Protein 5FTB (pdb70)

Nearest PDB structures (foldseek):
  5fhf-assembly1_A  TM=9.785E-01  e=9.319E-86  Bacteroides fragilis
  5fhg-assembly1_A  TM=9.633E-01  e=1.908E-84  Bacteroides fragilis
  5ftf-assembly1_A  TM=9.738E-01  e=1.567E-82  Bacteroides sp. 3_1_23
  5fte-assembly1_A  TM=7.287E-01  e=2.677E-81  Bacteroides sp. 3_1_23
  5fhe-assembly1_A  TM=7.291E-01  e=9.514E-81  Bacteroides fragilis

Radius of gyration: 22.3 Å; Cα contacts (8 Å, |Δi|>4): 840; chains: 1; bounding box: 63×43×58 Å

Structure (mmCIF, N/CA/C/O backbone):
data_5FTB
#
_entry.id   5FTB
#
_cell.length_a   67.238
_cell.length_b   74.930
_cell.length_c   107.729
_cell.angle_alpha   90.00
_cell.angle_beta   90.00
_cell.angle_gamma   90.00
#
_symmetry.space_group_name_H-M   'P 21 21 21'
#
loop_
_entity.id
_entity.type
_entity.pdbx_description
1 polymer 'TPR DOMAIN PROTEIN'
2 non-polymer 'POTASSIUM ION'
3 non-polymer 'PHOSPHOAMINOPHOSPHONIC ACID-ADENYLATE ESTER'
4 non-polymer 'MAGNESIUM ION'
5 water water
#
loop_
_atom_site.group_PDB
_atom_site.id
_atom_site.type_symbol
_atom_site.label_atom_id
_atom_site.label_alt_id
_atom_site.label_comp_id
_atom_site.label_asym_id
_atom_site.label_entity_id
_atom_site.label_seq_id
_atom_site.pdbx_PDB_ins_code
_atom_site.Cartn_x
_atom_site.Cartn_y
_atom_site.Cartn_z
_atom_site.occupancy
_atom_site.B_iso_or_equiv
_atom_site.auth_seq_id
_atom_site.auth_comp_id
_atom_site.auth_asym_id
_atom_site.auth_atom_id
_atom_site.pdbx_PDB_model_num
ATOM 1 N N . ASP A 1 3 ? -27.274 -14.864 -27.387 1.00 46.29 3 ASP A N 1
ATOM 2 C CA . ASP A 1 3 ? -26.069 -14.199 -26.908 1.00 35.74 3 ASP A CA 1
ATOM 3 C C . ASP A 1 3 ? -26.202 -13.807 -25.440 1.00 28.35 3 ASP A C 1
ATOM 4 O O . ASP A 1 3 ? -25.256 -13.938 -24.667 1.00 32.93 3 ASP A O 1
ATOM 12 N N . MET A 1 4 ? -27.378 -13.316 -25.069 1.00 30.87 4 MET A N 1
ATOM 13 C CA . MET A 1 4 ? -27.599 -12.801 -23.728 1.00 27.32 4 MET A CA 1
ATOM 14 C C . MET A 1 4 ? -27.583 -13.903 -22.665 1.00 26.84 4 MET A C 1
ATOM 15 O O . MET A 1 4 ? -28.177 -14.960 -22.825 1.00 26.84 4 MET A O 1
ATOM 29 N N . ILE A 1 5 ? -26.874 -13.630 -21.580 1.00 19.00 5 ILE A N 1
ATOM 30 C CA . ILE A 1 5 ? -26.893 -14.455 -20.384 1.00 19.35 5 ILE A CA 1
ATOM 31 C C . ILE A 1 5 ? -27.808 -13.786 -19.369 1.00 17.73 5 ILE A C 1
ATOM 32 O O . ILE A 1 5 ? -27.749 -12.570 -19.185 1.00 23.10 5 ILE A O 1
ATOM 48 N N . LEU A 1 6 ? -28.658 -14.574 -18.719 1.00 16.93 6 LEU A N 1
ATOM 49 C CA . LEU A 1 6 ? -29.435 -14.084 -17.591 1.00 14.29 6 LEU A CA 1
ATOM 50 C C . LEU A 1 6 ? -28.768 -14.562 -16.317 1.00 13.42 6 LEU A C 1
ATOM 51 O O . LEU A 1 6 ? -28.871 -15.720 -15.940 1.00 13.89 6 LEU A O 1
ATOM 67 N N . THR A 1 7 ? -28.067 -13.655 -15.659 1.00 14.02 7 THR A N 1
ATOM 68 C CA . THR A 1 7 ? -27.360 -13.984 -14.436 1.00 12.72 7 THR A CA 1
ATOM 69 C C . THR A 1 7 ? -28.335 -14.164 -13.272 1.00 12.55 7 THR A C 1
ATOM 70 O O . THR A 1 7 ? -29.512 -13.820 -13.369 1.00 12.40 7 THR A O 1
ATOM 81 N N . GLU A 1 8 ? -27.839 -14.690 -12.161 1.00 14.01 8 GLU A N 1
ATOM 82 C CA . GLU A 1 8 ? -28.661 -14.831 -10.966 1.00 13.31 8 GLU A CA 1
ATOM 83 C C . GLU A 1 8 ? -29.231 -13.496 -10.500 1.00 11.97 8 GLU A C 1
ATOM 84 O O . GLU A 1 8 ? -30.366 -13.434 -10.032 1.00 12.27 8 GLU A O 1
ATOM 96 N N . GLU A 1 9 ? -28.453 -12.425 -10.621 1.00 11.56 9 GLU A N 1
ATOM 97 C CA . GLU A 1 9 ? -28.933 -11.101 -10.242 1.00 11.45 9 GLU A CA 1
ATOM 98 C C . GLU A 1 9 ? -30.059 -10.624 -11.152 1.00 10.86 9 GLU A C 1
ATOM 99 O O . GLU A 1 9 ? -31.023 -10.024 -10.690 1.00 11.20 9 GLU A O 1
ATOM 111 N N . MET A 1 10 ? -29.939 -10.900 -12.448 1.00 11.43 10 MET A N 1
ATOM 112 C CA . MET A 1 10 ? -31.000 -10.541 -13.390 1.00 11.45 10 MET A CA 1
ATOM 113 C C . MET A 1 10 ? -32.269 -11.340 -13.108 1.00 11.63 10 MET A C 1
ATOM 114 O O . MET A 1 10 ? -33.376 -10.802 -13.154 1.00 12.03 10 MET A O 1
ATOM 128 N N . GLN A 1 11 ? -32.099 -12.620 -12.799 1.00 12.42 11 GLN A N 1
ATOM 129 C CA . GLN A 1 11 ? -33.214 -13.468 -12.391 1.00 12.42 11 GLN A CA 1
ATOM 130 C C . GLN A 1 11 ? -33.886 -12.928 -11.138 1.00 12.28 11 GLN A C 1
ATOM 131 O O . GLN A 1 11 ? -35.108 -12.932 -11.043 1.00 12.42 11 GLN A O 1
ATOM 145 N N . LYS A 1 12 ? -33.096 -12.448 -10.184 1.00 12.95 12 LYS A N 1
ATOM 146 C CA . LYS A 1 12 ? -33.646 -11.882 -8.961 1.00 12.17 12 LYS A CA 1
ATOM 147 C C . LYS A 1 12 ? -34.548 -10.690 -9.271 1.00 11.35 12 LYS A C 1
ATOM 148 O O . LYS A 1 12 ? -35.621 -10.550 -8.690 1.00 12.22 12 LYS A O 1
ATOM 167 N N . ILE A 1 13 ? -34.110 -9.827 -10.183 1.00 11.80 13 ILE A N 1
ATOM 168 C CA . ILE A 1 13 ? -34.923 -8.678 -10.578 1.00 11.94 13 ILE A CA 1
ATOM 169 C C . ILE A 1 13 ? -36.261 -9.144 -11.155 1.00 11.36 13 ILE A C 1
ATOM 170 O O . ILE A 1 13 ? -37.325 -8.676 -10.745 1.00 11.94 13 ILE A O 1
ATOM 186 N N . MET A 1 14 ? -36.216 -10.078 -12.094 1.00 11.63 14 MET A N 1
ATOM 187 C CA . MET A 1 14 ? -37.441 -10.578 -12.702 1.00 12.25 14 MET A CA 1
ATOM 188 C C . MET A 1 14 ? -38.329 -11.268 -11.672 1.00 12.74 14 MET A C 1
ATOM 189 O O . MET A 1 14 ? -39.546 -11.138 -11.716 1.00 13.48 14 MET A O 1
ATOM 203 N N . ASN A 1 15 ? -37.721 -11.984 -10.731 1.00 12.72 15 ASN A N 1
ATOM 204 C CA . ASN A 1 15 ? -38.495 -12.615 -9.675 1.00 13.23 15 ASN A CA 1
ATOM 205 C C . ASN A 1 15 ? -39.213 -11.578 -8.808 1.00 13.07 15 ASN A C 1
ATOM 206 O O . ASN A 1 15 ? -40.399 -11.726 -8.502 1.00 13.97 15 ASN A O 1
ATOM 217 N N . LEU A 1 16 ? -38.497 -10.521 -8.431 1.00 12.41 16 LEU A N 1
ATOM 218 C CA . LEU A 1 16 ? -39.080 -9.460 -7.617 1.00 12.67 16 LEU A CA 1
ATOM 219 C C . LEU A 1 16 ? -40.284 -8.819 -8.288 1.00 13.09 16 LEU A C 1
ATOM 220 O O . LEU A 1 16 ? -41.293 -8.549 -7.637 1.00 15.50 16 LEU A O 1
ATOM 236 N N . ILE A 1 17 ? -40.192 -8.567 -9.586 1.00 13.53 17 ILE A N 1
ATOM 237 C CA . ILE A 1 17 ? -41.243 -7.800 -10.228 1.00 15.18 17 ILE A CA 1
ATOM 238 C C . ILE A 1 17 ? -42.469 -8.636 -10.585 1.00 14.11 17 ILE A C 1
ATOM 239 O O . ILE A 1 17 ? -43.467 -8.080 -11.042 1.00 17.64 17 ILE A O 1
ATOM 255 N N . GLN A 1 18 ? -42.427 -9.946 -10.335 1.00 13.85 18 GLN A N 1
ATOM 256 C CA . GLN A 1 18 ? -43.637 -10.774 -10.438 1.00 14.90 18 GLN A CA 1
ATOM 257 C C . GLN A 1 18 ? -44.723 -10.295 -9.471 1.00 15.22 18 GLN A C 1
ATOM 258 O O . GLN A 1 18 ? -45.910 -10.472 -9.728 1.00 18.89 18 GLN A O 1
ATOM 272 N N . ASP A 1 19 ? -44.304 -9.693 -8.359 1.00 15.52 19 ASP A N 1
ATOM 273 C CA . ASP A 1 19 ? -45.214 -9.056 -7.415 1.00 16.35 19 ASP A CA 1
ATOM 274 C C . ASP A 1 19 ? -45.274 -7.588 -7.808 1.00 14.91 19 ASP A C 1
ATOM 275 O O . ASP A 1 19 ? -44.286 -6.868 -7.684 1.00 15.01 19 ASP A O 1
ATOM 284 N N . ASP A 1 20 ? -46.435 -7.150 -8.279 1.00 16.55 20 ASP A N 1
ATOM 285 C CA . ASP A 1 20 ? -46.585 -5.80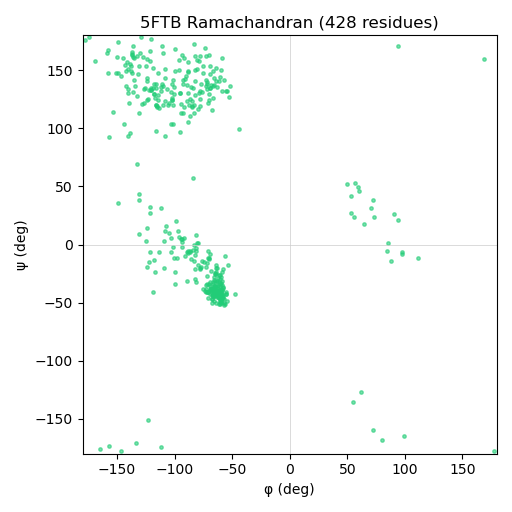7 -8.826 1.00 20.35 20 ASP A CA 1
ATOM 286 C C . ASP A 1 20 ? -46.527 -4.722 -7.753 1.00 18.18 20 ASP A C 1
ATOM 287 O O . ASP A 1 20 ? -46.534 -3.541 -8.076 1.00 18.67 20 ASP A O 1
ATOM 296 N N . GLU A 1 21 ? -46.459 -5.116 -6.484 1.00 16.39 21 GLU A N 1
ATOM 297 C CA . GLU A 1 21 ? -46.275 -4.153 -5.399 1.00 16.93 21 GLU A CA 1
ATOM 298 C C . GLU A 1 21 ? -44.805 -3.770 -5.194 1.00 16.35 21 GLU A C 1
ATOM 299 O O . GLU A 1 21 ? -44.504 -2.779 -4.524 1.00 19.65 21 GLU A O 1
ATOM 311 N N . ASN A 1 22 ? -43.885 -4.526 -5.783 1.00 13.67 22 ASN A N 1
ATOM 312 C CA . ASN A 1 22 ? -42.463 -4.270 -5.578 1.00 12.84 22 ASN A CA 1
ATOM 313 C C . ASN A 1 22 ? -41.886 -3.224 -6.510 1.00 12.35 22 ASN A C 1
ATOM 314 O O . ASN A 1 22 ? -41.881 -3.404 -7.729 1.00 13.86 22 ASN A O 1
ATOM 325 N N . ASN A 1 23 ? -41.376 -2.138 -5.941 1.00 11.68 23 ASN A N 1
ATOM 326 C CA . ASN A 1 23 ? -40.584 -1.184 -6.695 1.00 11.10 23 ASN A CA 1
ATOM 327 C C . ASN A 1 23 ? -39.137 -1.644 -6.644 1.00 11.01 23 ASN A C 1
ATOM 328 O O . ASN A 1 23 ? -38.724 -2.273 -5.663 1.00 10.73 23 ASN A O 1
ATOM 339 N N . VAL A 1 24 ? -38.371 -1.363 -7.696 1.00 11.29 24 VAL A N 1
ATOM 340 C CA . VAL A 1 24 ? -37.003 -1.868 -7.793 1.00 10.36 24 VAL A CA 1
ATOM 341 C C . VAL A 1 24 ? -36.094 -0.822 -8.413 1.00 11.22 24 VAL A C 1
ATOM 342 O O . VAL A 1 24 ? -36.456 -0.176 -9.392 1.00 11.41 24 VAL A O 1
ATOM 355 N N . PHE A 1 25 ? -34.913 -0.678 -7.815 1.00 9.73 25 PHE A N 1
ATOM 356 C CA . PHE A 1 25 ? -33.788 0.068 -8.382 1.00 9.21 25 PHE A CA 1
ATOM 357 C C . PHE A 1 25 ? -32.754 -0.933 -8.871 1.00 9.38 25 PHE A C 1
ATOM 358 O O . PHE A 1 25 ? -32.248 -1.743 -8.089 1.00 10.73 25 PHE A O 1
ATOM 375 N N . VAL A 1 26 ? -32.473 -0.883 -10.168 1.00 9.50 26 VAL A N 1
ATOM 376 C CA . VAL A 1 26 ? -31.458 -1.714 -10.796 1.00 10.70 26 VAL A CA 1
ATOM 377 C C . VAL A 1 26 ? -30.247 -0.860 -11.082 1.00 9.87 26 VAL A C 1
ATOM 378 O O . VAL A 1 26 ? -30.326 0.143 -11.789 1.00 10.58 26 VAL A O 1
ATOM 391 N N . THR A 1 27 ? -29.119 -1.268 -10.517 1.00 9.82 27 THR A N 1
ATOM 392 C CA . THR A 1 27 ? -27.861 -0.589 -10.769 1.00 10.90 27 THR A CA 1
ATOM 393 C C . THR A 1 27 ? -26.805 -1.644 -11.055 1.00 10.08 27 THR A C 1
ATOM 394 O O . THR A 1 27 ? -27.136 -2.809 -11.269 1.00 11.19 27 THR A O 1
ATOM 405 N N . GLY A 1 28 ? -25.545 -1.245 -11.123 1.00 10.01 28 GLY A N 1
ATOM 406 C CA . GLY A 1 28 ? -24.504 -2.205 -11.426 1.00 12.01 28 GLY A CA 1
ATOM 407 C C . GLY A 1 28 ? -23.188 -1.551 -11.736 1.00 10.76 28 GLY A C 1
ATOM 408 O O . GLY A 1 28 ? -23.141 -0.363 -12.065 1.00 11.41 28 GLY A O 1
ATOM 412 N N . LYS A 1 29 ? -22.118 -2.329 -11.615 1.00 10.57 29 LYS A N 1
ATOM 413 C CA . LYS A 1 29 ? -20.779 -1.868 -11.946 1.00 10.49 29 LYS A CA 1
ATOM 414 C C . LYS A 1 29 ? -20.743 -1.429 -13.397 1.00 11.79 29 LYS A C 1
ATOM 415 O O . LYS A 1 29 ? -21.602 -1.806 -14.193 1.00 11.05 29 LYS A O 1
ATOM 434 N N . ALA A 1 30 ? -19.751 -0.626 -13.753 1.00 10.98 30 ALA A N 1
ATOM 435 C CA . ALA A 1 30 ? -19.602 -0.237 -15.150 1.00 11.26 30 ALA A CA 1
ATOM 436 C C . ALA A 1 30 ? -19.529 -1.480 -16.042 1.00 11.95 30 ALA A C 1
ATOM 437 O O . ALA A 1 30 ? -18.802 -2.429 -15.745 1.00 12.09 30 ALA A O 1
ATOM 444 N N . GLY A 1 31 ? -20.302 -1.486 -17.126 1.00 11.55 31 GLY A N 1
ATOM 445 C CA . GLY A 1 31 ? -20.233 -2.566 -18.105 1.00 12.09 31 GLY A CA 1
ATOM 446 C C . GLY A 1 31 ? -20.792 -3.899 -17.638 1.00 11.82 31 GLY A C 1
ATOM 447 O O . GLY A 1 31 ? -20.312 -4.948 -18.088 1.00 12.62 31 GLY A O 1
ATOM 451 N N . SER A 1 32 ? -21.798 -3.850 -16.768 1.00 11.22 32 SER A N 1
ATOM 452 C CA . SER A 1 32 ? -22.416 -5.043 -16.179 1.00 11.08 32 SER A CA 1
ATOM 453 C C . SER A 1 32 ? -23.770 -5.386 -16.801 1.00 11.98 32 SER A C 1
ATOM 454 O O . SER A 1 32 ? -24.455 -6.304 -16.347 1.00 12.85 32 SER A O 1
ATOM 462 N N . GLY A 1 33 ? -24.164 -4.664 -17.844 1.00 11.08 33 GLY A N 1
ATOM 463 C CA . GLY A 1 33 ? -25.385 -4.995 -18.557 1.00 11.78 33 GLY A CA 1
ATOM 464 C C . GLY A 1 33 ? -26.637 -4.258 -18.120 1.00 11.31 33 GLY A C 1
ATOM 465 O O . GLY A 1 33 ? -27.735 -4.729 -18.398 1.00 12.20 33 GLY A O 1
ATOM 469 N N . LYS A 1 34 ? -26.503 -3.110 -17.467 1.00 10.43 34 LYS A N 1
ATOM 470 C CA . LYS A 1 34 ? -27.679 -2.325 -17.079 1.00 10.89 34 LYS A CA 1
ATOM 471 C C . LYS A 1 34 ? -28.562 -1.954 -18.267 1.00 12.74 34 LYS A C 1
ATOM 472 O O . LYS A 1 34 ? -29.770 -2.162 -18.234 1.00 11.90 34 LYS A O 1
ATOM 491 N N . THR A 1 35 ? -27.965 -1.393 -19.314 1.00 11.37 35 THR A N 1
ATOM 492 C CA . THR A 1 35 ? -28.726 -0.949 -20.483 1.00 12.32 35 THR A CA 1
ATOM 493 C C . THR A 1 35 ? -29.328 -2.131 -21.234 1.00 13.15 35 THR A C 1
ATOM 494 O O . THR A 1 35 ? -30.480 -2.080 -21.668 1.00 12.93 35 THR A O 1
ATOM 505 N N . THR A 1 36 ? -28.552 -3.195 -21.381 1.00 12.80 36 THR A N 1
ATOM 506 C CA . THR A 1 36 ? -29.020 -4.379 -22.076 1.00 13.05 36 THR A CA 1
ATOM 507 C C . THR A 1 36 ? -30.179 -5.011 -21.314 1.00 12.41 36 THR A C 1
ATOM 508 O O . THR A 1 36 ? -31.173 -5.425 -21.910 1.00 14.71 36 THR A O 1
ATOM 519 N N . PHE A 1 37 ? -30.069 -5.068 -19.992 1.00 13.63 37 PHE A N 1
ATOM 520 C CA . PHE A 1 37 ? -31.123 -5.687 -19.210 1.00 13.29 37 PHE A CA 1
ATOM 521 C C . PHE A 1 37 ? -32.373 -4.800 -19.187 1.00 13.74 37 PHE A C 1
ATOM 522 O O . PHE A 1 37 ? -33.499 -5.318 -19.192 1.00 14.25 37 PHE A O 1
ATOM 539 N N . LEU A 1 38 ? -32.196 -3.482 -19.202 1.00 12.67 38 LEU A N 1
ATOM 540 C CA . LEU A 1 38 ? -33.331 -2.573 -19.352 1.00 14.17 38 LEU A CA 1
ATOM 541 C C . LEU A 1 38 ? -34.134 -2.910 -20.610 1.00 13.97 38 LEU A C 1
ATOM 542 O O . LEU A 1 38 ? -35.353 -3.021 -20.567 1.00 14.93 38 LEU A O 1
ATOM 558 N N . LYS A 1 39 ? -33.444 -3.067 -21.731 1.00 14.48 39 LYS A N 1
ATOM 559 C CA . LYS A 1 39 ? -34.107 -3.362 -22.993 1.00 16.01 39 LYS A CA 1
ATOM 560 C C . LYS A 1 39 ? -34.841 -4.705 -22.897 1.00 16.06 39 LYS A C 1
ATOM 561 O O . LYS A 1 39 ? -35.970 -4.833 -23.366 1.00 18.63 39 LYS A O 1
ATOM 580 N N . TYR A 1 40 ? -34.223 -5.690 -22.252 1.00 14.59 40 TYR A N 1
ATOM 581 C CA . TYR A 1 40 ? -34.864 -6.983 -22.003 1.00 16.38 40 TYR A CA 1
ATOM 582 C C . TYR A 1 40 ? -36.148 -6.830 -21.176 1.00 15.53 40 TYR A C 1
ATOM 583 O O . TYR A 1 40 ? -37.203 -7.358 -21.546 1.00 16.82 40 TYR A O 1
ATOM 601 N N . LEU A 1 41 ? -36.056 -6.108 -20.064 1.00 15.86 41 LEU A N 1
ATOM 602 C CA . LEU A 1 41 ? -37.190 -5.935 -19.160 1.00 17.48 41 LEU A CA 1
ATOM 603 C C . LEU A 1 41 ? -38.348 -5.222 -19.851 1.00 21.96 41 LEU A C 1
ATOM 604 O O . LEU A 1 41 ? -39.509 -5.611 -19.697 1.00 20.84 41 LEU A O 1
ATOM 620 N N . ILE A 1 42 ? -38.043 -4.188 -20.627 1.00 17.70 42 ILE A N 1
ATOM 621 C CA . ILE A 1 42 ? -39.079 -3.462 -21.356 1.00 19.53 42 ILE A CA 1
ATOM 622 C C . ILE A 1 42 ? -39.846 -4.403 -22.279 1.00 25.06 42 ILE A C 1
ATOM 623 O O . ILE A 1 42 ? -41.075 -4.361 -22.348 1.00 25.96 42 ILE A O 1
ATOM 639 N N . GLU A 1 43 ? -39.122 -5.255 -22.992 1.00 21.19 43 GLU A N 1
ATOM 640 C CA . GLU A 1 43 ? -39.755 -6.197 -23.908 1.00 21.54 43 GLU A CA 1
ATOM 641 C C . GLU A 1 43 ? -40.681 -7.169 -23.167 1.00 20.24 43 GLU A C 1
ATOM 642 O O . GLU A 1 43 ? -41.668 -7.646 -23.733 1.00 23.63 43 GLU A O 1
ATOM 654 N N . LYS A 1 44 ? -40.371 -7.449 -21.907 1.00 21.01 44 LYS A N 1
ATOM 655 C CA . LYS A 1 44 ? -41.171 -8.363 -21.094 1.00 24.15 44 LYS A CA 1
ATOM 656 C C . LYS A 1 44 ? -42.231 -7.668 -20.234 1.00 27.26 44 LYS A C 1
ATOM 657 O O . LYS A 1 44 ? -42.920 -8.332 -19.458 1.00 34.38 44 LYS A O 1
ATOM 676 N N . SER A 1 45 ? -42.383 -6.354 -20.381 1.00 22.01 45 SER A N 1
ATOM 677 C CA . SER A 1 45 ? -43.104 -5.552 -19.385 1.00 25.24 45 SER A CA 1
ATOM 678 C C . SER A 1 45 ? -44.609 -5.336 -19.599 1.00 35.96 45 SER A C 1
ATOM 679 O O . SER A 1 45 ? -45.234 -4.592 -18.841 1.00 38.66 45 SER A O 1
ATOM 687 N N . GLY A 1 46 ? -45.192 -5.973 -20.607 1.00 27.77 46 GLY A N 1
ATOM 688 C CA . GLY A 1 46 ? -46.640 -5.960 -20.756 1.00 28.75 46 GLY A CA 1
ATOM 689 C C . GLY A 1 46 ? -47.206 -4.702 -21.395 1.00 32.53 46 GLY A C 1
ATOM 690 O O . GLY A 1 46 ? -46.463 -3.871 -21.917 1.00 39.12 46 GLY A O 1
ATOM 694 N N . LYS A 1 47 ? -48.528 -4.552 -21.329 1.00 31.70 47 LYS A N 1
ATOM 695 C CA . LYS A 1 47 ? -49.234 -3.598 -22.182 1.00 36.21 47 LYS A CA 1
ATOM 696 C C . LYS A 1 47 ? -49.792 -2.356 -21.476 1.00 32.90 47 LYS A C 1
ATOM 697 O O . LYS A 1 47 ? -50.570 -1.605 -22.064 1.00 35.21 47 LYS A O 1
ATOM 716 N N . ASN A 1 48 ? -49.392 -2.143 -20.229 1.00 26.42 48 ASN A N 1
ATOM 717 C CA . ASN A 1 48 ? -49.742 -0.922 -19.504 1.00 20.82 48 ASN A CA 1
ATOM 718 C C . ASN A 1 48 ? -48.502 -0.313 -18.852 1.00 18.28 48 ASN A C 1
ATOM 719 O O . ASN A 1 48 ? -48.523 0.126 -17.698 1.00 19.41 48 ASN A O 1
ATOM 730 N N . CYS A 1 49 ? -47.418 -0.294 -19.622 1.00 18.73 49 CYS A N 1
ATOM 731 C CA . CYS A 1 49 ? -46.119 0.175 -19.153 1.00 18.38 49 CYS A CA 1
ATOM 732 C C . CYS A 1 49 ? -45.698 1.414 -19.927 1.00 16.04 49 CYS A C 1
ATOM 733 O O . CYS A 1 49 ? -45.894 1.491 -21.141 1.00 18.89 49 CYS A O 1
ATOM 741 N N . ILE A 1 50 ? -45.138 2.385 -19.214 1.00 14.66 50 ILE A N 1
ATOM 742 C CA . ILE A 1 50 ? -44.548 3.572 -19.826 1.00 14.55 50 ILE A CA 1
ATOM 743 C C . ILE A 1 50 ? -43.082 3.642 -19.437 1.00 14.22 50 ILE A C 1
ATOM 744 O O . ILE A 1 50 ? -42.728 3.463 -18.270 1.00 13.43 50 ILE A O 1
ATOM 760 N N . VAL A 1 51 ? -42.236 3.884 -20.433 1.00 13.63 51 VAL A N 1
ATOM 761 C CA . VAL A 1 51 ? -40.807 4.080 -20.232 1.00 12.94 51 VAL A CA 1
ATOM 762 C C . VAL A 1 51 ? -40.479 5.565 -20.337 1.00 12.98 51 VAL A C 1
ATOM 763 O O . VAL A 1 51 ? -40.889 6.241 -21.285 1.00 13.52 51 VAL A O 1
ATOM 776 N N . ALA A 1 52 ? -39.735 6.068 -19.360 1.00 12.20 52 ALA A N 1
ATOM 777 C CA . ALA A 1 52 ? -39.358 7.469 -19.344 1.00 12.19 52 ALA A CA 1
ATOM 778 C C . ALA A 1 52 ? -37.904 7.652 -18.954 1.00 11.61 52 ALA A C 1
ATOM 779 O O . ALA A 1 52 ? -37.271 6.738 -18.430 1.00 12.44 52 ALA A O 1
ATOM 786 N N . ALA A 1 53 ? -37.367 8.835 -19.228 1.00 13.38 53 ALA A N 1
ATOM 787 C CA . ALA A 1 53 ? -35.998 9.171 -18.850 1.00 12.15 53 ALA A CA 1
ATOM 788 C C . ALA A 1 53 ? -35.921 10.674 -18.607 1.00 13.11 53 ALA A C 1
ATOM 789 O O . ALA A 1 53 ? -36.785 11.411 -19.047 1.00 13.78 53 ALA A O 1
ATOM 796 N N . PRO A 1 54 ? -34.884 11.136 -17.900 1.00 13.39 54 PRO A N 1
ATOM 797 C CA . PRO A 1 54 ? -34.862 12.556 -17.535 1.00 13.75 54 PRO A CA 1
ATOM 798 C C . PRO A 1 54 ? -34.401 13.500 -18.639 1.00 15.81 54 PRO A C 1
ATOM 799 O O . PRO A 1 54 ? -34.669 14.695 -18.529 1.00 22.23 54 PRO A O 1
ATOM 810 N N . THR A 1 55 ? -33.734 12.991 -19.671 1.00 14.29 55 THR A N 1
ATOM 811 C CA . THR A 1 55 ? -33.333 13.831 -20.795 1.00 15.62 55 THR A CA 1
ATOM 812 C C . THR A 1 55 ? -33.862 13.282 -22.102 1.00 15.06 55 THR A C 1
ATOM 813 O O . THR A 1 55 ? -34.194 12.102 -22.217 1.00 15.29 55 THR A O 1
ATOM 824 N N . GLY A 1 56 ? -33.915 14.160 -23.093 1.00 16.68 56 GLY A N 1
ATOM 825 C CA . GLY A 1 56 ? -34.432 13.806 -24.398 1.00 14.55 56 GLY A CA 1
ATOM 826 C C . GLY A 1 56 ? -33.677 12.691 -25.100 1.00 16.65 56 GLY A C 1
ATOM 827 O O . GLY A 1 56 ? -34.282 11.748 -25.593 1.00 15.60 56 GLY A O 1
ATOM 831 N N . ILE A 1 57 ? -32.355 12.789 -25.156 1.00 18.40 57 ILE A N 1
ATOM 832 C CA . ILE A 1 57 ? -31.578 11.751 -25.826 1.00 17.10 57 ILE A CA 1
ATOM 833 C C . ILE A 1 57 ? -31.738 10.417 -25.099 1.00 16.58 57 ILE A C 1
ATOM 834 O O . ILE A 1 57 ? -31.899 9.378 -25.731 1.00 20.23 57 ILE A O 1
ATOM 850 N N . ALA A 1 58 ? -31.732 10.447 -23.771 1.00 16.21 58 ALA A N 1
ATOM 851 C CA . ALA A 1 58 ? -31.924 9.227 -23.005 1.00 19.32 58 ALA A CA 1
ATOM 852 C C . ALA A 1 58 ? -33.288 8.597 -23.305 1.00 18.08 58 ALA A C 1
ATOM 853 O O . ALA A 1 58 ? -33.405 7.379 -23.412 1.00 18.94 58 ALA A O 1
ATOM 860 N N . ALA A 1 59 ? -34.316 9.427 -23.449 1.00 15.00 59 ALA A N 1
ATOM 861 C CA . ALA A 1 59 ? -35.647 8.924 -23.758 1.00 16.19 59 ALA A CA 1
ATOM 862 C C . ALA A 1 59 ? -35.685 8.314 -25.155 1.00 17.34 59 ALA A C 1
ATOM 863 O O . ALA A 1 59 ? -36.240 7.233 -25.342 1.00 17.10 59 ALA A O 1
ATOM 870 N N . ILE A 1 60 ? -35.088 8.997 -26.127 1.00 17.61 60 ILE A N 1
ATOM 871 C CA . ILE A 1 60 ? -35.038 8.467 -27.486 1.00 20.25 60 ILE A CA 1
ATOM 872 C C . ILE A 1 60 ? -34.304 7.126 -27.471 1.00 19.85 60 ILE A C 1
ATOM 873 O O . ILE A 1 60 ? -34.769 6.157 -28.068 1.00 27.02 60 ILE A O 1
ATOM 889 N N . ASN A 1 61 ? -33.174 7.065 -26.771 1.00 20.20 61 ASN A N 1
ATOM 890 C CA . ASN A 1 61 ? -32.392 5.832 -26.701 1.00 33.05 61 ASN A CA 1
ATOM 891 C C . ASN A 1 61 ? -33.177 4.680 -26.085 1.00 31.42 61 ASN A C 1
ATOM 892 O O . ASN A 1 61 ? -33.006 3.523 -26.473 1.00 32.28 61 ASN A O 1
ATOM 903 N N . ALA A 1 62 ? -34.049 5.007 -25.135 1.00 21.40 62 ALA A N 1
ATOM 904 C CA . ALA A 1 62 ? -34.822 3.997 -24.421 1.00 28.29 62 ALA A CA 1
ATOM 905 C C . ALA A 1 62 ? -36.145 3.686 -25.117 1.00 23.61 62 ALA A C 1
ATOM 906 O O . ALA A 1 62 ? -36.868 2.779 -24.705 1.00 31.41 62 ALA A O 1
ATOM 913 N N . GLY A 1 63 ? -36.470 4.438 -26.166 1.00 21.02 63 GLY A N 1
ATOM 914 C CA . GLY A 1 63 ? -37.729 4.257 -26.863 1.00 22.83 63 GLY A CA 1
ATOM 915 C C . GLY A 1 63 ? -38.914 4.783 -26.074 1.00 24.61 63 GLY A C 1
ATOM 916 O O . GLY A 1 63 ? -40.051 4.354 -26.279 1.00 24.74 63 GLY A O 1
ATOM 920 N N . GLY A 1 64 ? -38.649 5.719 -25.170 1.00 18.57 64 GLY A N 1
ATOM 921 C CA . GLY A 1 64 ? -39.684 6.272 -24.314 1.00 19.00 64 GLY A CA 1
ATOM 922 C C . GLY A 1 64 ? -39.804 7.777 -24.422 1.00 15.33 64 GLY A C 1
ATOM 923 O O . GLY A 1 64 ? -39.517 8.371 -25.464 1.00 17.50 64 GLY A O 1
ATOM 927 N N . VAL A 1 65 ? -40.240 8.393 -23.329 1.00 12.24 65 VAL A N 1
ATOM 928 C CA . VAL A 1 65 ? -40.544 9.820 -23.311 1.00 13.78 65 VAL A CA 1
ATOM 929 C C . VAL A 1 65 ? -39.818 10.501 -22.163 1.00 12.03 65 VAL A C 1
ATOM 930 O O . VAL A 1 65 ? -39.363 9.839 -21.233 1.00 13.38 65 VAL A O 1
ATOM 943 N N . THR A 1 66 ? -39.679 11.817 -22.220 1.00 12.70 66 THR A N 1
ATOM 944 C CA . THR A 1 66 ? -39.065 12.521 -21.104 1.00 12.62 66 THR A CA 1
ATOM 945 C C . THR A 1 66 ? -40.033 12.616 -19.932 1.00 13.26 66 THR A C 1
ATOM 946 O O . THR A 1 66 ? -41.257 12.694 -20.114 1.00 12.40 66 THR A O 1
ATOM 957 N N . LEU A 1 67 ? -39.476 12.596 -18.725 1.00 12.20 67 LEU A N 1
ATOM 958 C CA . LEU A 1 67 ? -40.271 12.783 -17.522 1.00 12.71 67 LEU A CA 1
ATOM 959 C C . LEU A 1 67 ? -40.968 14.137 -17.561 1.00 14.90 67 LEU A C 1
ATOM 960 O O . LEU A 1 67 ? -42.122 14.270 -17.142 1.00 15.33 67 LEU A O 1
ATOM 976 N N . HIS A 1 68 ? -40.272 15.142 -18.077 1.00 14.58 68 HIS A N 1
ATOM 977 C CA . HIS A 1 68 ? -40.824 16.489 -18.120 1.00 16.69 68 HIS A CA 1
ATOM 978 C C . HIS A 1 68 ? -42.075 16.560 -18.988 1.00 16.47 68 HIS A C 1
ATOM 979 O O . HIS A 1 68 ? -43.053 17.204 -18.603 1.00 18.39 68 HIS A O 1
ATOM 988 N N . SER A 1 69 ? -42.055 15.913 -20.153 1.00 15.88 69 SER A N 1
ATOM 989 C CA . SER A 1 69 ? -43.212 15.943 -21.043 1.00 16.68 69 SER A CA 1
ATOM 990 C C . SER A 1 69 ? -44.348 15.081 -20.500 1.00 17.59 69 SER A C 1
ATOM 991 O O . SER A 1 69 ? -45.515 15.475 -20.544 1.00 19.55 69 SER A O 1
ATOM 999 N N . LEU A 1 70 ? -44.008 13.914 -19.964 1.00 15.92 70 LEU A N 1
ATOM 1000 C CA . LEU A 1 70 ? -45.022 12.984 -19.479 1.00 16.75 70 LEU A CA 1
ATOM 1001 C C . LEU A 1 70 ? -45.814 13.569 -18.314 1.00 15.26 70 LEU A C 1
ATOM 1002 O O . LEU A 1 70 ? -47.045 13.458 -18.271 1.00 17.77 70 LEU A O 1
ATOM 1018 N N . PHE A 1 71 ? -45.104 14.197 -17.381 1.00 16.52 71 PHE A N 1
ATOM 1019 C CA . PHE A 1 71 ? -45.713 14.678 -16.137 1.00 15.81 71 PHE A CA 1
ATOM 1020 C C . PHE A 1 71 ? -45.837 16.203 -16.049 1.00 19.21 71 PHE A C 1
ATOM 1021 O O . PHE A 1 71 ? -46.294 16.724 -15.036 1.00 23.01 71 PHE A O 1
ATOM 1038 N N . GLY A 1 72 ? -45.444 16.912 -17.104 1.00 17.55 72 GLY A N 1
ATOM 1039 C CA . GLY A 1 72 ? -45.530 18.366 -17.122 1.00 21.26 72 GLY A CA 1
ATOM 1040 C C . GLY A 1 72 ? -44.728 18.993 -16.000 1.00 21.74 72 GLY A C 1
ATOM 1041 O O . GLY A 1 72 ? -45.227 19.843 -15.258 1.00 26.50 72 GLY A O 1
ATOM 1045 N N . ILE A 1 73 ? -43.477 18.572 -15.875 1.00 19.54 73 ILE A N 1
ATOM 1046 C CA . ILE A 1 73 ? -42.633 19.016 -14.778 1.00 20.37 73 ILE A CA 1
ATOM 1047 C C . ILE A 1 73 ? -41.945 20.329 -15.135 1.00 32.35 73 ILE A C 1
ATOM 1048 O O . ILE A 1 73 ? -41.270 20.417 -16.163 1.00 32.30 73 ILE A O 1
ATOM 1064 N N . PRO A 1 74 ? -42.107 21.357 -14.284 1.00 33.26 74 PRO A N 1
ATOM 1065 C CA . PRO A 1 74 ? -41.479 22.642 -14.599 1.00 39.41 74 PRO A CA 1
ATOM 1066 C C . PRO A 1 74 ? -39.970 22.561 -14.462 1.00 35.19 74 PRO A C 1
ATOM 1067 O O . PRO A 1 74 ? -39.449 21.640 -13.833 1.00 37.49 74 PRO A O 1
ATOM 1078 N N . PHE A 1 75 ? -39.273 23.524 -15.046 1.00 34.13 75 PHE A N 1
ATOM 1079 C CA . PHE A 1 75 ? -37.824 23.555 -14.954 1.00 33.11 75 PHE A CA 1
ATOM 1080 C C . PHE A 1 75 ? -37.426 24.196 -13.637 1.00 36.88 75 PHE A C 1
ATOM 1081 O O . PHE A 1 75 ? -38.073 25.132 -13.176 1.00 42.80 75 PHE A O 1
ATOM 1098 N N . GLY A 1 76 ? -36.386 23.655 -13.013 1.00 35.03 76 GLY A N 1
ATOM 1099 C CA . GLY A 1 76 ? -35.906 24.183 -11.753 1.00 36.78 76 GLY A CA 1
ATOM 1100 C C . GLY A 1 76 ? -36.510 23.459 -10.569 1.00 26.80 76 GLY A C 1
ATOM 1101 O O . GLY A 1 76 ? -37.442 22.670 -10.721 1.00 29.67 76 GLY A O 1
ATOM 1105 N N . PRO A 1 77 ? -35.992 23.744 -9.370 1.00 26.12 77 PRO A N 1
ATOM 1106 C CA . PRO A 1 77 ? -36.390 23.037 -8.155 1.00 25.59 77 PRO A CA 1
ATOM 1107 C C . PRO A 1 77 ? -37.821 23.361 -7.759 1.00 22.03 77 PRO A C 1
ATOM 1108 O O . PRO A 1 77 ? -38.246 24.514 -7.827 1.00 24.66 77 PRO A O 1
ATOM 1119 N N . ILE A 1 78 ? -38.551 22.329 -7.367 1.00 18.16 78 ILE A N 1
ATOM 1120 C CA . ILE A 1 78 ? -39.894 22.465 -6.833 1.00 21.45 78 ILE A CA 1
ATOM 1121 C C . ILE A 1 78 ? -39.847 21.934 -5.412 1.00 19.61 78 ILE A C 1
ATOM 1122 O O . ILE A 1 78 ? -39.327 20.848 -5.173 1.00 19.66 78 ILE A O 1
ATOM 1138 N N . THR A 1 79 ? -40.356 22.705 -4.462 1.00 20.39 79 THR A N 1
ATOM 1139 C CA . THR A 1 79 ? -40.415 22.231 -3.093 1.00 19.01 79 THR A CA 1
ATOM 1140 C C . THR A 1 79 ? -41.779 21.607 -2.879 1.00 22.55 79 THR A C 1
ATOM 1141 O O . THR A 1 79 ? -42.699 21.838 -3.670 1.00 21.71 79 THR A O 1
ATOM 1152 N N . PRO A 1 80 ? -41.918 20.804 -1.815 1.00 19.82 80 PRO A N 1
ATOM 1153 C CA . PRO A 1 80 ? -43.189 20.147 -1.503 1.00 28.56 80 PRO A CA 1
ATOM 1154 C C . PRO A 1 80 ? -44.322 21.138 -1.314 1.00 24.71 80 PRO A C 1
ATOM 1155 O O . PRO A 1 80 ? -45.478 20.737 -1.441 1.00 28.56 80 PRO A O 1
ATOM 1166 N N . TYR A 1 81 ? -43.997 22.400 -1.023 1.00 21.47 81 TYR A N 1
ATOM 1167 C CA . TYR A 1 81 ? -45.002 23.416 -0.712 1.00 29.29 81 TYR A CA 1
ATOM 1168 C C . TYR A 1 81 ? -45.293 24.328 -1.889 1.00 25.54 81 TYR A C 1
ATOM 1169 O O . TYR A 1 81 ? -46.244 25.110 -1.851 1.00 31.43 81 TYR A O 1
ATOM 1187 N N . ASP A 1 82 ? -44.469 24.253 -2.925 1.00 27.72 82 ASP A N 1
ATOM 1188 C CA . ASP A 1 82 ? -44.722 25.040 -4.113 1.00 23.41 82 ASP A CA 1
ATOM 1189 C C . ASP A 1 82 ? -46.023 24.562 -4.720 1.00 32.37 82 ASP A C 1
ATOM 1190 O O . ASP A 1 82 ? -46.324 23.372 -4.735 1.00 44.14 82 ASP A O 1
ATOM 1199 N N . ARG A 1 83 ? -46.804 25.511 -5.202 1.00 27.00 83 ARG A N 1
ATOM 1200 C CA . ARG A 1 83 ? -48.085 25.195 -5.772 1.00 25.69 83 ARG A CA 1
ATOM 1201 C C . ARG A 1 83 ? -47.932 24.459 -7.094 1.00 30.54 83 ARG A C 1
ATOM 1202 O O . ARG A 1 83 ? -47.248 24.918 -8.008 1.00 32.77 83 ARG A O 1
ATOM 1223 N N . LEU A 1 84 ? -48.558 23.292 -7.160 1.00 30.97 84 LEU A N 1
ATOM 1224 C CA . LEU A 1 84 ? -48.628 22.501 -8.374 1.00 41.08 84 LEU A CA 1
ATOM 1225 C C . LEU A 1 84 ? -50.015 22.666 -8.962 1.00 48.83 84 LEU A C 1
ATOM 1226 O O . LEU A 1 84 ? -50.988 22.089 -8.472 1.00 56.82 84 LEU A O 1
ATOM 1242 N N . GLU A 1 85 ? -50.098 23.470 -10.010 1.00 45.12 85 GLU A N 1
ATOM 1243 C CA . GLU A 1 85 ? -51.375 23.808 -10.613 1.00 61.69 85 GLU A CA 1
ATOM 1244 C C . GLU A 1 85 ? -51.408 23.323 -12.054 1.00 58.58 85 GLU A C 1
ATOM 1245 O O . GLU A 1 85 ? -52.469 23.285 -12.675 1.00 63.13 85 GLU A O 1
ATOM 1257 N N . ASN A 1 86 ? -50.236 22.959 -12.571 1.00 58.61 86 ASN A N 1
ATOM 1258 C CA . ASN A 1 86 ? -50.109 22.377 -13.903 1.00 60.99 86 ASN A CA 1
ATOM 1259 C C . ASN A 1 86 ? -51.171 21.320 -14.167 1.00 60.06 86 ASN A C 1
ATOM 1260 O O . ASN A 1 86 ? -51.047 20.169 -13.740 1.00 62.66 86 ASN A O 1
ATOM 1271 N N . LYS A 1 87 ? -52.218 21.723 -14.874 1.00 54.65 87 LYS A N 1
ATOM 1272 C CA . LYS A 1 87 ? -53.315 20.825 -15.187 1.00 54.64 87 LYS A CA 1
ATOM 1273 C C . LYS A 1 87 ? -52.991 19.991 -16.431 1.00 50.51 87 LYS A C 1
ATOM 1274 O O . LYS A 1 87 ? -52.482 20.511 -17.424 1.00 50.66 87 LYS A O 1
ATOM 1293 N N . PHE A 1 88 ? -53.269 18.691 -16.356 1.00 47.72 88 PHE A N 1
ATOM 1294 C CA . PHE A 1 88 ? -53.119 17.791 -17.498 1.00 32.35 88 PHE A CA 1
ATOM 1295 C C . PHE A 1 88 ? -54.350 17.886 -18.398 1.00 34.83 88 PHE A C 1
ATOM 1296 O O . PHE A 1 88 ? -55.400 18.345 -17.959 1.00 38.78 88 PHE A O 1
ATOM 1313 N N . SER A 1 89 ? -54.235 17.426 -19.643 1.00 25.24 89 SER A N 1
ATOM 1314 C CA . SER A 1 89 ? -55.406 17.316 -20.516 1.00 26.78 89 SER A CA 1
ATOM 1315 C C . SER A 1 89 ? -56.197 16.070 -20.133 1.00 26.30 89 SER A C 1
ATOM 1316 O O . SER A 1 89 ? -55.675 15.184 -19.465 1.00 24.66 89 SER A O 1
ATOM 1324 N N . GLU A 1 90 ? -57.455 16.002 -20.551 1.00 27.15 90 GLU A N 1
ATOM 1325 C CA . GLU A 1 90 ? -58.293 14.849 -20.249 1.00 27.06 90 GLU A CA 1
ATOM 1326 C C . GLU A 1 90 ? -57.684 13.556 -20.788 1.00 27.98 90 GLU A C 1
ATOM 1327 O O . GLU A 1 90 ? -57.736 12.517 -20.133 1.00 24.32 90 GLU A O 1
ATOM 1339 N N . TYR A 1 91 ? -57.091 13.623 -21.975 1.00 23.59 91 TYR A N 1
ATOM 1340 C CA . TYR A 1 91 ? -56.471 12.446 -22.572 1.00 23.57 91 TYR A CA 1
ATOM 1341 C C . TYR A 1 91 ? -55.234 11.995 -21.795 1.00 20.82 91 TYR A C 1
ATOM 1342 O O . TYR A 1 91 ? -54.998 10.792 -21.641 1.00 21.59 91 TYR A O 1
ATOM 1360 N N . LYS A 1 92 ? -54.450 12.950 -21.298 1.00 21.30 92 LYS A N 1
ATOM 1361 C CA . LYS A 1 92 ? -53.283 12.620 -20.489 1.00 20.54 92 LYS A CA 1
ATOM 1362 C C . LYS A 1 92 ? -53.717 11.966 -19.180 1.00 19.04 92 LYS A C 1
ATOM 1363 O O . LYS A 1 92 ? -53.111 10.995 -18.742 1.00 18.03 92 LYS A O 1
ATOM 1382 N N . VAL A 1 93 ? -54.779 12.485 -18.567 1.00 20.98 93 VAL A N 1
ATOM 1383 C CA . VAL A 1 93 ? -55.297 11.882 -17.343 1.00 22.38 93 VAL A CA 1
ATOM 1384 C C . VAL A 1 93 ? -55.739 10.449 -17.626 1.00 20.14 93 VAL A C 1
ATOM 1385 O O . VAL A 1 93 ? -55.417 9.536 -16.870 1.00 20.56 93 VAL A O 1
ATOM 1398 N N . GLU A 1 94 ? -56.449 10.249 -18.730 1.00 21.30 94 GLU A N 1
ATOM 1399 C CA . GLU A 1 94 ? -56.920 8.916 -19.083 1.00 20.80 94 GLU A CA 1
ATOM 1400 C C . GLU A 1 94 ? -55.754 7.949 -19.289 1.00 20.02 94 GLU A C 1
ATOM 1401 O O . GLU A 1 94 ? -55.819 6.787 -18.879 1.00 21.02 94 GLU A O 1
ATOM 1413 N N . LEU A 1 95 ? -54.684 8.439 -19.906 1.00 19.32 95 LEU A N 1
ATOM 1414 C CA . LEU A 1 95 ? -53.485 7.636 -20.121 1.00 18.70 95 LEU A CA 1
ATOM 1415 C C . LEU A 1 95 ? -52.830 7.232 -18.802 1.00 20.33 95 LEU A C 1
ATOM 1416 O O . LEU A 1 95 ? -52.513 6.061 -18.588 1.00 17.41 95 LEU A O 1
ATOM 1432 N N . LEU A 1 96 ? -52.613 8.205 -17.923 1.00 17.87 96 LEU A N 1
ATOM 1433 C CA . LEU A 1 96 ? -51.920 7.929 -16.672 1.00 17.41 96 LEU A CA 1
ATOM 1434 C C . LEU A 1 96 ? -52.722 6.983 -15.779 1.00 18.21 96 LEU A C 1
ATOM 1435 O O . LEU A 1 96 ? -52.135 6.198 -15.037 1.00 18.11 96 LEU A O 1
ATOM 1451 N N . LEU A 1 97 ? -54.050 7.040 -15.865 1.00 17.62 97 LEU A N 1
ATOM 1452 C CA . LEU A 1 97 ? -54.909 6.146 -15.099 1.00 18.43 97 LEU A CA 1
ATOM 1453 C C . LEU A 1 97 ? -54.848 4.698 -15.584 1.00 21.10 97 LEU A C 1
ATOM 1454 O O . LEU A 1 97 ? -55.344 3.796 -14.907 1.00 21.82 97 LEU A O 1
ATOM 1470 N N . LYS A 1 98 ? -54.245 4.479 -16.749 1.00 17.79 98 LYS A N 1
ATOM 1471 C CA . LYS A 1 98 ? -54.071 3.134 -17.287 1.00 20.68 98 LYS A CA 1
ATOM 1472 C C . LYS A 1 98 ? -52.639 2.641 -17.114 1.00 20.22 98 LYS A C 1
ATOM 1473 O O . LYS A 1 98 ? -52.341 1.488 -17.411 1.00 21.55 98 LYS A O 1
ATOM 1492 N N . MET A 1 99 ? -51.752 3.511 -16.641 1.00 16.62 99 MET A N 1
ATOM 1493 C CA . MET A 1 99 ? -50.355 3.151 -16.468 1.00 18.07 99 MET A CA 1
ATOM 1494 C C . MET A 1 99 ? -50.194 2.358 -15.183 1.00 16.40 99 MET A C 1
ATOM 1495 O O . MET A 1 99 ? -50.436 2.877 -14.096 1.00 20.86 99 MET A O 1
ATOM 1509 N N . GLU A 1 100 ? -49.780 1.103 -15.312 1.00 15.96 100 GLU A N 1
ATOM 1510 C CA . GLU A 1 100 ? -49.614 0.232 -14.159 1.00 17.33 100 GLU A CA 1
ATOM 1511 C C . GLU A 1 100 ? -48.151 0.140 -13.736 1.00 15.97 100 GLU A C 1
ATOM 1512 O O . GLU A 1 100 ? -47.848 -0.168 -12.579 1.00 17.08 100 GLU A O 1
ATOM 1524 N N . LEU A 1 101 ? -47.254 0.417 -14.682 1.00 15.35 101 LEU A N 1
ATOM 1525 C CA . LEU A 1 101 ? -45.821 0.306 -14.455 1.00 14.05 101 LEU A CA 1
ATOM 1526 C C . LEU A 1 101 ? -45.116 1.466 -15.143 1.00 13.55 101 LEU A C 1
ATOM 1527 O O . LEU A 1 101 ? -45.363 1.747 -16.322 1.00 13.88 101 LEU A O 1
ATOM 1543 N N . LEU A 1 102 ? -44.251 2.127 -14.382 1.00 13.83 102 LEU A N 1
ATOM 1544 C CA . LEU A 1 102 ? -43.408 3.202 -14.874 1.00 12.98 102 LEU A CA 1
ATOM 1545 C C . LEU A 1 102 ? -41.962 2.748 -14.753 1.00 12.13 102 LEU A C 1
ATOM 1546 O O . LEU A 1 102 ? -41.498 2.420 -13.656 1.00 11.99 102 LEU A O 1
ATOM 1562 N N . ILE A 1 103 ? -41.264 2.700 -15.881 1.00 11.95 103 ILE A N 1
ATOM 1563 C CA . ILE A 1 103 ? -39.848 2.356 -15.909 1.00 12.08 103 ILE A CA 1
ATOM 1564 C C . ILE A 1 103 ? -39.077 3.622 -16.218 1.00 12.34 103 ILE A C 1
ATOM 1565 O O . ILE A 1 103 ? -39.326 4.262 -17.232 1.00 12.77 103 ILE A O 1
ATOM 1581 N N . ILE A 1 104 ? -38.147 3.987 -15.339 1.00 11.26 104 ILE A N 1
ATOM 1582 C CA . ILE A 1 104 ? -37.352 5.194 -15.527 1.00 10.98 104 ILE A CA 1
ATOM 1583 C C . ILE A 1 104 ? -35.886 4.841 -15.715 1.00 11.33 104 ILE A C 1
ATOM 1584 O O . ILE A 1 104 ? -35.273 4.253 -14.820 1.00 12.54 104 ILE A O 1
ATOM 1600 N N . ASP A 1 105 ? -35.326 5.199 -16.867 1.00 11.15 105 ASP A N 1
ATOM 1601 C CA . ASP A 1 105 ? -33.889 5.022 -17.090 1.00 11.89 105 ASP A CA 1
ATOM 1602 C C . ASP A 1 105 ? -33.138 6.255 -16.600 1.00 12.56 105 ASP A C 1
ATOM 1603 O O . ASP A 1 105 ? -33.707 7.340 -16.485 1.00 13.41 105 ASP A O 1
ATOM 1612 N N . GLU A 1 106 ? -31.856 6.065 -16.303 1.00 11.60 106 GLU A N 1
ATOM 1613 C CA . GLU A 1 106 ? -30.967 7.130 -15.831 1.00 13.11 106 GLU A CA 1
ATOM 1614 C C . GLU A 1 106 ? -31.533 7.862 -14.613 1.00 11.39 106 GLU A C 1
ATOM 1615 O O . GLU A 1 106 ? -31.422 9.079 -14.493 1.00 12.58 106 GLU A O 1
ATOM 1627 N N . ILE A 1 107 ? -32.097 7.093 -13.686 1.00 10.90 107 ILE A N 1
ATOM 1628 C CA . ILE A 1 107 ? -32.662 7.652 -12.461 1.00 10.86 107 ILE A CA 1
ATOM 1629 C C . ILE A 1 107 ? -31.599 8.372 -11.646 1.00 11.55 107 ILE A C 1
ATOM 1630 O O . ILE A 1 107 ? -31.898 9.271 -10.872 1.00 11.99 107 ILE A O 1
ATOM 1646 N N . SER A 1 108 ? -30.349 7.965 -11.816 1.00 10.46 108 SER A N 1
ATOM 1647 C CA . SER A 1 108 ? -29.273 8.532 -11.035 1.00 10.69 108 SER A CA 1
ATOM 1648 C C . SER A 1 108 ? -29.068 10.014 -11.284 1.00 12.08 108 SER A C 1
ATOM 1649 O O . SER A 1 108 ? -28.479 10.687 -10.456 1.00 13.14 108 SER A O 1
ATOM 1657 N N . MET A 1 109 ? -29.542 10.537 -12.410 1.00 12.45 109 MET A N 1
ATOM 1658 C CA . MET A 1 109 ? -29.376 11.967 -12.667 1.00 16.43 109 MET A CA 1
ATOM 1659 C C . MET A 1 109 ? -30.579 12.807 -12.219 1.00 19.65 109 MET A C 1
ATOM 1660 O O . MET A 1 109 ? -30.568 14.029 -12.383 1.00 22.44 109 MET A O 1
ATOM 1674 N N . VAL A 1 110 ? -31.584 12.157 -11.632 1.00 16.24 110 VAL A N 1
ATOM 1675 C CA . VAL A 1 110 ? -32.824 12.819 -11.215 1.00 19.73 110 VAL A CA 1
ATOM 1676 C C . VAL A 1 110 ? -32.719 13.366 -9.788 1.00 20.78 110 VAL A C 1
ATOM 1677 O O . VAL A 1 110 ? -32.427 12.614 -8.854 1.00 20.24 110 VAL A O 1
ATOM 1690 N N . ARG A 1 111 ? -32.962 14.671 -9.626 1.00 18.77 111 ARG A N 1
ATOM 1691 C CA . ARG A 1 111 ? -33.057 15.292 -8.301 1.00 17.87 111 ARG A CA 1
ATOM 1692 C C . ARG A 1 111 ? -34.243 14.721 -7.524 1.00 13.80 111 ARG A C 1
ATOM 1693 O O . ARG A 1 111 ? -35.239 14.316 -8.113 1.00 16.38 111 ARG A O 1
ATOM 1714 N N . PRO A 1 112 ? -34.153 14.711 -6.182 1.00 14.87 112 PRO A N 1
ATOM 1715 C CA . PRO A 1 112 ? -35.233 14.109 -5.393 1.00 14.66 112 PRO A CA 1
ATOM 1716 C C . PRO A 1 112 ? -36.574 14.817 -5.550 1.00 12.53 112 PRO A C 1
ATOM 1717 O O . PRO A 1 112 ? -37.618 14.174 -5.479 1.00 13.88 112 PRO A O 1
ATOM 1728 N N . ASP A 1 113 ? -36.566 16.123 -5.779 1.00 13.18 113 ASP A N 1
ATOM 1729 C CA . ASP A 1 113 ? -37.831 16.824 -5.918 1.00 13.55 113 ASP A CA 1
ATOM 1730 C C . ASP A 1 113 ? -38.597 16.389 -7.163 1.00 15.04 113 ASP A C 1
ATOM 1731 O O . ASP A 1 113 ? -39.827 16.438 -7.177 1.00 15.26 113 ASP A O 1
ATOM 1740 N N . ILE A 1 114 ? -37.887 15.944 -8.198 1.00 13.75 114 ILE A N 1
ATOM 1741 C CA . ILE A 1 114 ? -38.544 15.442 -9.407 1.00 13.86 114 ILE A CA 1
ATOM 1742 C C . ILE A 1 114 ? -39.421 14.233 -9.088 1.00 14.99 114 ILE A C 1
ATOM 1743 O O . ILE A 1 114 ? -40.570 14.154 -9.531 1.00 13.83 114 ILE A O 1
ATOM 1759 N N . LEU A 1 115 ? -38.893 13.291 -8.314 1.00 12.21 115 LEU A N 1
ATOM 1760 C CA . LEU A 1 115 ? -39.691 12.131 -7.945 1.00 12.50 115 LEU A CA 1
ATOM 1761 C C . LEU A 1 115 ? -40.869 12.524 -7.071 1.00 13.82 115 LEU A C 1
ATOM 1762 O O . LEU A 1 115 ? -41.952 11.942 -7.178 1.00 14.45 115 LEU A O 1
ATOM 1778 N N . ASP A 1 116 ? -40.675 13.510 -6.202 1.00 12.22 116 ASP A N 1
ATOM 1779 C CA . ASP A 1 116 ? -41.773 13.954 -5.356 1.00 12.66 116 ASP A CA 1
ATOM 178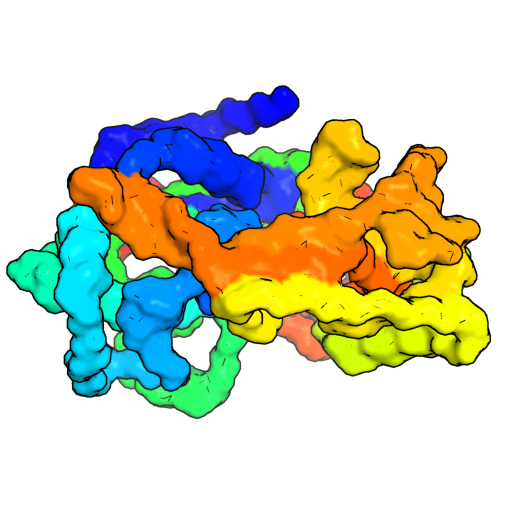0 C C . ASP A 1 116 ? -42.857 14.643 -6.172 1.00 14.01 116 ASP A C 1
ATOM 1781 O O . ASP A 1 116 ? -44.038 14.461 -5.902 1.00 14.56 116 ASP A O 1
ATOM 1790 N N . THR A 1 117 ? -42.462 15.407 -7.181 1.00 13.20 117 THR A N 1
ATOM 1791 C CA . THR A 1 117 ? -43.435 16.046 -8.060 1.00 13.67 117 THR A CA 1
ATOM 1792 C C . THR A 1 117 ? -44.235 14.987 -8.829 1.00 13.43 117 THR A C 1
ATOM 1793 O O . THR A 1 117 ? -45.450 15.127 -8.994 1.00 14.54 117 THR A O 1
ATOM 1804 N N . ILE A 1 118 ? -43.566 13.933 -9.289 1.00 13.00 118 ILE A N 1
ATOM 1805 C CA . ILE A 1 118 ? -44.243 12.830 -9.960 1.00 14.25 118 ILE A CA 1
ATOM 1806 C C . ILE A 1 118 ? -45.222 12.145 -9.017 1.00 13.83 118 ILE A C 1
ATOM 1807 O O . ILE A 1 118 ? -46.358 11.861 -9.392 1.00 14.75 118 ILE A O 1
ATOM 1823 N N . ASP A 1 119 ? -44.781 11.901 -7.787 1.00 14.13 119 ASP A N 1
ATOM 1824 C CA . ASP A 1 119 ? -45.646 11.331 -6.759 1.00 13.88 119 ASP A CA 1
ATOM 1825 C C . ASP A 1 119 ? -46.888 12.192 -6.563 1.00 14.19 119 ASP A C 1
ATOM 1826 O O . ASP A 1 119 ? -48.018 11.693 -6.582 1.00 15.33 119 ASP A O 1
ATOM 1835 N N . ARG A 1 120 ? -46.680 13.490 -6.371 1.00 15.38 120 ARG A N 1
ATOM 1836 C CA . ARG A 1 120 ? -47.788 14.411 -6.153 1.00 14.80 120 ARG A CA 1
ATOM 1837 C C . ARG A 1 120 ? -48.774 14.397 -7.318 1.00 16.06 120 ARG A C 1
ATOM 1838 O O . ARG A 1 120 ? -49.990 14.365 -7.111 1.00 18.21 120 ARG A O 1
ATOM 1859 N N . LYS A 1 121 ? -48.256 14.428 -8.540 1.00 15.50 121 LYS A N 1
ATOM 1860 C CA . LYS A 1 121 ? -49.114 14.506 -9.712 1.00 16.31 121 LYS A CA 1
ATOM 1861 C C . LYS A 1 121 ? -49.898 13.211 -9.908 1.00 16.28 121 LYS A C 1
ATOM 1862 O O . LYS A 1 121 ? -51.075 13.249 -10.266 1.00 18.27 121 LYS A O 1
ATOM 1881 N N . LEU A 1 122 ? -49.266 12.072 -9.657 1.00 15.94 122 LEU A N 1
ATOM 1882 C CA . LEU A 1 122 ? -49.960 10.794 -9.790 1.00 15.45 122 LEU A CA 1
ATOM 1883 C C . LEU A 1 122 ? -51.020 10.619 -8.702 1.00 16.88 122 LEU A C 1
ATOM 1884 O O . LEU A 1 122 ? -52.091 10.072 -8.965 1.00 16.96 122 LEU A O 1
ATOM 1900 N N . ARG A 1 123 ? -50.749 11.102 -7.495 1.00 16.40 123 ARG A N 1
ATOM 1901 C CA . ARG A 1 123 ? -51.751 11.056 -6.436 1.00 15.66 123 ARG A CA 1
ATOM 1902 C C . ARG A 1 123 ? -52.924 11.966 -6.770 1.00 18.12 123 ARG A C 1
ATOM 1903 O O . ARG A 1 123 ? -54.067 11.652 -6.443 1.00 19.31 123 ARG A O 1
ATOM 1924 N N . TRP A 1 124 ? -52.648 13.081 -7.435 1.00 18.09 124 TRP A N 1
ATOM 1925 C CA . TRP A 1 124 ? -53.701 13.983 -7.876 1.00 20.09 124 TRP A CA 1
ATOM 1926 C C . TRP A 1 124 ? -54.575 13.295 -8.933 1.00 16.99 124 TRP A C 1
ATOM 1927 O O . TRP A 1 124 ? -55.807 13.308 -8.839 1.00 21.08 124 TRP A O 1
ATOM 1948 N N . VAL A 1 125 ? -53.934 12.683 -9.927 1.00 18.56 125 VAL A N 1
ATOM 1949 C CA . VAL A 1 125 ? -54.640 11.980 -11.001 1.00 22.31 125 VAL A CA 1
ATOM 1950 C C . VAL A 1 125 ? -55.481 10.813 -10.471 1.00 19.07 125 VAL A C 1
ATOM 1951 O O . VAL A 1 125 ? -56.636 10.639 -10.877 1.00 21.09 125 VAL A O 1
ATOM 1964 N N . TYR A 1 126 ? -54.897 10.010 -9.589 1.00 20.11 126 TYR A N 1
ATOM 1965 C CA . TYR A 1 126 ? -55.554 8.810 -9.077 1.00 19.36 126 TYR A CA 1
ATOM 1966 C C . TYR A 1 126 ? -56.487 9.114 -7.902 1.00 22.02 126 TYR A C 1
ATOM 1967 O O . TYR A 1 126 ? -57.195 8.226 -7.431 1.00 22.65 126 TYR A O 1
ATOM 1985 N N . GLU A 1 127 ? -56.494 10.367 -7.454 1.00 19.36 127 GLU A N 1
ATOM 1986 C CA . GLU A 1 127 ? -57.279 10.780 -6.292 1.00 18.81 127 GLU A CA 1
ATOM 1987 C C . GLU A 1 127 ? -57.033 9.834 -5.130 1.00 18.20 127 GLU A C 1
ATOM 1988 O O . GLU A 1 127 ? -57.974 9.302 -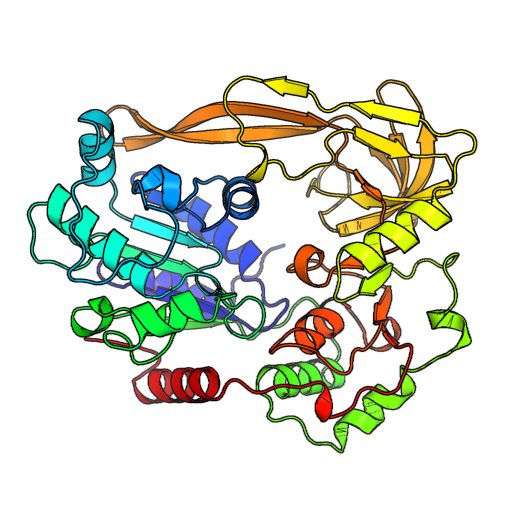4.528 1.00 23.76 127 GLU A O 1
ATOM 2000 N N . SER A 1 128 ? -55.754 9.638 -4.818 1.00 19.49 128 SER A N 1
ATOM 2001 C CA . SER A 1 128 ? -55.331 8.610 -3.882 1.00 20.27 128 SER A CA 1
ATOM 2002 C C . SER A 1 128 ? -54.205 9.115 -2.993 1.00 19.50 128 SER A C 1
ATOM 2003 O O . SER A 1 128 ? -53.427 9.981 -3.399 1.00 23.54 128 SER A O 1
ATOM 2011 N N . ASP A 1 129 ? -54.126 8.577 -1.780 1.00 19.40 129 ASP A N 1
ATOM 2012 C CA . ASP A 1 129 ? -53.008 8.851 -0.886 1.00 20.03 129 ASP A CA 1
ATOM 2013 C C . ASP A 1 129 ? -51.850 7.882 -1.085 1.00 18.90 129 ASP A C 1
ATOM 2014 O O . ASP A 1 129 ? -50.800 8.046 -0.471 1.00 21.20 129 ASP A O 1
ATOM 2023 N N . GLU A 1 130 ? -52.034 6.875 -1.934 1.00 17.69 130 GLU A N 1
ATOM 2024 C CA . GLU A 1 130 ? -50.992 5.889 -2.146 1.00 19.99 130 GLU A CA 1
ATOM 2025 C C . GLU A 1 130 ? -49.843 6.512 -2.934 1.00 19.35 130 GLU A C 1
ATOM 2026 O O . GLU A 1 130 ? -50.075 7.201 -3.920 1.00 17.72 130 GLU A O 1
ATOM 2038 N N . PRO A 1 131 ? -48.595 6.280 -2.497 1.00 16.46 131 PRO A N 1
ATOM 2039 C CA . PRO A 1 131 ? -47.449 6.819 -3.238 1.00 15.52 131 PRO A CA 1
ATOM 2040 C C . PRO A 1 131 ? -47.493 6.476 -4.726 1.00 13.97 131 PRO A C 1
ATOM 2041 O O . PRO A 1 131 ? -47.817 5.342 -5.101 1.00 15.41 131 PRO A O 1
ATOM 2052 N N . PHE A 1 132 ? -47.178 7.466 -5.559 1.00 13.70 132 PHE A N 1
ATOM 2053 C CA . PHE A 1 132 ? -47.201 7.321 -7.012 1.00 14.17 132 PHE A CA 1
ATOM 2054 C C . PHE A 1 132 ? -48.562 6.842 -7.531 1.00 13.72 132 PHE A C 1
ATOM 2055 O O . PHE A 1 132 ? -48.650 6.263 -8.618 1.00 14.52 132 PHE A O 1
ATOM 2072 N N . GLY A 1 133 ? -49.617 7.093 -6.760 1.00 14.92 133 GLY A N 1
ATOM 2073 C CA . GLY A 1 133 ? -50.948 6.665 -7.144 1.00 14.94 133 GLY A CA 1
ATOM 2074 C C . GLY A 1 133 ? -51.073 5.156 -7.208 1.00 16.48 133 GLY A C 1
ATOM 2075 O O . GLY A 1 133 ? -52.009 4.639 -7.809 1.00 17.50 133 GLY A O 1
ATOM 2079 N N . GLY A 1 134 ? -50.137 4.448 -6.585 1.00 15.69 134 GLY A N 1
ATOM 2080 C CA . GLY A 1 134 ? -50.123 2.999 -6.618 1.00 16.42 134 GLY A CA 1
ATOM 2081 C C . GLY A 1 134 ? -49.422 2.408 -7.828 1.00 16.04 134 GLY A C 1
ATOM 2082 O O . GLY A 1 134 ? -49.386 1.199 -7.986 1.00 17.23 134 GLY A O 1
ATOM 2086 N N . VAL A 1 135 ? -48.877 3.248 -8.695 1.00 13.74 135 VAL A N 1
ATOM 2087 C CA . VAL A 1 135 ? -48.149 2.753 -9.855 1.00 14.56 135 VAL A CA 1
ATOM 2088 C C . VAL A 1 135 ? -46.833 2.086 -9.435 1.00 12.88 135 VAL A C 1
ATOM 2089 O O . VAL A 1 135 ? -46.116 2.598 -8.585 1.00 15.91 135 VAL A O 1
ATOM 2102 N N . GLN A 1 136 ? -46.546 0.924 -10.010 1.00 13.04 136 GLN A N 1
ATOM 2103 C CA . GLN A 1 136 ? -45.282 0.232 -9.752 1.00 12.66 136 GLN A CA 1
ATOM 2104 C C . GLN A 1 136 ? -44.153 0.982 -10.456 1.00 14.51 136 GLN A C 1
ATOM 2105 O O . GLN A 1 136 ? -44.305 1.395 -11.606 1.00 13.53 136 GLN A O 1
ATOM 2119 N N . VAL A 1 137 ? -43.032 1.169 -9.770 1.00 11.61 137 VAL A N 1
ATOM 2120 C CA . VAL A 1 137 ? -41.917 1.929 -10.326 1.00 12.80 137 VAL A CA 1
ATOM 2121 C C . VAL A 1 137 ? -40.637 1.099 -10.345 1.00 10.92 137 VAL A C 1
ATOM 2122 O O . VAL A 1 137 ? -40.214 0.574 -9.323 1.00 11.69 137 VAL A O 1
ATOM 2135 N N . ILE A 1 138 ? -40.038 0.993 -11.526 1.00 10.90 138 ILE A N 1
ATOM 2136 C CA . ILE A 1 138 ? -38.741 0.357 -11.715 1.00 10.71 138 ILE A CA 1
ATOM 2137 C C . ILE A 1 138 ? -37.779 1.407 -12.253 1.00 11.13 138 ILE A C 1
ATOM 2138 O O . ILE A 1 138 ? -38.092 2.096 -13.216 1.00 11.76 138 ILE A O 1
ATOM 2154 N N . MET A 1 139 ? -36.616 1.528 -11.622 1.00 10.50 139 MET A N 1
ATOM 2155 C CA . MET A 1 139 ? -35.659 2.594 -11.906 1.00 10.82 139 MET A CA 1
ATOM 2156 C C . MET A 1 139 ? -34.309 1.973 -12.213 1.00 10.26 139 MET A C 1
ATOM 2157 O O . MET A 1 139 ? -33.874 1.090 -11.490 1.00 11.40 139 MET A O 1
ATOM 2171 N N . PHE A 1 140 ? -33.667 2.438 -13.278 1.00 9.98 140 PHE A N 1
ATOM 2172 C CA . PHE A 1 140 ? -32.325 1.989 -13.652 1.00 10.49 140 PHE A CA 1
ATOM 2173 C C . PHE A 1 140 ? -31.377 3.160 -13.594 1.00 10.74 140 PHE A C 1
ATOM 2174 O O . PHE A 1 140 ? -31.700 4.245 -14.058 1.00 12.17 140 PHE A O 1
ATOM 2191 N N . GLY A 1 141 ? -30.181 2.941 -13.074 1.00 11.83 141 GLY A N 1
ATOM 2192 C CA . GLY A 1 141 ? -29.181 3.981 -13.122 1.00 12.47 141 GLY A CA 1
ATOM 2193 C C . GLY A 1 141 ? -27.912 3.575 -12.429 1.00 10.46 141 GLY A C 1
ATOM 2194 O O . GLY A 1 141 ? -27.772 2.453 -11.950 1.00 12.94 141 GLY A O 1
ATOM 2198 N N . ASP A 1 142 ? -26.975 4.514 -12.394 1.00 10.28 142 ASP A N 1
ATOM 2199 C CA . ASP A 1 142 ? -25.708 4.330 -11.700 1.00 10.88 142 ASP A CA 1
ATOM 2200 C C . ASP A 1 142 ? -25.274 5.652 -11.076 1.00 10.59 142 ASP A C 1
ATOM 2201 O O . ASP A 1 142 ? -24.795 6.551 -11.763 1.00 10.97 142 ASP A O 1
ATOM 2210 N N . LEU A 1 143 ? -25.449 5.753 -9.766 1.00 10.50 143 LEU A N 1
ATOM 2211 C CA . LEU A 1 143 ? -25.119 6.948 -9.012 1.00 10.84 143 LEU A CA 1
ATOM 2212 C C . LEU A 1 143 ? -23.629 7.257 -9.023 1.00 11.30 143 LEU A C 1
ATOM 2213 O O . LEU A 1 143 ? -23.226 8.409 -8.854 1.00 12.14 143 LEU A O 1
ATOM 2229 N N . PHE A 1 144 ? -22.815 6.223 -9.224 1.00 11.25 144 PHE A N 1
ATOM 2230 C CA . PHE A 1 144 ? -21.363 6.355 -9.198 1.00 11.74 144 PHE A CA 1
ATOM 2231 C C . PHE A 1 144 ? -20.762 6.753 -10.546 1.00 12.09 144 PHE A C 1
ATOM 2232 O O . PHE A 1 144 ? -19.567 6.994 -10.642 1.00 14.34 144 PHE A O 1
ATOM 2249 N N . GLN A 1 145 ? -21.589 6.795 -11.586 1.00 11.91 145 GLN A N 1
ATOM 2250 C CA . GLN A 1 145 ? -21.149 7.240 -12.915 1.00 12.36 145 GLN A CA 1
ATOM 2251 C C . GLN A 1 145 ? -21.891 8.474 -13.410 1.00 12.64 145 GLN A C 1
ATOM 2252 O O . GLN A 1 145 ? -21.282 9.358 -14.013 1.00 13.32 145 GLN A O 1
ATOM 2266 N N . LEU A 1 146 ? -23.199 8.509 -13.172 1.00 12.20 146 LEU A N 1
ATOM 2267 C CA . LEU A 1 146 ? -24.089 9.475 -13.810 1.00 12.44 146 LEU A CA 1
ATOM 2268 C C . LEU A 1 146 ? -25.002 10.119 -12.772 1.00 13.46 146 LEU A C 1
ATOM 2269 O O . LEU A 1 146 ? -26.210 9.879 -12.748 1.00 14.59 146 LEU A O 1
ATOM 2285 N N . PRO A 1 147 ? -24.417 10.948 -11.906 1.00 14.81 147 PRO A N 1
ATOM 2286 C CA . PRO A 1 147 ? -25.184 11.659 -10.884 1.00 13.22 147 PRO A CA 1
ATOM 2287 C C . PRO A 1 147 ? -25.818 12.941 -11.417 1.00 15.90 147 PRO A C 1
ATOM 2288 O O . PRO A 1 147 ? -25.529 13.372 -12.537 1.00 17.52 147 PRO A O 1
ATOM 2299 N N . PRO A 1 148 ? -26.669 13.576 -10.607 1.00 15.26 148 PRO A N 1
ATOM 2300 C CA . PRO A 1 148 ? -27.198 14.875 -11.023 1.00 22.83 148 PRO A CA 1
ATOM 2301 C C . PRO A 1 148 ? -26.117 15.945 -11.006 1.00 21.02 148 PRO A C 1
ATOM 2302 O O . PRO A 1 148 ? -25.135 15.824 -10.273 1.00 25.10 148 PRO A O 1
ATOM 2313 N N . VAL A 1 149 ? -26.295 16.964 -11.836 1.00 31.15 149 VAL A N 1
ATOM 2314 C CA . VAL A 1 149 ? -25.515 18.188 -11.740 1.00 38.48 149 VAL A CA 1
ATOM 2315 C C . VAL A 1 149 ? -26.476 19.255 -11.243 1.00 37.04 149 VAL A C 1
ATOM 2316 O O . VAL A 1 149 ? -27.494 19.519 -11.884 1.00 40.75 149 VAL A O 1
ATOM 2329 N N . THR A 1 150 ? -26.171 19.837 -10.087 1.00 29.90 150 THR A N 1
ATOM 2330 C CA . THR A 1 150 ? -27.028 20.862 -9.490 1.00 39.86 150 THR A CA 1
ATOM 2331 C C . THR A 1 150 ? -26.276 22.173 -9.348 1.00 36.55 150 THR A C 1
ATOM 2332 O O . THR A 1 150 ? -25.054 22.190 -9.208 1.00 46.31 150 THR A O 1
ATOM 2343 N N . LYS A 1 151 ? -27.023 23.270 -9.389 1.00 40.12 151 LYS A N 1
ATOM 2344 C CA . LYS A 1 151 ? -26.470 24.593 -9.154 1.00 40.79 151 LYS A CA 1
ATOM 2345 C C . LYS A 1 151 ? -26.599 24.935 -7.674 1.00 40.87 151 LYS A C 1
ATOM 2346 O O . LYS A 1 151 ? -27.401 24.333 -6.957 1.00 25.81 151 LYS A O 1
ATOM 2365 N N . LYS A 1 152 ? -25.813 25.905 -7.220 1.00 35.16 152 LYS A N 1
ATOM 2366 C CA . LYS A 1 152 ? -25.862 26.332 -5.829 1.00 35.07 152 LYS A CA 1
ATOM 2367 C C . LYS A 1 152 ? -27.256 26.815 -5.447 1.00 33.10 152 LYS A C 1
ATOM 2368 O O . LYS A 1 152 ? -27.769 26.456 -4.387 1.00 30.52 152 LYS A O 1
ATOM 2387 N N . GLN A 1 153 ? -27.867 27.636 -6.301 1.00 33.62 153 GLN A N 1
ATOM 2388 C CA . GLN A 1 153 ? -29.166 28.221 -5.972 1.00 39.95 153 GLN A CA 1
ATOM 2389 C C . GLN A 1 153 ? -30.197 27.117 -5.824 1.00 28.51 153 GLN A C 1
ATOM 2390 O O . GLN A 1 153 ? -31.123 27.227 -5.026 1.00 36.13 153 GLN A O 1
ATOM 2404 N N . GLU A 1 154 ? -30.029 26.047 -6.590 1.00 29.55 154 GLU A N 1
ATOM 2405 C CA . GLU A 1 154 ? -30.959 24.927 -6.535 1.00 26.17 154 GLU A CA 1
ATOM 2406 C C . GLU A 1 154 ? -30.806 24.147 -5.236 1.00 22.63 154 GLU A C 1
ATOM 2407 O O . GLU A 1 154 ? -31.795 23.741 -4.626 1.00 24.61 154 GLU A O 1
ATOM 2419 N N . ARG A 1 155 ? -29.569 23.946 -4.800 1.00 25.92 155 ARG A N 1
ATOM 2420 C CA . ARG A 1 155 ? -29.331 23.275 -3.531 1.00 23.89 155 ARG A CA 1
ATOM 2421 C C . ARG A 1 155 ? -29.871 24.105 -2.379 1.00 29.30 155 ARG A C 1
ATOM 2422 O O . ARG A 1 155 ? -30.405 23.560 -1.414 1.00 29.36 155 ARG A O 1
ATOM 2443 N N . GLU A 1 156 ? -29.759 25.422 -2.491 1.00 26.97 156 GLU A N 1
ATOM 2444 C CA . GLU A 1 156 ? -30.201 26.304 -1.423 1.00 24.53 156 GLU A CA 1
ATOM 2445 C C . GLU A 1 156 ? -31.720 26.270 -1.258 1.00 27.29 156 GLU A C 1
ATOM 2446 O O . GLU A 1 156 ? -32.222 26.308 -0.136 1.00 37.44 156 GLU A O 1
ATOM 2458 N N . ILE A 1 157 ? -32.448 26.191 -2.368 1.00 24.90 157 ILE A N 1
ATOM 2459 C CA . ILE A 1 157 ? -33.903 26.065 -2.306 1.00 29.98 157 ILE A CA 1
ATOM 2460 C C . ILE A 1 157 ? -34.304 24.729 -1.674 1.00 25.67 157 ILE A C 1
ATOM 2461 O O . ILE A 1 157 ? -35.184 24.679 -0.816 1.00 32.68 157 ILE A O 1
ATOM 2477 N N . LEU A 1 158 ? -33.649 23.655 -2.088 1.00 22.74 158 LEU A N 1
ATOM 2478 C CA . LEU A 1 158 ? -34.042 22.318 -1.663 1.00 24.76 158 LEU A CA 1
ATOM 2479 C C . LEU A 1 158 ? -33.579 21.960 -0.252 1.00 28.53 158 LEU A C 1
ATOM 2480 O O . LEU A 1 158 ? -34.142 21.056 0.369 1.00 20.77 158 LEU A O 1
ATOM 2496 N N . SER A 1 159 ? -32.575 22.677 0.251 1.00 24.65 159 SER A N 1
ATOM 2497 C CA . SER A 1 159 ? -31.921 22.338 1.516 1.00 26.33 159 SER A CA 1
ATOM 2498 C C . SER A 1 159 ? -32.848 22.301 2.729 1.00 19.80 159 SER A C 1
ATOM 2499 O O . SER A 1 159 ? -32.613 21.525 3.653 1.00 24.00 159 SER A O 1
ATOM 2507 N N . ASP A 1 160 ? -33.891 23.127 2.732 1.00 22.03 160 ASP A N 1
ATOM 2508 C CA . ASP A 1 160 ? -34.809 23.162 3.867 1.00 26.68 160 ASP A CA 1
ATOM 2509 C C . ASP A 1 160 ? -35.724 21.943 3.905 1.00 22.03 160 ASP A C 1
ATOM 2510 O O . ASP A 1 160 ? -36.338 21.661 4.936 1.00 25.76 160 ASP A O 1
ATOM 2519 N N . PHE A 1 161 ? -35.798 21.215 2.791 1.00 18.48 161 PHE A N 1
ATOM 2520 C CA . PHE A 1 161 ? -36.738 20.109 2.651 1.00 17.55 161 PHE A CA 1
ATOM 2521 C C . PHE A 1 161 ? -36.070 18.751 2.463 1.00 16.63 161 PHE A C 1
ATOM 2522 O O . PHE A 1 161 ? -36.685 17.728 2.755 1.00 20.53 161 PHE A O 1
ATOM 2539 N N . TYR A 1 162 ? -34.834 18.745 1.972 1.00 16.56 162 TYR A N 1
ATOM 2540 C CA . TYR A 1 162 ? -34.151 17.511 1.594 1.00 15.73 162 TYR A CA 1
ATOM 2541 C C . TYR A 1 162 ? -32.815 17.346 2.309 1.00 18.91 162 TYR A C 1
ATOM 2542 O O . TYR A 1 162 ? -32.067 18.308 2.480 1.00 21.10 162 TYR A O 1
ATOM 2560 N N . ASP A 1 163 ? -32.520 16.109 2.704 1.00 18.25 163 ASP A N 1
ATOM 2561 C CA . ASP A 1 163 ? -31.274 15.780 3.395 1.00 21.08 163 ASP A CA 1
ATOM 2562 C C . ASP A 1 163 ? -30.106 15.590 2.430 1.00 16.61 163 ASP A C 1
ATOM 2563 O O . ASP A 1 163 ? -28.957 15.462 2.852 1.00 23.39 163 ASP A O 1
ATOM 2572 N N . GLY A 1 164 ? -30.402 15.554 1.138 1.00 16.10 164 GLY A N 1
ATOM 2573 C CA . GLY A 1 164 ? -29.389 15.378 0.119 1.00 15.53 164 GLY A CA 1
ATOM 2574 C C . GLY A 1 164 ? -30.046 15.523 -1.235 1.00 14.34 164 GLY A C 1
ATOM 2575 O O . GLY A 1 164 ? -31.261 15.707 -1.310 1.00 14.81 164 GLY A O 1
ATOM 2579 N N . PHE A 1 165 ? -29.256 15.429 -2.299 1.00 15.40 165 PHE A N 1
ATOM 2580 C CA . PHE A 1 165 ? -29.737 15.795 -3.627 1.00 15.59 165 PHE A CA 1
ATOM 2581 C C . PHE A 1 165 ? -29.658 14.669 -4.650 1.00 16.35 165 PHE A C 1
ATOM 2582 O O . PHE A 1 165 ? -29.479 14.909 -5.837 1.00 17.80 165 PHE A O 1
ATOM 2599 N N . PHE A 1 166 ? -29.837 13.443 -4.172 1.00 12.74 166 PHE A N 1
ATOM 2600 C CA . PHE A 1 166 ? -29.954 12.273 -5.030 1.00 11.98 166 PHE A CA 1
ATOM 2601 C C . PHE A 1 166 ? -31.389 11.745 -5.003 1.00 12.72 166 PHE A C 1
ATOM 2602 O O . PHE A 1 166 ? -32.183 12.117 -4.137 1.00 11.75 166 PHE A O 1
ATOM 2619 N N . PHE A 1 167 ? -31.738 10.887 -5.951 1.00 10.46 167 PHE A N 1
ATOM 2620 C CA . PHE A 1 167 ? -33.145 10.514 -6.101 1.00 11.75 167 PHE A CA 1
ATOM 2621 C C . PHE A 1 167 ? -33.708 9.837 -4.857 1.00 12.79 167 PHE A C 1
ATOM 2622 O O . PHE A 1 167 ? -34.890 10.002 -4.536 1.00 12.00 167 PHE A O 1
ATOM 2639 N N . PHE A 1 168 ? -32.862 9.095 -4.144 1.00 10.24 168 PHE A N 1
ATOM 2640 C CA . PHE A 1 168 ? -33.302 8.344 -2.972 1.00 11.27 168 PHE A CA 1
ATOM 2641 C C . PHE A 1 168 ? -33.627 9.249 -1.792 1.00 10.90 168 PHE A C 1
ATOM 2642 O O . PHE A 1 168 ? -34.221 8.794 -0.814 1.00 12.12 168 PHE A O 1
ATOM 2659 N N . ASN A 1 169 ? -33.256 10.524 -1.886 1.00 11.56 169 ASN A N 1
ATOM 2660 C CA . ASN A 1 169 ? -33.621 11.500 -0.858 1.00 11.96 169 ASN A CA 1
ATOM 2661 C C . ASN A 1 169 ? -35.046 12.031 -1.002 1.00 12.22 169 ASN A C 1
ATOM 2662 O O . ASN A 1 169 ? -35.469 12.879 -0.214 1.00 13.69 169 ASN A O 1
ATOM 2673 N N . ALA A 1 170 ? -35.786 11.548 -1.996 1.00 12.35 170 ALA A N 1
ATOM 2674 C CA . ALA A 1 170 ? -37.164 11.994 -2.188 1.00 13.21 170 ALA A CA 1
ATOM 2675 C C . ALA A 1 170 ? -38.014 11.658 -0.968 1.00 12.24 170 ALA A C 1
ATOM 2676 O O . ALA A 1 170 ? -37.888 10.588 -0.376 1.00 13.66 170 ALA A O 1
ATOM 2683 N N . LEU A 1 171 ? -38.898 12.590 -0.612 1.00 12.85 171 LEU A N 1
ATOM 2684 C CA . LEU A 1 171 ? -39.753 12.445 0.563 1.00 13.33 171 LEU A CA 1
ATOM 2685 C C . LEU A 1 171 ? -40.718 11.277 0.417 1.00 12.99 171 LEU A C 1
ATOM 2686 O O . LEU A 1 171 ? -41.146 10.699 1.404 1.00 14.37 171 LEU A O 1
ATOM 2702 N N . VAL A 1 172 ? -41.038 10.925 -0.821 1.00 12.83 172 VAL A N 1
ATOM 2703 C CA . VAL A 1 172 ? -41.933 9.803 -1.088 1.00 13.60 172 VAL A CA 1
ATOM 2704 C C . VAL A 1 172 ? -41.400 8.496 -0.505 1.00 13.06 172 VAL A C 1
ATOM 2705 O O . VAL A 1 172 ? -42.169 7.582 -0.203 1.00 14.15 172 VAL A O 1
ATOM 2718 N N . PHE A 1 173 ? -40.090 8.409 -0.297 1.00 13.16 173 PHE A N 1
ATOM 2719 C CA . PHE A 1 173 ? -39.515 7.192 0.264 1.00 13.43 173 PHE A CA 1
ATOM 2720 C C . PHE A 1 173 ? -39.622 7.105 1.788 1.00 13.41 173 PHE A C 1
ATOM 2721 O O . PHE A 1 173 ? -39.097 6.179 2.400 1.00 15.00 173 PHE A O 1
ATOM 2738 N N . LYS A 1 174 ? -40.351 8.042 2.385 1.00 14.24 174 LYS A N 1
ATOM 2739 C CA . LYS A 1 174 ? -40.810 7.882 3.755 1.00 15.14 174 LYS A CA 1
ATOM 2740 C C . LYS A 1 174 ? -42.121 7.094 3.761 1.00 14.97 174 LYS A C 1
ATOM 2741 O O . LYS A 1 174 ? -42.565 6.636 4.811 1.00 17.10 174 LYS A O 1
ATOM 2760 N N . ARG A 1 175 ? -42.731 6.931 2.585 1.00 14.19 175 ARG A N 1
ATOM 2761 C CA . ARG A 1 175 ? -44.067 6.344 2.487 1.00 15.23 175 ARG A CA 1
ATOM 2762 C C . ARG A 1 175 ? -44.117 5.099 1.613 1.00 15.01 175 ARG A C 1
ATOM 2763 O O . ARG A 1 175 ? -45.084 4.336 1.640 1.00 17.34 175 ARG A O 1
ATOM 2784 N N . THR A 1 176 ? -43.073 4.895 0.827 1.00 14.16 176 THR A N 1
ATOM 2785 C CA . THR A 1 176 ? -42.897 3.656 0.091 1.00 13.96 176 THR A CA 1
ATOM 2786 C C . THR A 1 176 ? -41.397 3.407 0.032 1.00 13.21 176 THR A C 1
ATOM 2787 O O . THR A 1 176 ? -40.610 4.163 0.602 1.00 13.12 176 THR A O 1
ATOM 2798 N N . GLY A 1 177 ? -41.001 2.339 -0.634 1.00 13.39 177 GLY A N 1
ATOM 2799 C CA . GLY A 1 177 ? -39.594 2.017 -0.756 1.00 13.27 177 GLY A CA 1
ATOM 2800 C C . GLY A 1 177 ? -39.349 1.142 -1.959 1.00 12.85 177 GLY A C 1
ATOM 2801 O O . GLY A 1 177 ? -40.252 0.895 -2.762 1.00 12.26 177 GLY A O 1
ATOM 2805 N N . PHE A 1 178 ? -38.117 0.674 -2.101 1.00 11.14 178 PHE A N 1
ATOM 2806 C CA . PHE A 1 178 ? -37.736 -0.125 -3.254 1.00 10.43 178 PHE A CA 1
ATOM 2807 C C . PHE A 1 178 ? -36.649 -1.119 -2.905 1.00 11.18 178 PHE A C 1
ATOM 2808 O O . PHE A 1 178 ? -35.807 -0.861 -2.044 1.00 10.50 178 PHE A O 1
ATOM 2825 N N . HIS A 1 179 ? -36.687 -2.266 -3.569 1.00 10.65 179 HIS A N 1
ATOM 2826 C CA . HIS A 1 179 ? -35.602 -3.226 -3.545 1.00 10.76 179 HIS A CA 1
ATOM 2827 C C . HIS A 1 179 ? -34.473 -2.717 -4.418 1.00 12.13 179 HIS A C 1
ATOM 2828 O O . HIS A 1 179 ? -34.708 -1.961 -5.365 1.00 12.22 179 HIS A O 1
ATOM 2843 N N . ILE A 1 180 ? -33.248 -3.134 -4.106 1.00 10.73 180 ILE A N 1
ATOM 2844 C CA . ILE A 1 180 ? -32.096 -2.828 -4.954 1.00 11.19 180 ILE A CA 1
ATOM 2845 C C . ILE A 1 180 ? -31.470 -4.128 -5.411 1.00 11.48 180 ILE A C 1
ATOM 2846 O O . ILE A 1 180 ? -31.254 -5.019 -4.601 1.00 12.71 180 ILE A O 1
ATOM 2862 N N . VAL A 1 181 ? -31.177 -4.235 -6.703 1.00 10.53 181 VAL A N 1
ATOM 2863 C CA . VAL A 1 181 ? -30.302 -5.282 -7.215 1.00 10.62 181 VAL A CA 1
ATOM 2864 C C . VAL A 1 181 ? -29.163 -4.616 -7.968 1.00 11.77 181 VAL A C 1
ATOM 2865 O O . VAL A 1 181 ? -29.382 -3.808 -8.871 1.00 10.83 181 VAL A O 1
ATOM 2878 N N . GLU A 1 182 ? -27.941 -4.942 -7.560 1.00 11.13 182 GLU A N 1
ATOM 2879 C CA . GLU A 1 182 ? -26.746 -4.471 -8.232 1.00 11.19 182 GLU A CA 1
ATOM 2880 C C . GLU A 1 182 ? -26.182 -5.586 -9.100 1.00 11.97 182 GLU A C 1
ATOM 2881 O O . GLU A 1 182 ? -25.896 -6.684 -8.620 1.00 13.16 182 GLU A O 1
ATOM 2893 N N . LEU A 1 183 ? -26.015 -5.293 -10.384 1.00 10.78 183 LEU A N 1
ATOM 2894 C CA . LEU A 1 183 ? -25.381 -6.224 -11.305 1.00 11.11 183 LEU A CA 1
ATOM 2895 C C . LEU A 1 183 ? -23.869 -6.172 -11.098 1.00 12.06 183 LEU A C 1
ATOM 2896 O O . LEU A 1 183 ? -23.266 -5.099 -11.169 1.00 11.75 183 LEU A O 1
ATOM 2912 N N . THR A 1 184 ? -23.265 -7.327 -10.844 1.00 11.92 184 THR A N 1
ATOM 2913 C CA . THR A 1 184 ? -21.845 -7.390 -10.486 1.00 12.32 184 THR A CA 1
ATOM 2914 C C . THR A 1 184 ? -21.000 -8.235 -11.426 1.00 14.24 184 THR A C 1
ATOM 2915 O O . THR A 1 184 ? -19.785 -8.279 -11.275 1.00 15.55 184 THR A O 1
ATOM 2926 N N . LYS A 1 185 ? -21.622 -8.920 -12.380 1.00 14.34 185 LYS A N 1
ATOM 2927 C CA . LYS A 1 185 ? -20.847 -9.617 -13.403 1.00 13.65 185 LYS A CA 1
ATOM 2928 C C . LYS A 1 185 ? -20.484 -8.612 -14.485 1.00 13.90 185 LYS A C 1
ATOM 2929 O O . LYS A 1 185 ? -21.344 -8.101 -15.197 1.00 16.04 185 LYS A O 1
ATOM 2948 N N . ILE A 1 186 ? -19.199 -8.315 -14.595 1.00 14.83 186 ILE A N 1
ATOM 2949 C CA . ILE A 1 186 ? -18.733 -7.336 -15.555 1.00 14.49 186 ILE A CA 1
ATOM 2950 C C . ILE A 1 186 ? -18.446 -8.032 -16.879 1.00 13.77 186 ILE A C 1
ATOM 2951 O O . ILE A 1 186 ? -17.774 -9.062 -16.916 1.00 16.04 186 ILE A O 1
ATOM 2967 N N . PHE A 1 187 ? -18.992 -7.470 -17.951 1.00 13.56 187 PHE A N 1
ATOM 2968 C CA . PHE A 1 187 ? -18.806 -7.990 -19.300 1.00 14.18 187 PHE A CA 1
ATOM 2969 C C . PHE A 1 187 ? -17.745 -7.210 -20.067 1.00 14.68 187 PHE A C 1
ATOM 2970 O O . PHE A 1 187 ? -17.026 -7.781 -20.880 1.00 17.57 187 PHE A O 1
ATOM 2987 N N . ARG A 1 188 ? -17.645 -5.905 -19.830 1.00 13.65 188 ARG A N 1
ATOM 2988 C CA . ARG A 1 188 ? -16.779 -5.070 -20.663 1.00 13.87 188 ARG A CA 1
ATOM 2989 C C . ARG A 1 188 ? -15.310 -5.406 -20.456 1.00 14.33 188 ARG A C 1
ATOM 2990 O O . ARG A 1 188 ? -14.573 -5.600 -21.426 1.00 15.77 188 ARG A O 1
ATOM 3011 N N . GLN A 1 189 ? -14.887 -5.454 -19.196 1.00 14.30 189 GLN A N 1
ATOM 3012 C CA . GLN A 1 189 ? -13.529 -5.862 -18.845 1.00 14.83 189 GLN A CA 1
ATOM 3013 C C . GLN A 1 189 ? -13.519 -7.339 -18.481 1.00 15.44 189 GLN A C 1
ATOM 3014 O O . GLN A 1 189 ? -14.512 -7.864 -17.975 1.00 19.23 189 GLN A O 1
ATOM 3028 N N . THR A 1 190 ? -12.390 -7.999 -18.730 1.00 17.18 190 THR A N 1
ATOM 3029 C CA . THR A 1 190 ? -12.241 -9.420 -18.431 1.00 25.36 190 THR A CA 1
ATOM 3030 C C . THR A 1 190 ? -11.050 -9.684 -17.510 1.00 24.02 190 THR A C 1
ATOM 3031 O O . THR A 1 190 ? -10.979 -10.741 -16.880 1.00 26.99 190 THR A O 1
ATOM 3042 N N . GLU A 1 191 ? -10.117 -8.738 -17.427 1.00 21.95 191 GLU A N 1
ATOM 3043 C CA . GLU A 1 191 ? -8.926 -8.904 -16.593 1.00 20.18 191 GLU A CA 1
ATOM 3044 C C . GLU A 1 191 ? -9.245 -8.668 -15.117 1.00 18.35 191 GLU A C 1
ATOM 3045 O O . GLU A 1 191 ? -9.644 -7.569 -14.749 1.00 19.52 191 GLU A O 1
ATOM 3057 N N . PRO A 1 192 ? -9.050 -9.684 -14.253 1.00 19.31 192 PRO A N 1
ATOM 3058 C CA . PRO A 1 192 ? -9.419 -9.473 -12.846 1.00 22.06 192 PRO A CA 1
ATOM 3059 C C . PRO A 1 192 ? -8.703 -8.308 -12.157 1.00 18.45 192 PRO A C 1
ATOM 3060 O O . PRO A 1 192 ? -9.316 -7.642 -11.327 1.00 21.70 192 PRO A O 1
ATOM 3071 N N . GLU A 1 193 ? -7.448 -8.053 -12.501 1.00 20.40 193 GLU A N 1
ATOM 3072 C CA . GLU A 1 193 ? -6.719 -6.975 -11.870 1.00 21.53 193 GLU A CA 1
ATOM 3073 C C . GLU A 1 193 ? -7.335 -5.620 -12.233 1.00 20.83 193 GLU A C 1
ATOM 3074 O O . GLU A 1 193 ? -7.389 -4.705 -11.408 1.00 24.41 193 GLU A O 1
ATOM 3086 N N . PHE A 1 194 ? -7.773 -5.490 -13.482 1.00 18.83 194 PHE A N 1
ATOM 3087 C CA . PHE A 1 194 ? -8.369 -4.246 -13.959 1.00 18.56 194 PHE A CA 1
ATOM 3088 C C . PHE A 1 194 ? -9.742 -4.072 -13.311 1.00 17.04 194 PHE A C 1
ATOM 3089 O O . PHE A 1 194 ? -10.075 -3.006 -12.807 1.00 16.19 194 PHE A O 1
ATOM 3106 N N . ILE A 1 195 ? -10.531 -5.141 -13.311 1.00 16.21 195 ILE A N 1
ATOM 3107 C CA . ILE A 1 195 ? -11.829 -5.135 -12.652 1.00 15.18 195 ILE A CA 1
ATOM 3108 C C . ILE A 1 195 ? -11.696 -4.731 -11.193 1.00 15.33 195 ILE A C 1
ATOM 3109 O O . ILE A 1 195 ? -12.485 -3.929 -10.689 1.00 15.19 195 ILE A O 1
ATOM 3125 N N . ASN A 1 196 ? -10.682 -5.263 -10.521 1.00 16.56 196 ASN A N 1
ATOM 3126 C CA . ASN A 1 196 ? -10.508 -4.972 -9.109 1.00 19.24 196 ASN A CA 1
ATOM 3127 C C . ASN A 1 196 ? -10.200 -3.499 -8.855 1.00 16.46 196 ASN A C 1
ATOM 3128 O O . ASN A 1 196 ? -10.774 -2.898 -7.953 1.00 18.35 196 ASN A O 1
ATOM 3139 N N . VAL A 1 197 ? -9.326 -2.904 -9.660 1.00 18.15 197 VAL A N 1
ATOM 3140 C CA . VAL A 1 197 ? -9.030 -1.489 -9.480 1.00 18.98 197 VAL A CA 1
ATOM 3141 C C . VAL A 1 197 ? -10.241 -0.622 -9.851 1.00 15.65 197 VAL A C 1
ATOM 3142 O O . VAL A 1 197 ? -10.548 0.344 -9.155 1.00 16.37 197 VAL A O 1
ATOM 3155 N N . LEU A 1 198 ? -10.964 -0.978 -10.910 1.00 14.99 198 LEU A N 1
ATOM 3156 C CA . LEU A 1 198 ? -12.166 -0.225 -11.262 1.00 14.10 198 LEU A CA 1
ATOM 3157 C C . LEU A 1 198 ? -13.205 -0.252 -10.138 1.00 14.16 198 LEU A C 1
ATOM 3158 O O . LEU A 1 198 ? -13.780 0.777 -9.779 1.00 13.38 198 LEU A O 1
ATOM 3174 N N . ASN A 1 199 ? -13.442 -1.434 -9.581 1.00 15.38 199 ASN A N 1
ATOM 3175 C CA . ASN A 1 199 ? -14.427 -1.557 -8.515 1.00 14.98 199 ASN A CA 1
ATOM 3176 C C . ASN A 1 199 ? -14.004 -0.802 -7.247 1.00 14.33 199 ASN A C 1
ATOM 3177 O O . ASN A 1 199 ? -14.861 -0.311 -6.516 1.00 16.55 199 ASN A O 1
ATOM 3188 N N . ASN A 1 200 ? -12.704 -0.689 -7.000 1.00 14.90 200 ASN A N 1
ATOM 3189 C CA . ASN A 1 200 ? -12.228 0.123 -5.880 1.00 17.54 200 ASN A CA 1
ATOM 3190 C C . ASN A 1 200 ? -12.351 1.619 -6.156 1.00 17.18 200 ASN A C 1
ATOM 3191 O O . ASN A 1 200 ? -12.737 2.384 -5.277 1.00 17.73 200 ASN A O 1
ATOM 3202 N N . ILE A 1 201 ? -12.044 2.035 -7.382 1.00 15.05 201 ILE A N 1
ATOM 3203 C CA . ILE A 1 201 ? -12.160 3.439 -7.750 1.00 14.91 201 ILE A CA 1
ATOM 3204 C C . ILE A 1 201 ? -13.615 3.883 -7.707 1.00 14.31 201 ILE A C 1
ATOM 3205 O O . ILE A 1 201 ? -13.926 4.973 -7.238 1.00 14.15 201 ILE A O 1
ATOM 3221 N N . ARG A 1 202 ? -14.501 3.004 -8.167 1.00 13.35 202 ARG A N 1
ATOM 3222 C CA . ARG A 1 202 ? -15.938 3.257 -8.168 1.00 13.41 202 ARG A CA 1
ATOM 3223 C C . ARG A 1 202 ? -16.420 3.788 -6.818 1.00 13.23 202 ARG A C 1
ATOM 3224 O O . ARG A 1 202 ? -17.210 4.737 -6.756 1.00 13.56 202 ARG A O 1
ATOM 3245 N N . ASN A 1 203 ? -15.893 3.165 -5.762 1.00 16.41 203 ASN A N 1
ATOM 3246 C CA . ASN A 1 203 ? -16.340 3.328 -4.380 1.00 25.12 203 ASN A CA 1
ATOM 3247 C C . ASN A 1 203 ? -15.396 4.175 -3.556 1.00 23.08 203 ASN A C 1
ATOM 3248 O O . ASN A 1 203 ? -15.513 4.242 -2.328 1.00 27.51 203 ASN A O 1
ATOM 3259 N N . TYR A 1 204 ? -14.435 4.798 -4.217 1.00 19.02 204 TYR A N 1
ATOM 3260 C CA . TYR A 1 204 ? -13.460 5.617 -3.514 1.00 24.93 204 TYR A CA 1
ATOM 3261 C C . TYR A 1 204 ? -12.788 4.817 -2.372 1.00 32.12 204 TYR A C 1
ATOM 3262 O O . TYR A 1 204 ? -12.345 5.401 -1.377 1.00 38.19 204 TYR A O 1
ATOM 3280 N N . GLN A 1 205 ? -12.727 3.490 -2.507 1.00 22.84 205 GLN A N 1
ATOM 3281 C CA . GLN A 1 205 ? -11.983 2.646 -1.564 1.00 22.55 205 GLN A CA 1
ATOM 3282 C C . GLN A 1 205 ? -10.597 2.333 -2.106 1.00 30.23 205 GLN A C 1
ATOM 3283 O O . GLN A 1 205 ? -9.892 1.488 -1.556 1.00 39.71 205 GLN A O 1
ATOM 3297 N N . VAL A 1 206 ? -10.196 3.021 -3.169 1.00 29.17 206 VAL A N 1
ATOM 3298 C CA . VAL A 1 206 ? -8.924 2.722 -3.818 1.00 29.87 206 VAL A CA 1
ATOM 3299 C C . VAL A 1 206 ? -7.728 3.100 -2.951 1.00 41.63 206 VAL A C 1
ATOM 3300 O O . VAL A 1 206 ? -7.767 4.070 -2.191 1.00 51.47 206 VAL A O 1
ATOM 3313 N N . THR A 1 207 ? -6.666 2.309 -3.074 1.00 42.99 207 THR A N 1
ATOM 3314 C CA . THR A 1 207 ? -5.425 2.544 -2.356 1.00 49.59 207 THR A CA 1
ATOM 3315 C C . THR A 1 207 ? -4.515 3.376 -3.237 1.00 53.69 207 THR A C 1
ATOM 3316 O O . THR A 1 207 ? -4.404 3.101 -4.432 1.00 52.99 207 THR A O 1
ATOM 3327 N N . SER A 1 208 ? -3.834 4.365 -2.660 1.00 54.26 208 SER A N 1
ATOM 3328 C CA . SER A 1 208 ? -2.807 5.101 -3.399 1.00 54.20 208 SER A CA 1
ATOM 3329 C C . SER A 1 208 ? -1.725 4.147 -3.949 1.00 59.67 208 SER A C 1
ATOM 3330 O O . SER A 1 208 ? -0.881 4.554 -4.748 1.00 63.48 208 SER A O 1
ATOM 3338 N N . ASP A 1 209 ? -1.770 2.884 -3.521 1.00 50.70 209 ASP A N 1
ATOM 3339 C CA . ASP A 1 209 ? -0.861 1.836 -3.985 1.00 44.20 209 ASP A CA 1
ATOM 3340 C C . ASP A 1 209 ? -1.246 1.172 -5.336 1.00 56.72 209 ASP A C 1
ATOM 3341 O O . ASP A 1 209 ? -0.391 0.588 -5.995 1.00 58.67 209 ASP A O 1
ATOM 3350 N N . GLU A 1 210 ? -2.516 1.269 -5.737 1.00 49.58 210 GLU A N 1
ATOM 3351 C CA . GLU A 1 210 ? -2.989 0.724 -7.034 1.00 50.70 210 GLU A CA 1
ATOM 3352 C C . GLU A 1 210 ? -2.680 1.712 -8.138 1.00 42.67 210 GLU A C 1
ATOM 3353 O O . GLU A 1 210 ? -2.519 1.356 -9.315 1.00 35.50 210 GLU A O 1
ATOM 3365 N N . LEU A 1 211 ? -2.672 2.977 -7.750 1.00 47.48 211 LEU A N 1
ATOM 3366 C CA . LEU A 1 211 ? -2.297 4.082 -8.609 1.00 51.17 211 LEU A CA 1
ATOM 3367 C C . LEU A 1 211 ? -0.914 3.889 -9.249 1.00 49.13 211 LEU A C 1
ATOM 3368 O O . LEU A 1 211 ? -0.576 4.547 -10.232 1.00 47.00 211 LEU A O 1
ATOM 3384 N N . ASP A 1 212 ? -0.117 2.982 -8.696 1.00 41.61 212 ASP A N 1
ATOM 3385 C CA . ASP A 1 212 ? 1.143 2.597 -9.318 1.00 43.51 212 ASP A CA 1
ATOM 3386 C C . ASP A 1 212 ? 0.923 1.750 -10.568 1.00 42.96 212 ASP A C 1
ATOM 3387 O O . ASP A 1 212 ? 1.627 1.918 -11.566 1.00 34.47 212 ASP A O 1
ATOM 3396 N N . LEU A 1 213 ? -0.037 0.831 -10.512 1.00 38.04 213 LEU A N 1
ATOM 3397 C CA . LEU A 1 213 ? -0.378 0.039 -11.689 1.00 40.79 213 LEU A CA 1
ATOM 3398 C C . LEU A 1 213 ? -0.832 0.972 -12.785 1.00 42.31 213 LEU A C 1
ATOM 3399 O O . LEU A 1 213 ? -0.573 0.730 -13.951 1.00 37.02 213 LEU A O 1
ATOM 3415 N N . LEU A 1 214 ? -1.527 2.037 -12.410 1.00 23.66 214 LEU A N 1
ATOM 3416 C CA . LEU A 1 214 ? -2.062 2.957 -13.395 1.00 23.37 214 LEU A CA 1
ATOM 3417 C C . LEU A 1 214 ? -0.980 3.889 -13.919 1.00 22.26 214 LEU A C 1
ATOM 3418 O O . LEU A 1 214 ? -1.123 4.447 -15.001 1.00 22.95 214 LEU A O 1
ATOM 3434 N N . SER A 1 215 ? 0.100 4.050 -13.158 1.00 24.74 215 SER A N 1
ATOM 3435 C CA . SER A 1 215 ? 1.185 4.936 -13.561 1.00 24.66 215 SER A CA 1
ATOM 3436 C C . SER A 1 215 ? 1.798 4.489 -14.880 1.00 24.91 215 SER A C 1
ATOM 3437 O O . SER A 1 215 ? 2.303 5.309 -15.646 1.00 26.40 215 SER A O 1
ATOM 3445 N N . GLU A 1 216 ? 1.756 3.189 -15.152 1.00 24.65 216 GLU A N 1
ATOM 3446 C CA . GLU A 1 216 ? 2.360 2.675 -16.378 1.00 28.53 216 GLU A CA 1
ATOM 3447 C C . GLU A 1 216 ? 1.556 3.103 -17.600 1.00 24.07 216 GLU A C 1
ATOM 3448 O O . GLU A 1 216 ? 2.028 2.968 -18.728 1.00 26.01 216 GLU A O 1
ATOM 3460 N N . LEU A 1 217 ? 0.350 3.620 -17.372 1.00 22.96 217 LEU A N 1
ATOM 3461 C CA . LEU A 1 217 ? -0.516 4.070 -18.457 1.00 22.13 217 LEU A CA 1
ATOM 3462 C C . LEU A 1 217 ? -0.092 5.421 -19.022 1.00 23.80 217 LEU A C 1
ATOM 3463 O O . LEU A 1 217 ? -0.477 5.774 -20.132 1.00 23.15 217 LEU A O 1
ATOM 3479 N N . LYS A 1 218 ? 0.687 6.188 -18.266 1.00 19.77 218 LYS A N 1
ATOM 3480 C CA . LYS A 1 218 ? 1.116 7.499 -18.742 1.00 20.16 218 LYS A CA 1
ATOM 3481 C C . LYS A 1 218 ? 2.119 7.352 -19.875 1.00 21.08 218 LYS A C 1
ATOM 3482 O O . LYS A 1 218 ? 3.102 6.617 -19.762 1.00 22.19 218 LYS A O 1
ATOM 3501 N N . ASP A 1 219 ? 1.866 8.060 -20.970 1.00 20.76 219 ASP A N 1
ATOM 3502 C CA . ASP A 1 219 ? 2.777 8.045 -22.106 1.00 21.76 219 ASP A CA 1
ATOM 3503 C C . ASP A 1 219 ? 2.644 9.333 -22.886 1.00 21.71 219 ASP A C 1
ATOM 3504 O O . ASP A 1 219 ? 1.608 9.598 -23.489 1.00 20.98 219 ASP A O 1
ATOM 3513 N N . ARG A 1 220 ? 3.701 10.129 -22.881 1.00 23.08 220 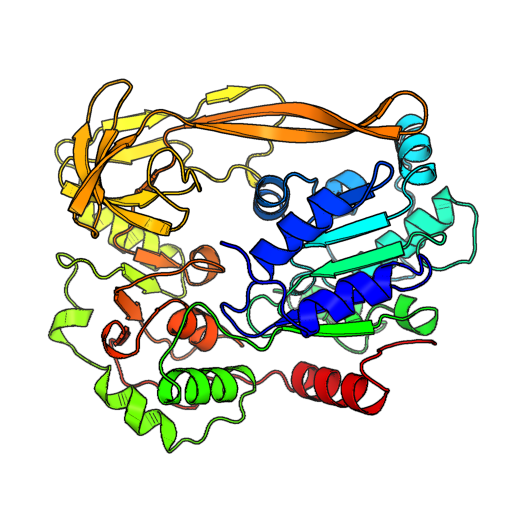ARG A N 1
ATOM 3514 C CA . ARG A 1 220 ? 3.658 11.440 -23.495 1.00 23.34 220 ARG A CA 1
ATOM 3515 C C . ARG A 1 220 ? 3.450 11.361 -24.998 1.00 24.87 220 ARG A C 1
ATOM 3516 O O . ARG A 1 220 ? 2.650 12.111 -25.562 1.00 25.92 220 ARG A O 1
ATOM 3537 N N . LYS A 1 221 ? 4.165 10.452 -25.650 1.00 25.79 221 LYS A N 1
ATOM 3538 C CA . LYS A 1 221 ? 4.154 10.411 -27.102 1.00 31.15 221 LYS A CA 1
ATOM 3539 C C . LYS A 1 221 ? 2.794 9.989 -27.642 1.00 25.07 221 LYS A C 1
ATOM 3540 O O . LYS A 1 221 ? 2.265 10.616 -28.557 1.00 25.65 221 LYS A O 1
ATOM 3559 N N . ILE A 1 222 ? 2.222 8.929 -27.086 1.00 21.60 222 ILE A N 1
ATOM 3560 C CA . ILE A 1 222 ? 0.925 8.471 -27.568 1.00 22.07 222 ILE A CA 1
ATOM 3561 C C . ILE A 1 222 ? -0.160 9.474 -27.206 1.00 21.32 222 ILE A C 1
ATOM 3562 O O . ILE A 1 222 ? -1.033 9.772 -28.022 1.00 20.14 222 ILE A O 1
ATOM 3578 N N . SER A 1 223 ? -0.122 9.997 -25.983 1.00 18.91 223 SER A N 1
ATOM 3579 C CA . SER A 1 223 ? -1.170 10.906 -25.539 1.00 17.94 223 SER A CA 1
ATOM 3580 C C . SER A 1 223 ? -1.188 12.211 -26.333 1.00 18.21 223 SER A C 1
ATOM 3581 O O . SER A 1 223 ? -2.233 12.852 -26.428 1.00 21.03 223 SER A O 1
ATOM 3589 N N . SER A 1 224 ? -0.051 12.593 -26.916 1.00 19.80 224 SER A N 1
ATOM 3590 C CA . SER A 1 224 ? 0.021 13.829 -27.698 1.00 22.55 224 SER A CA 1
ATOM 3591 C C . SER A 1 224 ? -0.167 13.577 -29.192 1.00 20.70 224 SER A C 1
ATOM 3592 O O . SER A 1 224 ? -0.025 14.497 -29.998 1.00 25.55 224 SER A O 1
ATOM 3600 N N . SER A 1 225 ? -0.497 12.342 -29.556 1.00 23.37 225 SER A N 1
ATOM 3601 C CA . SER A 1 225 ? -0.739 11.991 -30.953 1.00 25.20 225 SER A CA 1
ATOM 3602 C C . SER A 1 225 ? -2.227 11.903 -31.275 1.00 20.85 225 SER A C 1
ATOM 3603 O O . SER A 1 225 ? -3.024 11.404 -30.482 1.00 19.89 225 SER A O 1
ATOM 3611 N N . TYR A 1 226 ? -2.576 12.366 -32.472 1.00 22.67 226 TYR A N 1
ATOM 3612 C CA . TYR A 1 226 ? -3.962 12.409 -32.920 1.00 24.30 226 TYR A CA 1
ATOM 3613 C C . TYR A 1 226 ? -4.152 11.658 -34.234 1.00 27.85 226 TYR A C 1
ATOM 3614 O O . TYR A 1 226 ? -5.186 11.791 -34.881 1.00 34.33 226 TYR A O 1
ATOM 3632 N N . ASP A 1 227 ? -3.160 10.853 -34.611 1.00 26.73 227 ASP A N 1
ATOM 3633 C CA . ASP A 1 227 ? -3.197 10.103 -35.860 1.00 31.12 227 ASP A CA 1
ATOM 3634 C C . ASP A 1 227 ? -3.078 8.610 -35.595 1.00 24.82 227 ASP A C 1
ATOM 3635 O O . ASP A 1 227 ? -2.611 7.841 -36.432 1.00 38.02 227 ASP A O 1
ATOM 3644 N N . ASN A 1 228 ? -3.514 8.211 -34.408 1.00 35.03 228 ASN A N 1
ATOM 3645 C CA . ASN A 1 228 ? -3.601 6.809 -34.050 1.00 31.54 228 ASN A CA 1
ATOM 3646 C C . ASN A 1 228 ? -5.085 6.459 -33.935 1.00 24.27 228 ASN A C 1
ATOM 3647 O O . ASN A 1 228 ? -5.946 7.284 -34.250 1.00 39.90 228 ASN A O 1
ATOM 3658 N N . GLU A 1 229 ? -5.384 5.245 -33.498 1.00 26.88 229 GLU A N 1
ATOM 3659 C CA . GLU A 1 229 ? -6.767 4.791 -33.394 1.00 22.99 229 GLU A CA 1
ATOM 3660 C C . GLU A 1 229 ? -7.277 4.916 -31.957 1.00 21.49 229 GLU A C 1
ATOM 3661 O O . GLU A 1 229 ? -8.265 4.291 -31.586 1.00 24.60 229 GLU A O 1
ATOM 3673 N N . TYR A 1 230 ? -6.612 5.748 -31.158 1.00 20.73 230 TYR A N 1
ATOM 3674 C CA . TYR A 1 230 ? -7.102 6.084 -29.821 1.00 19.21 230 TYR A CA 1
ATOM 3675 C C . TYR A 1 230 ? -8.151 7.184 -29.940 1.00 17.34 230 TYR A C 1
ATOM 3676 O O . TYR A 1 230 ? -8.104 7.997 -30.874 1.00 20.13 230 TYR A O 1
ATOM 3694 N N . ILE A 1 231 ? -9.107 7.198 -29.015 1.00 13.39 231 ILE A N 1
ATOM 3695 C CA . ILE A 1 231 ? -10.002 8.344 -28.866 1.00 12.17 231 ILE A CA 1
ATOM 3696 C C . ILE A 1 231 ? -9.614 9.116 -27.605 1.00 12.54 231 ILE A C 1
ATOM 3697 O O . ILE A 1 231 ? -9.351 8.528 -26.554 1.00 13.52 231 ILE A O 1
ATOM 3713 N N . HIS A 1 232 ? -9.532 10.433 -27.740 1.00 12.74 232 HIS A N 1
ATOM 3714 C CA . HIS A 1 232 ? -9.156 11.309 -26.644 1.00 12.80 232 HIS A CA 1
ATOM 3715 C C . HIS A 1 232 ? -10.383 11.648 -25.812 1.00 13.81 232 HIS A C 1
ATOM 3716 O O . HIS A 1 232 ? -11.335 12.247 -26.311 1.00 15.60 232 HIS A O 1
ATOM 3730 N N . ILE A 1 233 ? -10.358 11.263 -24.546 1.00 11.79 233 ILE A N 1
ATOM 3731 C CA . ILE A 1 233 ? -11.457 11.525 -23.632 1.00 11.57 233 ILE A CA 1
ATOM 3732 C C . ILE A 1 233 ? -11.109 12.715 -22.743 1.00 12.17 233 ILE A C 1
ATOM 3733 O O . ILE A 1 233 ? -10.109 12.693 -22.016 1.00 13.98 233 ILE A O 1
ATOM 3749 N N . CYS A 1 234 ? -11.937 13.753 -22.826 1.00 12.92 234 CYS A N 1
ATOM 3750 C CA . CYS A 1 234 ? -11.715 15.014 -22.121 1.00 12.90 234 CYS A CA 1
ATOM 3751 C C . CYS A 1 234 ? -12.917 15.386 -21.269 1.00 12.93 234 CYS A C 1
ATOM 3752 O O . CYS A 1 234 ? -14.047 15.009 -21.571 1.00 13.45 234 CYS A O 1
ATOM 3760 N N . THR A 1 235 ? -12.686 16.154 -20.213 1.00 14.54 235 THR A N 1
ATOM 3761 C CA . THR A 1 235 ? -13.782 16.604 -19.362 1.00 13.89 235 THR A CA 1
ATOM 3762 C C . THR A 1 235 ? -14.701 17.612 -20.057 1.00 14.62 235 THR A C 1
ATOM 3763 O O . THR A 1 235 ? -15.908 17.573 -19.853 1.00 18.09 235 THR A O 1
ATOM 3774 N N . HIS A 1 236 ? -14.140 18.517 -20.857 1.00 14.31 236 HIS A N 1
ATOM 3775 C CA . HIS A 1 236 ? -14.885 19.687 -21.335 1.00 15.72 236 HIS A CA 1
ATOM 3776 C C . HIS A 1 236 ? -15.183 19.698 -22.825 1.00 16.21 236 HIS A C 1
ATOM 3777 O O . HIS A 1 236 ? -14.317 19.435 -23.657 1.00 16.27 236 HIS A O 1
ATOM 3791 N N . LYS A 1 237 ? -16.425 20.046 -23.142 1.00 15.99 237 LYS A N 1
ATOM 3792 C CA . LYS A 1 237 ? -16.905 20.116 -24.509 1.00 15.38 237 LYS A CA 1
ATOM 3793 C C . LYS A 1 237 ? -16.035 21.030 -25.382 1.00 18.46 237 LYS A C 1
ATOM 3794 O O . LYS A 1 237 ? -15.727 20.691 -26.521 1.00 16.66 237 LYS A O 1
ATOM 3813 N N . ALA A 1 238 ? -15.609 22.171 -24.851 1.00 18.00 238 ALA A N 1
ATOM 3814 C CA . ALA A 1 238 ? -14.818 23.107 -25.643 1.00 18.84 238 ALA A CA 1
ATOM 3815 C C . ALA A 1 238 ? -13.490 22.498 -26.099 1.00 18.91 238 ALA A C 1
ATOM 3816 O O . ALA A 1 238 ? -13.020 22.772 -27.208 1.00 21.24 238 ALA A O 1
ATOM 3823 N N . ASP A 1 239 ? -12.891 21.668 -25.252 1.00 17.94 239 ASP A N 1
ATOM 3824 C CA . ASP A 1 239 ? -11.612 21.052 -25.581 1.00 16.99 239 ASP A CA 1
ATOM 3825 C C . ASP A 1 239 ? -11.805 19.978 -26.646 1.00 17.30 239 ASP A C 1
ATOM 3826 O O . ASP A 1 239 ? -10.976 19.819 -27.546 1.00 18.09 239 ASP A O 1
ATOM 3835 N N . VAL A 1 240 ? -12.909 19.247 -26.545 1.00 14.96 240 VAL A N 1
ATOM 3836 C CA . VAL A 1 240 ? -13.245 18.224 -27.528 1.00 14.05 240 VAL A CA 1
ATOM 3837 C C . VAL A 1 240 ? -13.554 18.861 -28.878 1.00 15.18 240 VAL A C 1
ATOM 3838 O O . VAL A 1 240 ? -13.090 18.384 -29.913 1.00 15.62 240 VAL A O 1
ATOM 3851 N N . GLU A 1 241 ? -14.325 19.942 -28.860 1.00 15.07 241 GLU A N 1
ATOM 3852 C CA . GLU A 1 241 ? -14.659 20.657 -30.083 1.00 15.73 241 GLU A CA 1
ATOM 3853 C C . GLU A 1 241 ? -13.407 21.159 -30.786 1.00 19.12 241 GLU A C 1
ATOM 3854 O O . GLU A 1 241 ? -13.302 21.073 -32.004 1.00 18.16 241 GLU A O 1
ATOM 3866 N N . LYS A 1 242 ? -12.450 21.672 -30.021 1.00 17.05 242 LYS A N 1
ATOM 3867 C CA . LYS A 1 242 ? -11.229 22.191 -30.617 1.00 17.82 242 LYS A CA 1
ATOM 3868 C C . LYS A 1 242 ? -10.398 21.082 -31.266 1.00 18.67 242 LYS A C 1
ATOM 3869 O O . LYS A 1 242 ? -9.881 21.261 -32.367 1.00 20.15 242 LYS A O 1
ATOM 3888 N N . ILE A 1 243 ? -10.271 19.941 -30.590 1.00 17.21 243 ILE A N 1
ATOM 3889 C CA . ILE A 1 243 ? -9.533 18.817 -31.161 1.00 17.07 243 ILE A CA 1
ATOM 3890 C C . ILE A 1 243 ? -10.175 18.347 -32.464 1.00 16.90 243 ILE A C 1
ATOM 3891 O O . ILE A 1 243 ? -9.498 18.214 -33.483 1.00 17.22 243 ILE A O 1
ATOM 3907 N N . ASN A 1 244 ? -11.479 18.106 -32.439 1.00 16.09 244 ASN A N 1
ATOM 3908 C CA . ASN A 1 244 ? -12.156 17.618 -33.627 1.00 15.67 244 ASN A CA 1
ATOM 3909 C C . ASN A 1 244 ? -12.111 18.629 -34.769 1.00 14.97 244 ASN A C 1
ATOM 3910 O O . ASN A 1 244 ? -11.903 18.246 -35.918 1.00 15.47 244 ASN A O 1
ATOM 3921 N N . ALA A 1 245 ? -12.262 19.916 -34.451 1.00 14.85 245 ALA A N 1
ATOM 3922 C CA . ALA A 1 245 ? -12.202 20.967 -35.467 1.00 17.08 245 ALA A CA 1
ATOM 3923 C C . ALA A 1 245 ? -10.799 21.105 -36.044 1.00 16.00 245 ALA A C 1
ATOM 3924 O O . ALA A 1 245 ? -10.636 21.250 -37.259 1.00 19.41 245 ALA A O 1
ATOM 3931 N N . ASP A 1 246 ? -9.786 21.080 -35.178 1.00 19.07 246 ASP A N 1
ATOM 3932 C CA . ASP A 1 246 ? -8.397 21.200 -35.623 1.00 18.95 246 ASP A CA 1
ATOM 3933 C C . ASP A 1 246 ? -8.034 20.072 -36.581 1.00 17.62 246 ASP A C 1
ATOM 3934 O O . ASP A 1 246 ? -7.424 20.302 -37.623 1.00 20.52 246 ASP A O 1
ATOM 3943 N N . LYS A 1 247 ? -8.407 18.848 -36.216 1.00 17.72 247 LYS A N 1
ATOM 3944 C CA . LYS A 1 247 ? -8.087 17.688 -37.038 1.00 18.10 247 LYS A CA 1
ATOM 3945 C C . LYS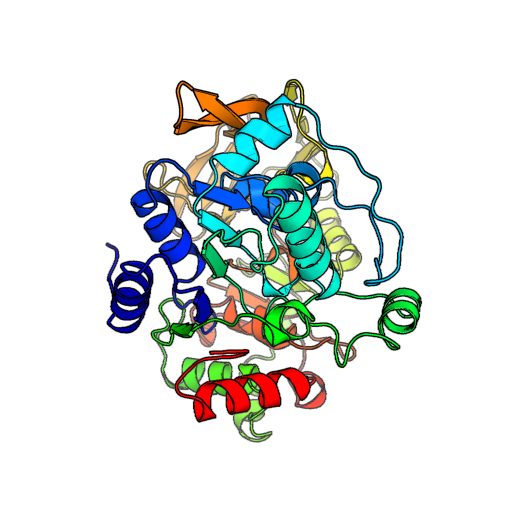 A 1 247 ? -8.927 17.639 -38.311 1.00 17.61 247 LYS A C 1
ATOM 3946 O O . LYS A 1 247 ? -8.443 17.209 -39.355 1.00 19.23 247 LYS A O 1
ATOM 3965 N N . LEU A 1 248 ? -10.179 18.079 -38.231 1.00 16.42 248 LEU A N 1
ATOM 3966 C CA . LEU A 1 248 ? -11.014 18.132 -39.420 1.00 15.73 248 LEU A CA 1
ATOM 3967 C C . LEU A 1 248 ? -10.395 19.073 -40.450 1.00 17.01 248 LEU A C 1
ATOM 3968 O O . LEU A 1 248 ? -10.305 18.748 -41.633 1.00 18.26 248 LEU A O 1
ATOM 3984 N N . GLY A 1 249 ? -9.963 20.244 -39.998 1.00 17.85 249 GLY A N 1
ATOM 3985 C CA . GLY A 1 249 ? -9.394 21.232 -40.901 1.00 18.51 249 GLY A CA 1
ATOM 3986 C C . GLY A 1 249 ? -10.460 21.878 -41.767 1.00 19.57 249 GLY A C 1
ATOM 3987 O O . GLY A 1 249 ? -11.641 21.843 -41.441 1.00 21.16 249 GLY A O 1
ATOM 3991 N N . GLU A 1 250 ? -10.039 22.467 -42.883 1.00 23.75 250 GLU A N 1
ATOM 3992 C CA . GLU A 1 250 ? -10.948 23.215 -43.748 1.00 27.53 250 GLU A CA 1
ATOM 3993 C C . GLU A 1 250 ? -10.812 22.806 -45.211 1.00 27.67 250 GLU A C 1
ATOM 3994 O O . GLU A 1 250 ? -11.378 23.453 -46.092 1.00 33.38 250 GLU A O 1
ATOM 4006 N N . GLN A 1 251 ? -10.065 21.737 -45.465 1.00 24.32 251 GLN A N 1
ATOM 4007 C CA . GLN A 1 251 ? -9.790 21.302 -46.827 1.00 34.01 251 GLN A CA 1
ATOM 4008 C C . GLN A 1 251 ? -10.657 20.102 -47.216 1.00 22.09 251 GLN A C 1
ATOM 4009 O O . GLN A 1 251 ? -10.664 19.069 -46.533 1.00 23.98 251 GLN A O 1
ATOM 4023 N N . GLU A 1 252 ? -11.400 20.260 -48.307 1.00 26.09 252 GLU A N 1
ATOM 4024 C CA . GLU A 1 252 ? -12.191 19.177 -48.886 1.00 22.74 252 GLU A CA 1
ATOM 4025 C C . GLU A 1 252 ? -13.240 18.634 -47.920 1.00 19.92 252 GLU A C 1
ATOM 4026 O O . GLU A 1 252 ? -13.412 17.422 -47.772 1.00 22.43 252 GLU A O 1
ATOM 4038 N N . ILE A 1 253 ? -13.950 19.558 -47.283 1.00 21.36 253 ILE A N 1
ATOM 4039 C CA . ILE A 1 253 ? -15.003 19.218 -46.338 1.00 16.80 253 ILE A CA 1
ATOM 4040 C C . ILE A 1 253 ? -16.346 19.072 -47.051 1.00 17.53 253 ILE A C 1
ATOM 4041 O O . ILE A 1 253 ? -16.675 19.865 -47.934 1.00 22.43 253 ILE A O 1
ATOM 4057 N N . ARG A 1 254 ? -17.104 18.045 -46.672 1.00 16.39 254 ARG A N 1
ATOM 4058 C CA . ARG A 1 254 ? -18.490 17.853 -47.120 1.00 16.48 254 ARG A CA 1
ATOM 4059 C C . ARG A 1 254 ? -19.416 18.067 -45.939 1.00 13.77 254 ARG A C 1
ATOM 4060 O O . ARG A 1 254 ? -19.150 17.576 -44.840 1.00 15.16 254 ARG A O 1
ATOM 4081 N N . ASN A 1 255 ? -20.526 18.752 -46.184 1.00 14.88 255 ASN A N 1
ATOM 4082 C CA . ASN A 1 255 ? -21.544 19.005 -45.182 1.00 14.30 255 ASN A CA 1
ATOM 4083 C C . ASN A 1 255 ? -22.805 18.207 -45.496 1.00 12.96 255 ASN A C 1
ATOM 4084 O O . ASN A 1 255 ? -23.234 18.138 -46.658 1.00 14.47 255 ASN A O 1
ATOM 4095 N N . TYR A 1 256 ? -23.389 17.601 -44.470 1.00 12.52 256 TYR A N 1
ATOM 4096 C CA . TYR A 1 256 ? -24.628 16.847 -44.605 1.00 11.91 256 TYR A CA 1
ATOM 4097 C C . TYR A 1 256 ? -25.619 17.332 -43.561 1.00 11.27 256 TYR A C 1
ATOM 4098 O O . TYR A 1 256 ? -25.362 17.243 -42.362 1.00 11.39 256 TYR A O 1
ATOM 4116 N N . ASP A 1 257 ? -26.767 17.816 -44.015 1.00 11.51 257 ASP A N 1
ATOM 4117 C CA . ASP A 1 257 ? -27.739 18.445 -43.128 1.00 11.42 257 ASP A CA 1
ATOM 4118 C C . ASP A 1 257 ? -28.772 17.458 -42.607 1.00 11.65 257 ASP A C 1
ATOM 4119 O O . ASP A 1 257 ? -29.243 16.588 -43.337 1.00 13.07 257 ASP A O 1
ATOM 4128 N N . ILE A 1 258 ? -29.150 17.618 -41.344 1.00 11.07 258 ILE A N 1
ATOM 4129 C CA . ILE A 1 258 ? -30.236 16.842 -40.767 1.00 12.02 258 ILE A CA 1
ATOM 4130 C C . ILE A 1 258 ? -31.556 17.218 -41.436 1.00 11.79 258 ILE A C 1
ATOM 4131 O O . ILE A 1 258 ? -31.738 18.356 -41.883 1.00 12.09 258 ILE A O 1
ATOM 4147 N N . VAL A 1 259 ? -32.472 16.257 -41.513 1.00 12.70 259 VAL A N 1
ATOM 4148 C CA . VAL A 1 259 ? -33.866 16.523 -41.847 1.00 12.77 259 VAL A CA 1
ATOM 4149 C C . VAL A 1 259 ? -34.680 16.175 -40.614 1.00 13.26 259 VAL A C 1
ATOM 4150 O O . VAL A 1 259 ? -34.509 15.104 -40.035 1.00 13.97 259 VAL A O 1
ATOM 4163 N N . ILE A 1 260 ? -35.530 17.101 -40.189 1.00 13.04 260 ILE A N 1
ATOM 4164 C CA . ILE A 1 260 ? -36.409 16.884 -39.056 1.00 13.42 260 ILE A CA 1
ATOM 4165 C C . ILE A 1 260 ? -37.842 16.986 -39.551 1.00 14.28 260 ILE A C 1
ATOM 4166 O O . ILE A 1 260 ? -38.195 17.893 -40.324 1.00 14.56 260 ILE A O 1
ATOM 4182 N N . LYS A 1 261 ? -38.660 16.033 -39.121 1.00 14.82 261 LYS A N 1
ATOM 4183 C CA . LYS A 1 261 ? -40.070 15.989 -39.474 1.00 15.82 261 LYS A CA 1
ATOM 4184 C C . LYS A 1 261 ? -40.925 16.135 -38.225 1.00 16.45 261 LYS A C 1
ATOM 4185 O O . LYS A 1 261 ? -40.753 15.401 -37.257 1.00 16.43 261 LYS A O 1
ATOM 4204 N N . ASP A 1 262 ? -41.837 17.099 -38.255 1.00 17.13 262 ASP A N 1
ATOM 4205 C CA . ASP A 1 262 ? -42.797 17.322 -37.180 1.00 18.01 262 ASP A CA 1
ATOM 4206 C C . ASP A 1 262 ? -42.138 17.522 -35.805 1.00 17.64 262 ASP A C 1
ATOM 4207 O O . ASP A 1 262 ? -41.179 18.282 -35.688 1.00 19.09 262 ASP A O 1
ATOM 4216 N N . LYS A 1 263 ? -42.667 16.881 -34.768 1.00 18.89 263 LYS A N 1
ATOM 4217 C CA . LYS A 1 263 ? -42.250 17.170 -33.399 1.00 19.46 263 LYS A CA 1
ATOM 4218 C C . LYS A 1 263 ? -41.023 16.367 -32.975 1.00 17.39 263 LYS A C 1
ATOM 4219 O O . LYS A 1 263 ? -41.087 15.158 -32.780 1.00 22.42 263 LYS A O 1
ATOM 4238 N N . PHE A 1 264 ? -39.909 17.063 -32.807 1.00 18.19 264 PHE A N 1
ATOM 4239 C CA . PHE A 1 264 ? -38.674 16.438 -32.364 1.00 16.78 264 PHE A CA 1
ATOM 4240 C C . PHE A 1 264 ? -37.827 17.540 -31.748 1.00 26.10 264 PHE A C 1
ATOM 4241 O O . PHE A 1 264 ? -37.109 18.242 -32.459 1.00 28.41 264 PHE A O 1
ATOM 4258 N N . PRO A 1 265 ? -37.941 17.728 -30.426 1.00 20.63 265 PRO A N 1
ATOM 4259 C CA . PRO A 1 265 ? -37.206 18.804 -29.760 1.00 20.56 265 PRO A CA 1
ATOM 4260 C C . PRO A 1 265 ? -35.715 18.674 -30.016 1.00 19.40 265 PRO A C 1
ATOM 4261 O O . PRO A 1 265 ? -35.173 17.565 -30.060 1.00 20.40 265 PRO A O 1
ATOM 4272 N N . GLU A 1 266 ? -35.051 19.803 -30.206 1.00 24.54 266 GLU A N 1
ATOM 4273 C CA . GLU A 1 266 ? -33.630 19.771 -30.500 1.00 24.50 266 GLU A CA 1
ATOM 4274 C C . GLU A 1 266 ? -32.847 19.058 -29.406 1.00 27.54 266 GLU A C 1
ATOM 4275 O O . GLU A 1 266 ? -31.892 18.337 -29.689 1.00 27.52 266 GLU A O 1
ATOM 4287 N N . SER A 1 267 ? -33.269 19.238 -28.161 1.00 27.00 267 SER A N 1
ATOM 4288 C CA . SER A 1 267 ? -32.574 18.629 -27.033 1.00 26.86 267 SER A CA 1
ATOM 4289 C C . SER A 1 267 ? -32.727 17.108 -26.993 1.00 29.88 267 SER A C 1
ATOM 4290 O O . SER A 1 267 ? -32.073 16.441 -26.194 1.00 31.82 267 SER A O 1
ATOM 4298 N N . SER A 1 268 ? -33.587 16.562 -27.849 1.00 18.25 268 SER A N 1
ATOM 4299 C CA . SER A 1 268 ? -33.736 15.112 -27.977 1.00 18.57 268 SER A CA 1
ATOM 4300 C C . SER A 1 268 ? -32.934 14.550 -29.150 1.00 16.26 268 SER A C 1
ATOM 4301 O O . SER A 1 268 ? -32.782 13.340 -29.279 1.00 18.74 268 SER A O 1
ATOM 4309 N N . ILE A 1 269 ? -32.432 15.427 -30.015 1.00 16.94 269 ILE A N 1
ATOM 4310 C CA . ILE A 1 269 ? -31.781 14.982 -31.244 1.00 16.38 269 ILE A CA 1
ATOM 4311 C C . ILE A 1 269 ? -30.426 14.340 -30.926 1.00 14.39 269 ILE A C 1
ATOM 4312 O O . ILE A 1 269 ? -29.574 14.975 -30.306 1.00 16.31 269 ILE A O 1
ATOM 4328 N N . PRO A 1 270 ? -30.228 13.068 -31.327 1.00 14.91 270 PRO A N 1
ATOM 4329 C CA . PRO A 1 270 ? -29.017 12.339 -30.920 1.00 14.86 270 PRO A CA 1
ATOM 4330 C C . PRO A 1 270 ? -27.864 12.420 -31.911 1.00 16.88 270 PRO A C 1
ATOM 4331 O O . PRO A 1 270 ? -26.798 11.868 -31.643 1.00 20.59 270 PRO A O 1
ATOM 4342 N N . CYS A 1 271 ? -28.078 13.087 -33.036 1.00 13.80 271 CYS A N 1
ATOM 4343 C CA . CYS A 1 271 ? -27.097 13.129 -34.114 1.00 14.52 271 CYS A CA 1
ATOM 4344 C C . CYS A 1 271 ? -26.672 14.559 -34.410 1.00 13.25 271 CYS A C 1
ATOM 4345 O O . CYS A 1 271 ? -27.183 15.503 -33.810 1.00 15.38 271 CYS A O 1
ATOM 4353 N N . ASP A 1 272 ? -25.728 14.723 -35.330 1.00 11.63 272 ASP A N 1
ATOM 4354 C CA . ASP A 1 272 ? -25.282 16.054 -35.737 1.00 11.86 272 ASP A CA 1
ATOM 4355 C C . ASP A 1 272 ? -26.345 16.763 -36.568 1.00 11.42 272 ASP A C 1
ATOM 4356 O O . ASP A 1 272 ? -26.955 16.172 -37.456 1.00 12.50 272 ASP A O 1
ATOM 4365 N N . LEU A 1 273 ? -26.541 18.045 -36.298 1.00 10.84 273 LEU A N 1
ATOM 4366 C CA . LEU A 1 273 ? -27.444 18.861 -37.101 1.00 11.14 273 LEU A CA 1
ATOM 4367 C C . LEU A 1 273 ? -26.858 19.143 -38.488 1.00 12.57 273 LEU A C 1
ATOM 4368 O O . LEU A 1 273 ? -27.568 19.127 -39.496 1.00 11.92 273 LEU A O 1
ATOM 4384 N N . HIS A 1 274 ? -25.556 19.412 -38.531 1.00 11.60 274 HIS A N 1
ATOM 4385 C CA . HIS A 1 274 ? -24.849 19.669 -39.780 1.00 11.01 274 HIS A CA 1
ATOM 4386 C C . HIS A 1 274 ? -23.519 18.959 -39.672 1.00 13.92 274 HIS A C 1
ATOM 4387 O O . HIS A 1 274 ? -22.563 19.460 -39.073 1.00 15.17 274 HIS A O 1
ATOM 4401 N N . LEU A 1 275 ? -23.497 17.755 -40.230 1.00 11.87 275 LEU A N 1
ATOM 4402 C CA . LEU A 1 275 ? -22.366 16.850 -40.116 1.00 10.77 275 LEU A CA 1
ATOM 4403 C C . LEU A 1 275 ? -21.323 17.211 -41.157 1.00 13.01 275 LEU A C 1
ATOM 4404 O O . LEU A 1 275 ? -21.601 17.192 -42.358 1.00 12.84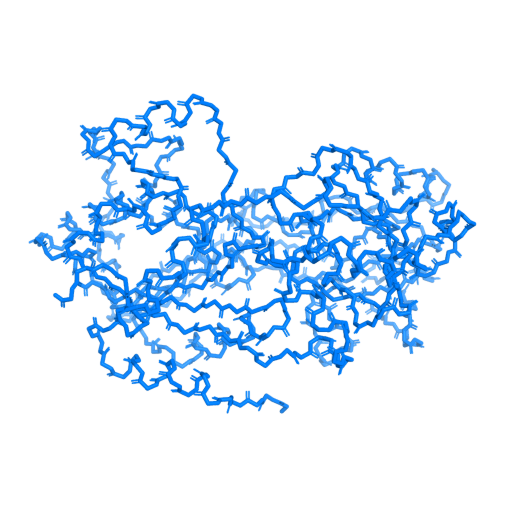 275 LEU A O 1
ATOM 4420 N N . LYS A 1 276 ? -20.121 17.542 -40.695 1.00 12.32 276 LYS A N 1
ATOM 4421 C CA . LYS A 1 276 ? -19.039 17.945 -41.577 1.00 12.09 276 LYS A CA 1
ATOM 4422 C C . LYS A 1 276 ? -17.922 16.918 -41.519 1.00 12.45 276 LYS A C 1
ATOM 4423 O O . LYS A 1 276 ? -17.403 16.607 -40.448 1.00 12.76 276 LYS A O 1
ATOM 4442 N N . LEU A 1 277 ? -17.569 16.389 -42.687 1.00 12.48 277 LEU A N 1
ATOM 4443 C CA . LEU A 1 277 ? -16.604 15.305 -42.784 1.00 13.63 277 LEU A CA 1
ATOM 4444 C C . LEU A 1 277 ? -15.645 15.534 -43.925 1.00 14.03 277 LEU A C 1
ATOM 4445 O O . LEU A 1 277 ? -15.866 16.382 -44.788 1.00 14.37 277 LEU A O 1
ATOM 4461 N N . ARG A 1 278 ? -14.569 14.757 -43.905 1.00 15.20 278 ARG A N 1
ATOM 4462 C CA . ARG A 1 278 ? -13.662 14.651 -45.031 1.00 14.71 278 ARG A CA 1
ATOM 4463 C C . ARG A 1 278 ? -13.162 13.222 -45.078 1.00 14.87 278 ARG A C 1
ATOM 4464 O O . ARG A 1 278 ? -13.242 12.493 -44.093 1.00 14.30 278 ARG A O 1
ATOM 4485 N N . VAL A 1 279 ? -12.647 12.819 -46.229 1.00 16.87 279 VAL A N 1
ATOM 4486 C CA . VAL A 1 279 ? -11.929 11.560 -46.317 1.00 16.25 279 VAL A CA 1
ATOM 4487 C C . VAL A 1 279 ? -10.759 11.643 -45.344 1.00 17.08 279 VAL A C 1
ATOM 4488 O O . VAL A 1 279 ? -10.041 12.640 -45.320 1.00 18.67 279 VAL A O 1
ATOM 4501 N N . GLY A 1 280 ? -10.594 10.605 -44.529 1.00 16.55 280 GLY A N 1
ATOM 4502 C CA . GLY A 1 280 ? -9.572 10.581 -43.499 1.00 16.79 280 GLY A CA 1
ATOM 4503 C C . GLY A 1 280 ? -10.058 10.967 -42.112 1.00 15.38 280 GLY A C 1
ATOM 4504 O O . GLY A 1 280 ? -9.306 10.867 -41.143 1.00 17.07 280 GLY A O 1
ATOM 4508 N N . ALA A 1 281 ? -11.302 11.412 -41.993 1.00 14.99 281 ALA A N 1
ATOM 4509 C CA . ALA A 1 281 ? -11.807 11.824 -40.694 1.00 13.71 281 ALA A CA 1
ATOM 4510 C C . ALA A 1 281 ? -12.055 10.617 -39.812 1.00 14.00 281 ALA A C 1
ATOM 4511 O O . ALA A 1 281 ? -12.512 9.576 -40.283 1.00 14.66 281 ALA A O 1
ATOM 4518 N N . ARG A 1 282 ? -11.745 10.763 -38.530 1.00 13.14 282 ARG A N 1
ATOM 4519 C CA . ARG A 1 282 ? -12.083 9.753 -37.529 1.00 12.76 282 ARG A CA 1
ATOM 4520 C C . ARG A 1 282 ? -13.524 9.956 -37.104 1.00 12.01 282 ARG A C 1
ATOM 4521 O O . ARG A 1 282 ? -13.922 11.075 -36.774 1.00 12.60 282 ARG A O 1
ATOM 4542 N N . VAL A 1 283 ? -14.301 8.879 -37.142 1.00 11.89 283 VAL A N 1
ATOM 4543 C CA . VAL A 1 283 ? -15.720 8.952 -36.828 1.00 12.15 283 VAL A CA 1
ATOM 4544 C C . VAL A 1 283 ? -16.162 7.823 -35.923 1.00 12.11 283 VAL A C 1
ATOM 4545 O O . VAL A 1 283 ? -15.497 6.793 -35.813 1.00 11.58 283 VAL A O 1
ATOM 4558 N N . MET A 1 284 ? -17.303 8.050 -35.280 1.00 11.33 284 MET A N 1
ATOM 4559 C CA . MET A 1 284 ? -17.933 7.097 -34.384 1.00 11.19 284 MET A CA 1
ATOM 4560 C C . MET A 1 284 ? -19.366 6.856 -34.823 1.00 10.77 284 MET A C 1
ATOM 4561 O O . MET A 1 284 ? -20.097 7.797 -35.112 1.00 11.33 284 MET A O 1
ATOM 4575 N N . SER A 1 285 ? -19.766 5.593 -34.848 1.00 11.44 285 SER A N 1
ATOM 4576 C CA . SER A 1 285 ? -21.153 5.215 -35.084 1.00 12.56 285 SER A CA 1
ATOM 4577 C C . SER A 1 285 ? -22.036 5.551 -33.887 1.00 12.11 285 SER A C 1
ATOM 4578 O O . SER A 1 285 ? -21.653 5.350 -32.727 1.00 12.63 285 SER A O 1
ATOM 4586 N N . LEU A 1 286 ? -23.231 6.047 -34.179 1.00 12.12 286 LEU A N 1
ATOM 4587 C CA . LEU A 1 286 ? -24.186 6.464 -33.158 1.00 12.77 286 LEU A CA 1
ATOM 4588 C C . LEU A 1 286 ? -25.306 5.460 -32.905 1.00 13.44 286 LEU A C 1
ATOM 4589 O O . LEU A 1 286 ? -26.153 5.695 -32.043 1.00 15.68 286 LEU A O 1
ATOM 4605 N N . VAL A 1 287 ? -25.329 4.355 -33.648 1.00 14.04 287 VAL A N 1
ATOM 4606 C CA . VAL A 1 287 ? -26.431 3.407 -33.548 1.00 15.94 287 VAL A CA 1
ATOM 4607 C C . VAL A 1 287 ? -25.950 1.970 -33.547 1.00 15.74 287 VAL A C 1
ATOM 4608 O O . VAL A 1 287 ? -24.881 1.650 -34.068 1.00 16.37 287 VAL A O 1
ATOM 4621 N N . ASN A 1 288 ? -26.758 1.116 -32.925 1.00 18.14 288 ASN A N 1
ATOM 4622 C CA . ASN A 1 288 ? -26.560 -0.322 -32.951 1.00 16.52 288 ASN A CA 1
ATOM 4623 C C . ASN A 1 288 ? -27.325 -0.942 -34.103 1.00 20.54 288 ASN A C 1
ATOM 4624 O O . ASN A 1 288 ? -28.553 -0.852 -34.158 1.00 27.85 288 ASN A O 1
ATOM 4635 N N . ASP A 1 289 ? -26.602 -1.573 -35.019 1.00 20.80 289 ASP A N 1
ATOM 4636 C CA . ASP A 1 289 ? -27.231 -2.369 -36.064 1.00 25.16 289 ASP A CA 1
ATOM 4637 C C . ASP A 1 289 ? -26.409 -3.623 -36.291 1.00 32.69 289 ASP A C 1
ATOM 4638 O O . ASP A 1 289 ? -25.461 -3.637 -37.075 1.00 30.58 289 ASP A O 1
ATOM 4647 N N . SER A 1 290 ? -26.796 -4.681 -35.591 1.00 39.07 290 SER A N 1
ATOM 4648 C CA . SER A 1 290 ? -26.052 -5.929 -35.600 1.00 42.99 290 SER A CA 1
ATOM 4649 C C . SER A 1 290 ? -26.040 -6.542 -36.997 1.00 37.92 290 SER A C 1
ATOM 4650 O O . SER A 1 290 ? -25.042 -7.129 -37.414 1.00 43.71 290 SER A O 1
ATOM 4658 N N . LEU A 1 291 ? -27.145 -6.390 -37.721 1.00 39.74 291 LEU A N 1
ATOM 4659 C CA . LEU A 1 291 ? -27.262 -6.946 -39.066 1.00 45.93 291 LEU A CA 1
ATOM 4660 C C . LEU A 1 291 ? -26.271 -6.289 -40.023 1.00 45.54 291 LEU A C 1
ATOM 4661 O O . LEU A 1 291 ? -25.728 -6.945 -40.912 1.00 40.18 291 LEU A O 1
ATOM 4677 N N . LYS A 1 292 ? -26.040 -4.992 -39.834 1.00 34.50 292 LYS A N 1
ATOM 4678 C CA . LYS A 1 292 ? -25.156 -4.230 -40.712 1.00 34.34 292 LYS A CA 1
ATOM 4679 C C . LYS A 1 292 ? -23.711 -4.227 -40.210 1.00 33.81 292 LYS A C 1
ATOM 4680 O O . LYS A 1 292 ? -22.801 -3.785 -40.912 1.00 43.69 292 LYS A O 1
ATOM 4699 N N . GLY A 1 293 ? -23.506 -4.715 -38.992 1.00 27.36 293 GLY A N 1
ATOM 4700 C CA . GLY A 1 293 ? -22.169 -4.942 -38.475 1.00 32.28 293 GLY A CA 1
ATOM 4701 C C . GLY A 1 293 ? -21.542 -3.785 -37.715 1.00 29.05 293 GLY A C 1
ATOM 4702 O O . GLY A 1 293 ? -20.317 -3.682 -37.662 1.00 28.92 293 GLY A O 1
ATOM 4706 N N . TYR A 1 294 ? -22.358 -2.914 -37.127 1.00 22.65 294 TYR A N 1
ATOM 4707 C CA . TYR A 1 294 ? -21.821 -1.867 -36.260 1.00 20.00 294 TYR A CA 1
ATOM 4708 C C . TYR A 1 294 ? -22.628 -1.679 -34.988 1.00 22.40 294 TYR A C 1
ATOM 4709 O O . TYR A 1 294 ? -23.772 -2.130 -34.886 1.00 22.62 294 TYR A O 1
ATOM 4727 N N . TYR A 1 295 ? -22.002 -1.012 -34.021 1.00 21.52 295 TYR A N 1
ATOM 4728 C CA . TYR A 1 295 ? -22.608 -0.732 -32.727 1.00 18.52 295 TYR A CA 1
ATOM 4729 C C . TYR A 1 295 ? -22.389 0.737 -32.366 1.00 14.14 295 TYR A C 1
ATOM 4730 O O . TYR A 1 295 ? -21.543 1.409 -32.954 1.00 15.86 295 TYR A O 1
ATOM 4748 N N . ASN A 1 296 ? -23.175 1.234 -31.416 1.00 15.86 296 ASN A N 1
ATOM 4749 C CA . ASN A 1 296 ? -23.053 2.605 -30.934 1.00 15.41 296 ASN A CA 1
ATOM 4750 C C . ASN A 1 296 ? -21.731 2.749 -30.190 1.00 14.59 296 ASN A C 1
ATOM 4751 O O . ASN A 1 296 ? -21.520 2.094 -29.172 1.00 16.37 296 ASN A O 1
ATOM 4762 N N . GLY A 1 297 ? -20.835 3.576 -30.721 1.00 12.98 297 GLY A N 1
ATOM 4763 C CA . GLY A 1 297 ? -19.502 3.739 -30.170 1.00 13.69 297 GLY A CA 1
ATOM 4764 C C . GLY A 1 297 ? -18.376 3.195 -31.040 1.00 13.60 297 GLY A C 1
ATOM 4765 O O . GLY A 1 297 ? -17.204 3.472 -30.778 1.00 14.44 297 GLY A O 1
ATOM 4769 N N . MET A 1 298 ? -18.709 2.426 -32.077 1.00 13.47 298 MET A N 1
ATOM 4770 C CA . MET A 1 298 ? -17.692 1.836 -32.947 1.00 14.23 298 MET A CA 1
ATOM 4771 C C . MET A 1 298 ? -16.953 2.926 -33.723 1.00 13.38 298 MET A C 1
ATOM 4772 O O . MET A 1 298 ? -17.580 3.852 -34.241 1.00 13.14 298 MET A O 1
ATOM 4786 N N . LEU A 1 299 ? -15.631 2.814 -33.801 1.00 14.47 299 LEU A N 1
ATOM 4787 C CA . LEU A 1 299 ? -14.797 3.839 -34.417 1.00 14.19 299 LEU A CA 1
ATOM 4788 C C . LEU A 1 299 ? -14.233 3.391 -35.759 1.00 14.17 299 LEU A C 1
ATOM 4789 O O . LEU A 1 299 ? -13.999 2.206 -35.991 1.00 15.49 299 LEU A O 1
ATOM 4805 N N . GLY A 1 300 ? -13.996 4.359 -36.637 1.00 13.02 300 GLY A N 1
ATOM 4806 C CA . GLY A 1 300 ? -13.409 4.081 -37.933 1.00 14.18 300 GLY A CA 1
ATOM 4807 C C . GLY A 1 300 ? -12.898 5.336 -38.607 1.00 13.43 300 GLY A C 1
ATOM 4808 O O . GLY A 1 300 ? -12.927 6.430 -38.033 1.00 14.30 300 GLY A O 1
ATOM 4812 N N . ILE A 1 301 ? -12.418 5.162 -39.833 1.00 14.97 301 ILE A N 1
ATOM 4813 C CA . ILE A 1 301 ? -11.902 6.266 -40.631 1.00 14.52 301 ILE A CA 1
ATOM 4814 C C . ILE A 1 301 ? -12.689 6.342 -41.939 1.00 14.40 301 ILE A C 1
ATOM 4815 O O . ILE A 1 301 ? -12.926 5.333 -42.591 1.00 15.19 301 ILE A O 1
ATOM 4831 N N . VAL A 1 302 ? -13.122 7.548 -42.294 1.00 14.04 302 VAL A N 1
ATOM 4832 C CA . VAL A 1 302 ? -13.865 7.770 -43.530 1.00 14.37 302 VAL A CA 1
ATOM 4833 C C . VAL A 1 302 ? -12.968 7.515 -44.740 1.00 15.96 302 VAL A C 1
ATOM 4834 O O . VAL A 1 302 ? -11.886 8.097 -44.851 1.00 16.66 302 VAL A O 1
ATOM 4847 N N . THR A 1 303 ? -13.424 6.653 -45.645 1.00 15.93 303 THR A N 1
ATOM 4848 C CA . THR A 1 303 ? -12.681 6.375 -46.873 1.00 17.18 303 THR A CA 1
ATOM 4849 C C . THR A 1 303 ? -13.338 6.947 -48.119 1.00 17.56 303 THR A C 1
ATOM 4850 O O . THR A 1 303 ? -12.680 7.093 -49.141 1.00 18.62 303 THR A O 1
ATOM 4861 N N . ALA A 1 304 ? -14.631 7.251 -48.058 1.00 16.84 304 ALA A N 1
ATOM 4862 C CA . ALA A 1 304 ? -15.310 7.868 -49.196 1.00 17.23 304 ALA A CA 1
ATOM 4863 C C . ALA A 1 304 ? -16.557 8.606 -48.756 1.00 16.20 304 ALA A C 1
ATOM 4864 O O . ALA A 1 304 ? -17.226 8.213 -47.789 1.00 15.85 304 ALA A O 1
ATOM 4871 N N . LEU A 1 305 ? -16.854 9.685 -49.475 1.00 17.11 305 LEU A N 1
ATOM 4872 C CA . LEU A 1 305 ? -18.021 10.512 -49.208 1.00 17.91 305 LEU A CA 1
ATOM 4873 C C . LEU A 1 305 ? -18.825 10.662 -50.490 1.00 17.09 305 LEU A C 1
ATOM 4874 O O . LEU A 1 305 ? -18.303 11.124 -51.502 1.00 21.53 305 LEU A O 1
ATOM 4890 N N . GLU A 1 306 ? -20.088 10.252 -50.442 1.00 16.06 306 GLU A N 1
ATOM 4891 C CA . GLU A 1 306 ? -21.001 10.405 -51.572 1.00 16.76 306 GLU A CA 1
ATOM 4892 C C . GLU A 1 306 ? -22.288 11.068 -51.092 1.00 16.01 306 GLU A C 1
ATOM 4893 O O . GLU A 1 306 ? -22.429 11.371 -49.912 1.00 16.64 306 GLU A O 1
ATOM 4905 N N . ASP A 1 307 ? -23.222 11.306 -52.008 1.00 17.90 307 ASP A N 1
ATOM 4906 C CA . ASP A 1 307 ? -24.454 12.008 -51.660 1.00 19.42 307 ASP A CA 1
ATOM 4907 C C . ASP A 1 307 ? -25.250 11.293 -50.570 1.00 17.41 307 ASP A C 1
ATOM 4908 O O . ASP A 1 307 ? -25.753 11.934 -49.646 1.00 18.56 307 ASP A O 1
ATOM 4917 N N . ASN A 1 308 ? -25.356 9.970 -50.682 1.00 18.20 308 ASN A N 1
ATOM 4918 C CA . ASN A 1 308 ? -26.249 9.187 -49.830 1.00 18.45 308 ASN A CA 1
ATOM 4919 C C . ASN A 1 308 ? -25.554 8.065 -49.078 1.00 22.11 308 ASN A C 1
ATOM 4920 O O . ASN A 1 308 ? -26.201 7.292 -48.369 1.00 19.44 308 ASN A O 1
ATOM 4931 N N . VAL A 1 309 ? -24.238 7.971 -49.242 1.00 19.23 309 VAL A N 1
ATOM 4932 C CA . VAL A 1 309 ? -23.456 6.930 -48.577 1.00 18.92 309 VAL A CA 1
ATOM 4933 C C . VAL A 1 309 ? -22.130 7.483 -48.086 1.00 15.28 309 VAL A C 1
ATOM 4934 O O . VAL A 1 309 ? -21.426 8.174 -48.821 1.00 17.14 309 VAL A O 1
ATOM 4947 N N . ILE A 1 310 ? -21.798 7.160 -46.840 1.00 16.03 310 ILE A N 1
ATOM 4948 C CA . ILE A 1 310 ? -20.495 7.464 -46.274 1.00 15.87 310 ILE A CA 1
ATOM 4949 C C . ILE A 1 310 ? -19.800 6.138 -45.986 1.00 14.47 310 ILE A C 1
ATOM 4950 O O . ILE A 1 310 ? -20.296 5.325 -45.207 1.00 16.24 310 ILE A O 1
ATOM 4966 N N . THR A 1 311 ? -18.668 5.914 -46.642 1.00 15.16 311 THR A N 1
ATOM 4967 C CA . THR A 1 311 ? -17.942 4.655 -46.496 1.00 15.82 311 THR A CA 1
ATOM 4968 C C . THR A 1 311 ? -16.862 4.825 -45.443 1.00 15.32 311 THR A C 1
ATOM 4969 O O . THR A 1 311 ? -16.110 5.803 -45.464 1.00 15.12 311 THR A O 1
ATOM 4980 N N . VAL A 1 312 ? -16.818 3.883 -44.503 1.00 15.24 312 VAL A N 1
ATOM 4981 C CA . VAL A 1 312 ? -15.947 3.983 -43.345 1.00 14.79 312 VAL A CA 1
ATOM 4982 C C . VAL A 1 312 ? -15.285 2.638 -43.110 1.00 17.23 312 VAL A C 1
ATOM 4983 O O . VAL A 1 312 ? -15.947 1.601 -43.113 1.00 17.12 312 VAL A O 1
ATOM 4996 N N . ARG A 1 313 ? -13.971 2.660 -42.930 1.00 15.87 313 ARG A N 1
ATOM 4997 C CA . ARG A 1 313 ? -13.231 1.466 -42.561 1.00 16.61 313 ARG A CA 1
ATOM 4998 C C . ARG A 1 313 ? -13.132 1.452 -41.036 1.00 15.92 313 ARG A C 1
ATOM 4999 O O . ARG A 1 313 ? -12.494 2.317 -40.440 1.00 15.78 313 ARG A O 1
ATOM 5020 N N . MET A 1 314 ? -13.790 0.489 -40.402 1.00 16.25 314 MET A N 1
ATOM 5021 C CA . MET A 1 314 ? -13.839 0.456 -38.940 1.00 16.58 314 MET A CA 1
ATOM 5022 C C . MET A 1 314 ? -12.545 -0.141 -38.394 1.00 16.06 314 MET A C 1
ATOM 5023 O O . MET A 1 314 ? -11.835 -0.856 -39.101 1.00 18.25 314 MET A O 1
ATOM 5037 N N . ASP A 1 315 ? -12.241 0.145 -37.133 1.00 16.75 315 ASP A N 1
ATOM 5038 C CA . ASP A 1 315 ? -10.978 -0.285 -36.545 1.00 17.07 315 ASP A CA 1
ATOM 5039 C C . ASP A 1 315 ? -10.848 -1.812 -36.474 1.00 21.41 315 ASP A C 1
ATOM 5040 O O . ASP A 1 315 ? -9.745 -2.324 -36.330 1.00 24.57 315 ASP A O 1
ATOM 5049 N N . ASN A 1 316 ? -11.961 -2.532 -36.597 1.00 19.19 316 ASN A N 1
ATOM 5050 C CA . ASN A 1 316 ? -11.920 -3.999 -36.624 1.00 21.90 316 ASN A CA 1
ATOM 5051 C C . ASN A 1 316 ? -11.607 -4.567 -38.011 1.00 27.13 316 ASN A C 1
ATOM 5052 O O . ASN A 1 316 ? -11.535 -5.785 -38.184 1.00 26.94 316 ASN A O 1
ATOM 5063 N N . GLY A 1 317 ? -11.424 -3.685 -38.990 1.00 21.64 317 GLY A N 1
ATOM 5064 C CA . GLY A 1 317 ? -11.057 -4.089 -40.335 1.00 23.58 317 GLY A CA 1
ATOM 5065 C C . GLY A 1 317 ? -12.214 -4.191 -41.313 1.00 26.37 317 GLY A C 1
ATOM 5066 O O . GLY A 1 317 ? -11.995 -4.395 -42.510 1.00 30.57 317 GLY A O 1
ATOM 5070 N N . ARG A 1 318 ? -13.439 -4.069 -40.818 1.00 25.20 318 ARG A N 1
ATOM 5071 C CA . ARG A 1 318 ? -14.621 -4.153 -41.670 1.00 24.17 318 ARG A CA 1
ATOM 5072 C C . ARG A 1 318 ? -14.948 -2.794 -42.281 1.00 18.47 318 ARG A C 1
ATOM 5073 O O . ARG A 1 318 ? -14.923 -1.772 -41.591 1.00 19.51 318 ARG A O 1
ATOM 5094 N N . THR A 1 319 ? -15.249 -2.784 -43.577 1.00 19.18 319 THR A N 1
ATOM 5095 C CA . THR A 1 319 ? -15.698 -1.567 -44.246 1.00 18.85 319 THR A CA 1
ATOM 5096 C C . THR A 1 319 ? -17.219 -1.561 -44.270 1.00 23.64 319 THR A C 1
ATOM 5097 O O . THR A 1 319 ? -17.850 -2.554 -44.642 1.00 21.67 319 THR A O 1
ATOM 5108 N N . ILE A 1 320 ? -17.794 -0.439 -43.851 1.00 19.29 320 ILE A N 1
ATOM 5109 C CA . ILE A 1 320 ? -19.237 -0.273 -43.789 1.00 19.07 320 ILE A CA 1
ATOM 5110 C C . ILE A 1 320 ? -19.667 0.903 -44.666 1.00 16.48 320 ILE A C 1
ATOM 5111 O O . ILE A 1 320 ? -19.039 1.962 -44.656 1.00 17.66 320 ILE A O 1
ATOM 5127 N N . LYS A 1 321 ? -20.724 0.690 -45.444 1.00 17.03 321 LYS A N 1
ATOM 5128 C CA . LYS A 1 321 ? -21.348 1.752 -46.221 1.00 17.48 321 LYS A CA 1
ATOM 5129 C C . LYS A 1 321 ? -22.511 2.313 -45.413 1.00 18.26 321 LYS A C 1
ATOM 5130 O O . LYS A 1 321 ? -23.604 1.747 -45.419 1.00 22.37 321 LYS A O 1
ATOM 5149 N N . PHE A 1 322 ? -22.278 3.413 -44.705 1.00 14.88 322 PHE A N 1
ATOM 5150 C CA . PHE A 1 322 ? -23.325 4.005 -43.884 1.00 15.78 322 PHE A CA 1
ATOM 5151 C C . PHE A 1 322 ? -24.305 4.796 -44.733 1.00 15.25 322 PHE A C 1
ATOM 5152 O O . PHE A 1 322 ? -23.908 5.603 -45.567 1.00 17.84 322 PHE A O 1
ATOM 5169 N N . GLU A 1 323 ? -25.586 4.556 -44.500 1.00 16.07 323 GLU A N 1
ATOM 5170 C CA . GLU A 1 323 ? -26.653 5.341 -45.099 1.00 15.41 323 GLU A CA 1
ATOM 5171 C C . GLU A 1 323 ? -27.326 6.148 -44.004 1.00 13.48 323 GLU A C 1
ATOM 5172 O O . GLU A 1 323 ? -27.065 5.943 -42.819 1.00 14.67 323 GLU A O 1
ATOM 5184 N N . ARG A 1 324 ? -28.199 7.065 -44.395 1.00 15.70 324 ARG A N 1
ATOM 5185 C CA . ARG A 1 324 ? -28.893 7.880 -43.416 1.00 13.88 324 ARG A CA 1
ATOM 5186 C C . ARG A 1 324 ? -29.813 7.022 -42.562 1.00 16.60 324 ARG A C 1
ATOM 5187 O O . ARG A 1 324 ? -30.429 6.069 -43.046 1.00 19.04 324 ARG A O 1
ATOM 5208 N N . TYR A 1 325 ? -29.891 7.378 -41.287 1.00 13.78 325 TYR A N 1
ATOM 5209 C CA . TYR A 1 325 ? -30.679 6.664 -40.296 1.00 13.73 325 TYR A CA 1
ATOM 5210 C C . TYR A 1 325 ? -31.787 7.578 -39.825 1.00 15.60 325 TYR A C 1
ATOM 5211 O O . TYR A 1 325 ? -31.598 8.791 -39.762 1.00 14.85 325 TYR A O 1
ATOM 5229 N N . THR A 1 326 ? -32.938 7.005 -39.484 1.00 15.44 326 THR A N 1
ATOM 5230 C CA . THR A 1 326 ? -34.062 7.782 -38.975 1.00 16.02 326 THR A CA 1
ATOM 5231 C C . THR A 1 326 ? -34.398 7.397 -37.544 1.00 14.72 326 THR A C 1
ATOM 5232 O O . THR A 1 326 ? -34.715 6.240 -37.254 1.00 18.26 326 THR A O 1
ATOM 5243 N N . TRP A 1 327 ? -34.305 8.378 -36.653 1.00 14.39 327 TRP A N 1
ATOM 5244 C CA . TRP A 1 327 ? -34.743 8.242 -35.271 1.00 14.48 327 TRP A CA 1
ATOM 5245 C C . TRP A 1 327 ? -36.199 8.657 -35.176 1.00 15.13 327 TRP A C 1
ATOM 5246 O O . TRP A 1 327 ? -36.636 9.593 -35.850 1.00 16.90 327 TRP A O 1
ATOM 5267 N N . SER A 1 328 ? -36.941 7.975 -34.308 1.00 16.70 328 SER A N 1
ATOM 5268 C CA . SER A 1 328 ? -38.365 8.235 -34.116 1.00 17.60 328 SER A CA 1
ATOM 5269 C C . SER A 1 328 ? -38.614 8.831 -32.738 1.00 16.84 328 SER A C 1
ATOM 5270 O O . SER A 1 328 ? -38.089 8.345 -31.739 1.00 18.51 328 SER A O 1
ATOM 5278 N N . ASN A 1 329 ? -39.389 9.912 -32.700 1.00 16.65 329 ASN A N 1
ATOM 5279 C CA . ASN A 1 329 ? -39.840 10.501 -31.447 1.00 15.58 329 ASN A CA 1
ATOM 5280 C C . ASN A 1 329 ? -41.281 10.087 -31.231 1.00 15.85 329 ASN A C 1
ATOM 5281 O O . ASN A 1 329 ? -42.120 10.283 -32.107 1.00 17.32 329 ASN A O 1
ATOM 5292 N N . THR A 1 330 ? -41.568 9.506 -30.075 1.00 17.44 330 THR A N 1
ATOM 5293 C CA . THR A 1 330 ? -42.905 8.996 -29.814 1.00 20.29 330 THR A CA 1
ATOM 5294 C C . THR A 1 330 ? -43.544 9.636 -28.591 1.00 19.44 330 THR A C 1
ATOM 5295 O O . THR A 1 330 ? -42.897 10.327 -27.797 1.00 18.72 330 THR A O 1
ATOM 5306 N N . GLN A 1 331 ? -44.841 9.420 -28.470 1.00 19.24 331 GLN A N 1
ATOM 5307 C CA . GLN A 1 331 ? -45.523 9.658 -27.220 1.00 19.01 331 GLN A CA 1
ATOM 5308 C C . GLN A 1 331 ? -46.445 8.482 -27.005 1.00 17.48 331 GLN A C 1
ATOM 5309 O O . GLN A 1 331 ? -46.773 7.749 -27.939 1.00 19.55 331 GLN A O 1
ATOM 5323 N N . TYR A 1 332 ? -46.867 8.304 -25.765 1.00 16.03 332 TYR A N 1
ATOM 5324 C CA . TYR A 1 332 ? -47.799 7.242 -25.439 1.00 17.07 332 TYR A CA 1
ATOM 5325 C C . TYR A 1 332 ? -49.239 7.696 -25.603 1.00 20.37 332 TYR A C 1
ATOM 5326 O O . TYR A 1 332 ? -49.557 8.874 -25.445 1.00 20.65 332 TYR A O 1
ATOM 5344 N N . THR A 1 333 ? -50.102 6.743 -25.947 1.00 20.31 333 THR A N 1
ATOM 5345 C CA . THR A 1 333 ? -51.533 6.988 -26.100 1.00 21.75 333 THR A CA 1
ATOM 5346 C C . THR A 1 333 ? -52.284 5.718 -25.734 1.00 20.00 333 THR A C 1
ATOM 5347 O O . THR A 1 333 ? -51.670 4.683 -25.474 1.00 24.63 333 THR A O 1
ATOM 5358 N N . LEU A 1 334 ? -53.608 5.809 -25.703 1.00 22.97 334 LEU A N 1
ATOM 5359 C CA . LEU A 1 334 ? -54.457 4.653 -25.472 1.00 24.43 334 LEU A CA 1
ATOM 5360 C C . LEU A 1 334 ? -55.081 4.151 -26.761 1.00 30.22 334 LEU A C 1
ATOM 5361 O O . LEU A 1 334 ? -55.514 4.927 -27.607 1.00 28.32 334 LEU A O 1
ATOM 5377 N N . LYS A 1 335 ? -55.096 2.833 -26.893 1.00 25.86 335 LYS A N 1
ATOM 5378 C CA . LYS A 1 335 ? -55.867 2.155 -27.916 1.00 37.85 335 LYS A CA 1
ATOM 5379 C C . LYS A 1 335 ? -56.610 1.077 -27.165 1.00 37.74 335 LYS A C 1
ATOM 5380 O O . LYS A 1 335 ? -55.993 0.157 -26.630 1.00 38.34 335 LYS A O 1
ATOM 5399 N N . ASP A 1 336 ? -57.931 1.211 -27.108 1.00 49.04 336 ASP A N 1
ATOM 5400 C CA . ASP A 1 336 ? -58.741 0.463 -26.158 1.00 45.57 336 ASP A CA 1
ATOM 5401 C C . ASP A 1 336 ? -58.293 0.861 -24.753 1.00 48.54 336 ASP A C 1
ATOM 5402 O O . ASP A 1 336 ? -58.247 2.049 -24.436 1.00 54.37 336 ASP A O 1
ATOM 5411 N N . ASN A 1 337 ? -57.959 -0.115 -23.917 1.00 44.74 337 ASN A N 1
ATOM 5412 C CA . ASN A 1 337 ? -57.470 0.166 -22.572 1.00 44.73 337 ASN A CA 1
ATOM 5413 C C . ASN A 1 337 ? -55.977 -0.116 -22.448 1.00 45.48 337 ASN A C 1
ATOM 5414 O O . ASN A 1 337 ? -55.442 -0.211 -21.339 1.00 40.68 337 ASN A O 1
ATOM 5425 N N . GLU A 1 338 ? -55.304 -0.237 -23.588 1.00 38.83 338 GLU A N 1
ATOM 5426 C CA . GLU A 1 338 ? -53.884 -0.557 -23.605 1.00 33.65 338 GLU A CA 1
ATOM 5427 C C . GLU A 1 338 ? -53.059 0.647 -24.023 1.00 26.59 338 GLU A C 1
ATOM 5428 O O . GLU A 1 338 ? -53.469 1.436 -24.880 1.00 31.46 338 GLU A O 1
ATOM 5440 N N . ILE A 1 339 ? -51.894 0.775 -23.399 1.00 27.35 339 ILE A N 1
ATOM 5441 C CA . ILE A 1 339 ? -50.969 1.847 -23.713 1.00 28.27 339 ILE A CA 1
ATOM 5442 C C . ILE A 1 339 ? -50.103 1.447 -24.894 1.00 37.76 339 ILE A C 1
ATOM 5443 O O . ILE A 1 339 ? -49.414 0.425 -24.858 1.00 39.82 339 ILE A O 1
ATOM 5459 N N . VAL A 1 340 ? -50.132 2.281 -25.928 1.00 26.23 340 VAL A N 1
ATOM 5460 C CA . VAL A 1 340 ? -49.362 2.053 -27.138 1.00 28.66 340 VAL A CA 1
ATOM 5461 C C . VAL A 1 340 ? -48.588 3.322 -27.475 1.00 27.10 340 VAL A C 1
ATOM 5462 O O . VAL A 1 340 ? -48.862 4.389 -26.929 1.00 23.40 340 VAL A O 1
ATOM 5475 N N . LYS A 1 341 ? -47.607 3.198 -28.359 1.00 25.04 341 LYS A N 1
ATOM 5476 C CA . LYS A 1 341 ? -46.809 4.336 -28.785 1.00 24.76 341 LYS A CA 1
ATOM 5477 C C . LYS A 1 341 ? -47.299 4.856 -30.121 1.00 21.19 341 LYS A C 1
ATOM 5478 O O . LYS A 1 341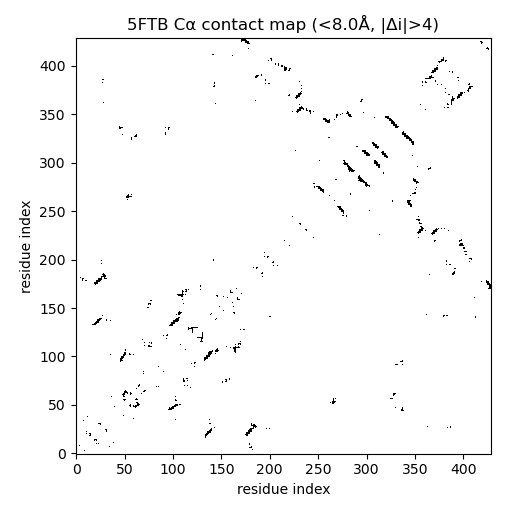 ? -47.825 4.103 -30.937 1.00 25.70 341 LYS A O 1
ATOM 5497 N N . GLU A 1 342 ? -47.153 6.158 -30.329 1.00 21.92 342 GLU A N 1
ATOM 5498 C CA . GLU A 1 342 ? -47.399 6.749 -31.637 1.00 19.83 342 GLU A CA 1
ATOM 5499 C C . GLU A 1 342 ? -46.279 7.726 -31.954 1.00 18.08 342 GLU A C 1
ATOM 5500 O O . GLU A 1 342 ? -45.797 8.440 -31.077 1.00 20.26 342 GLU A O 1
ATOM 5512 N N . GLU A 1 343 ? -45.860 7.744 -33.213 1.00 19.99 343 GLU A N 1
ATOM 5513 C CA . GLU A 1 343 ? -44.784 8.620 -33.638 1.00 20.24 343 GLU A CA 1
ATOM 5514 C C . GLU A 1 343 ? -45.319 10.030 -33.820 1.00 20.07 343 GLU A C 1
ATOM 5515 O O . GLU A 1 343 ? -46.336 10.225 -34.484 1.00 22.96 343 GLU A O 1
ATOM 5527 N N . ILE A 1 344 ? -44.629 11.007 -33.238 1.00 18.84 344 ILE A N 1
ATOM 5528 C CA . ILE A 1 344 ? -45.011 12.409 -33.378 1.00 18.59 344 ILE A CA 1
ATOM 5529 C C . ILE A 1 344 ? -43.979 13.213 -34.156 1.00 17.73 344 ILE A C 1
ATOM 5530 O O . ILE A 1 344 ? -44.204 14.380 -34.461 1.00 19.77 344 ILE A O 1
ATOM 5546 N N . GLY A 1 345 ? -42.851 12.588 -34.471 1.00 16.51 345 GLY A N 1
ATOM 5547 C CA . GLY A 1 345 ? -41.843 13.227 -35.286 1.00 17.46 345 GLY A CA 1
ATOM 5548 C C . GLY A 1 345 ? -40.693 12.284 -35.547 1.00 16.73 345 GLY A C 1
ATOM 5549 O O . GLY A 1 345 ? -40.653 11.166 -35.025 1.00 16.60 345 GLY A O 1
ATOM 5553 N N . SER A 1 346 ? -39.745 12.743 -36.354 1.00 15.18 346 SER A N 1
ATOM 5554 C CA . SER A 1 346 ? -38.564 11.950 -36.657 1.00 14.76 346 SER A CA 1
ATOM 5555 C C . SER A 1 346 ? -37.438 12.850 -37.128 1.00 13.79 346 SER A C 1
ATOM 5556 O O . SER A 1 346 ? -37.658 14.018 -37.446 1.00 15.02 346 SER A O 1
ATOM 5564 N N . CYS A 1 347 ? -36.223 12.316 -37.147 1.00 14.89 347 CYS A N 1
ATOM 5565 C CA . CYS A 1 347 ? -35.110 13.035 -37.752 1.00 13.53 347 CYS A CA 1
ATOM 5566 C C . CYS A 1 347 ? -34.215 12.051 -38.465 1.00 14.49 347 CYS A C 1
ATOM 5567 O O . CYS A 1 347 ? -34.108 10.887 -38.065 1.00 15.50 347 CYS A O 1
ATOM 5575 N N . THR A 1 348 ? -33.582 12.529 -39.527 1.00 13.68 348 THR A N 1
ATOM 5576 C CA . THR A 1 348 ? -32.837 11.673 -40.434 1.00 14.15 348 THR A CA 1
ATOM 5577 C C . THR A 1 348 ? -31.470 12.272 -40.731 1.00 13.00 348 THR A C 1
ATOM 5578 O O . THR A 1 348 ? -31.373 13.436 -41.112 1.00 12.63 348 THR A O 1
ATOM 5589 N N . GLN A 1 349 ? -30.427 11.465 -40.550 1.00 12.50 349 GLN A N 1
ATOM 5590 C CA . GLN A 1 349 ? -29.044 11.918 -40.679 1.00 11.62 349 GLN A CA 1
ATOM 5591 C C . GLN A 1 349 ? -28.146 10.694 -40.685 1.00 11.87 349 GLN A C 1
ATOM 5592 O O . GLN A 1 349 ? -28.542 9.636 -40.189 1.00 12.20 349 GLN A O 1
ATOM 5606 N N . PHE A 1 350 ? -26.942 10.811 -41.229 1.00 11.34 350 PHE A N 1
ATOM 5607 C CA . PHE A 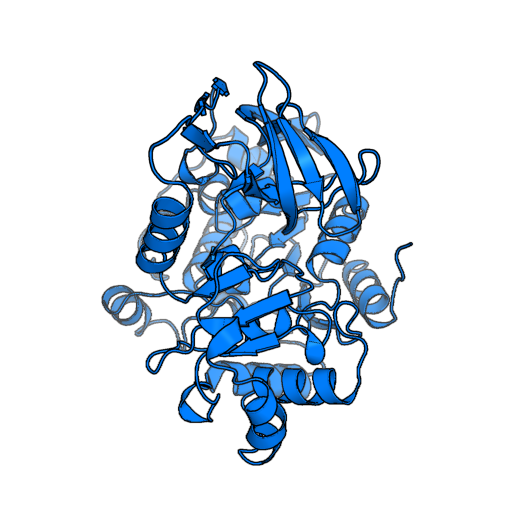1 350 ? -25.989 9.713 -41.101 1.00 12.09 350 PHE A CA 1
ATOM 5608 C C . PHE A 1 350 ? -25.651 9.495 -39.626 1.00 11.52 350 PHE A C 1
ATOM 5609 O O . PHE A 1 350 ? -25.448 10.467 -38.892 1.00 11.71 350 PHE A O 1
ATOM 5626 N N . PRO A 1 351 ? -25.623 8.232 -39.171 1.00 11.17 351 PRO A N 1
ATOM 5627 C CA . PRO A 1 351 ? -25.396 7.951 -37.750 1.00 11.19 351 PRO A CA 1
ATOM 5628 C C . PRO A 1 351 ? -23.906 7.926 -37.409 1.00 10.46 351 PRO A C 1
ATOM 5629 O O . PRO A 1 351 ? -23.357 6.927 -36.921 1.00 11.35 351 PRO A O 1
ATOM 5640 N N . LEU A 1 352 ? -23.249 9.045 -37.700 1.00 11.32 352 LEU A N 1
ATOM 5641 C CA . LEU A 1 352 ? -21.810 9.204 -37.516 1.00 10.41 352 LEU A CA 1
ATOM 5642 C C . LEU A 1 352 ? -21.517 10.566 -36.911 1.00 10.33 352 LEU A C 1
ATOM 5643 O O . LEU A 1 352 ? -22.207 11.535 -37.210 1.00 12.17 352 LEU A O 1
ATOM 5659 N N . THR A 1 353 ? -20.469 10.650 -36.095 1.00 11.10 353 THR A N 1
ATOM 5660 C CA . THR A 1 353 ? -19.996 11.931 -35.586 1.00 11.91 353 THR A CA 1
ATOM 5661 C C . THR A 1 353 ? -18.469 11.910 -35.513 1.00 10.89 353 THR A C 1
ATOM 5662 O O . THR A 1 353 ? -17.864 10.840 -35.414 1.00 11.23 353 THR A O 1
ATOM 5673 N N . LEU A 1 354 ? -17.835 13.075 -35.580 1.00 10.53 354 LEU A N 1
ATOM 5674 C CA . LEU A 1 354 ? -16.378 13.136 -35.469 1.00 12.30 354 LEU A CA 1
ATOM 5675 C C . LEU A 1 354 ? -15.919 12.590 -34.129 1.00 12.28 354 LEU A C 1
ATOM 5676 O O . LEU A 1 354 ? -16.579 12.783 -33.102 1.00 13.35 354 LEU A O 1
ATOM 5692 N N . ALA A 1 355 ? -14.778 11.914 -34.144 1.00 11.11 355 ALA A N 1
ATOM 5693 C CA . ALA A 1 355 ? -14.365 11.115 -32.994 1.00 12.71 355 ALA A CA 1
ATOM 5694 C C . ALA A 1 355 ? -12.859 11.004 -32.802 1.00 13.46 355 ALA A C 1
ATOM 5695 O O . ALA A 1 355 ? -12.377 9.972 -32.350 1.00 12.69 355 ALA A O 1
ATOM 5702 N N . TRP A 1 356 ? -12.107 12.060 -33.097 1.00 11.65 356 TRP A N 1
ATOM 5703 C CA . TRP A 1 356 ? -10.755 12.142 -32.556 1.00 11.93 356 TRP A CA 1
ATOM 5704 C C . TRP A 1 356 ? -10.831 12.307 -31.039 1.00 12.08 356 TRP A C 1
ATOM 5705 O O . TRP A 1 356 ? -9.955 11.822 -30.303 1.00 13.32 356 TRP A O 1
ATOM 5726 N N . ALA A 1 357 ? -11.876 12.989 -30.580 1.00 11.42 357 ALA A N 1
ATOM 5727 C CA . ALA A 1 357 ? -12.080 13.271 -29.164 1.00 12.86 357 ALA A CA 1
ATOM 5728 C C . ALA A 1 357 ? -13.550 13.153 -28.803 1.00 11.97 357 ALA A C 1
ATOM 5729 O O . ALA A 1 357 ? -14.431 13.274 -29.662 1.00 11.87 357 ALA A O 1
ATOM 5736 N N . ILE A 1 358 ? -13.806 12.923 -27.517 1.00 10.66 358 ILE A N 1
ATOM 5737 C CA . ILE A 1 358 ? -15.155 12.809 -26.981 1.00 11.43 358 ILE A CA 1
ATOM 5738 C C . ILE A 1 358 ? -15.132 13.275 -25.533 1.00 10.38 358 ILE A C 1
ATOM 5739 O O . ILE A 1 358 ? -14.124 13.116 -24.830 1.00 11.43 358 ILE A O 1
ATOM 5755 N N . THR A 1 359 ? -16.227 13.861 -25.068 1.00 10.86 359 THR A N 1
ATOM 5756 C CA . THR A 1 359 ? -16.312 14.251 -23.661 1.00 11.62 359 THR A CA 1
ATOM 5757 C C . THR A 1 359 ? -16.619 13.037 -22.810 1.00 10.65 359 THR A C 1
ATOM 5758 O O . THR A 1 359 ? -17.162 12.047 -23.283 1.00 10.68 359 THR A O 1
ATOM 5769 N N . ILE A 1 360 ? -16.281 13.135 -21.532 1.00 11.36 360 ILE A N 1
ATOM 5770 C CA . ILE A 1 360 ? -16.660 12.108 -20.578 1.00 12.11 360 ILE A CA 1
ATOM 5771 C C . ILE A 1 360 ? -18.176 11.913 -20.609 1.00 10.35 360 ILE A C 1
ATOM 5772 O O . ILE A 1 360 ? -18.669 10.784 -20.632 1.00 10.74 360 ILE A O 1
ATOM 5788 N N . HIS A 1 361 ? -18.917 13.015 -20.667 1.00 11.86 361 HIS A N 1
ATOM 5789 C CA . HIS A 1 361 ? -20.366 12.913 -20.716 1.00 11.28 361 HIS A CA 1
ATOM 5790 C C . HIS A 1 361 ? -20.871 12.137 -21.930 1.00 10.83 361 HIS A C 1
ATOM 5791 O O . HIS A 1 361 ? -21.712 11.257 -21.799 1.00 12.77 361 HIS A O 1
ATOM 5805 N N . LYS A 1 362 ? -20.361 12.456 -23.111 1.00 11.48 362 LYS A N 1
ATOM 5806 C CA . LYS A 1 362 ? -20.818 11.754 -24.299 1.00 11.38 362 LYS A CA 1
ATOM 5807 C C . LYS A 1 362 ? -20.294 10.318 -24.380 1.00 11.01 362 LYS A C 1
ATOM 5808 O O . LYS A 1 362 ? -20.871 9.502 -25.090 1.00 11.61 362 LYS A O 1
ATOM 5827 N N . SER A 1 363 ? -19.229 10.009 -23.640 1.00 10.28 363 SER A N 1
ATOM 5828 C CA . SER A 1 363 ? -18.715 8.642 -23.569 1.00 11.36 363 SER A CA 1
ATOM 5829 C C . SER A 1 363 ? -19.558 7.720 -22.685 1.00 9.58 363 SER A C 1
ATOM 5830 O O . SER A 1 363 ? -19.403 6.509 -22.758 1.00 10.32 363 SER A O 1
ATOM 5838 N N . GLN A 1 364 ? -20.451 8.289 -21.871 1.00 10.88 364 GLN A N 1
ATOM 5839 C CA . GLN A 1 364 ? -21.220 7.490 -20.911 1.00 10.29 364 GLN A CA 1
ATOM 5840 C C . GLN A 1 364 ? -21.912 6.321 -21.587 1.00 10.59 364 GLN A C 1
ATOM 5841 O O . GLN A 1 364 ? -22.634 6.498 -22.568 1.00 11.68 364 GLN A O 1
ATOM 5855 N N . GLY A 1 365 ? -21.700 5.125 -21.060 1.00 9.81 365 GLY A N 1
ATOM 5856 C CA . GLY A 1 365 ? -22.356 3.933 -21.559 1.00 10.75 365 GLY A CA 1
ATOM 5857 C C . GLY A 1 365 ? -21.676 3.267 -22.747 1.00 10.42 365 GLY A C 1
ATOM 5858 O O . GLY A 1 365 ? -22.120 2.205 -23.167 1.00 12.11 365 GLY A O 1
ATOM 5862 N N . LEU A 1 366 ? -20.627 3.884 -23.292 1.00 10.52 366 LEU A N 1
ATOM 5863 C CA . LEU A 1 366 ? -19.943 3.355 -24.473 1.00 10.44 366 LEU A CA 1
ATOM 5864 C C . LEU A 1 366 ? -18.715 2.519 -24.118 1.00 12.14 366 LEU A C 1
ATOM 5865 O O . LEU A 1 366 ? -18.143 2.648 -23.029 1.00 11.84 366 LEU A O 1
ATOM 5881 N N . THR A 1 367 ? -18.317 1.671 -25.067 1.00 12.14 367 THR A N 1
ATOM 5882 C CA . THR A 1 367 ? -17.122 0.833 -24.970 1.00 11.41 367 THR A CA 1
ATOM 5883 C C . THR A 1 367 ? -16.110 1.220 -26.038 1.00 12.89 367 THR A C 1
ATOM 5884 O O . THR A 1 367 ? -16.479 1.389 -27.196 1.00 14.48 367 THR A O 1
ATOM 5895 N N . PHE A 1 368 ? -14.840 1.335 -25.648 1.00 11.70 368 PHE A N 1
ATOM 5896 C CA . PHE A 1 368 ? -13.749 1.608 -26.589 1.00 11.88 368 PHE A CA 1
ATOM 5897 C C . PHE A 1 368 ? -12.608 0.632 -26.369 1.00 14.44 368 PHE A C 1
ATOM 5898 O O . PHE A 1 368 ? -12.421 0.124 -25.269 1.00 14.26 368 PHE A O 1
ATOM 5915 N N . ASP A 1 369 ? -11.831 0.378 -27.418 1.00 15.00 369 ASP A N 1
ATOM 5916 C CA . ASP A 1 369 ? -10.664 -0.488 -27.326 1.00 15.24 369 ASP A CA 1
ATOM 5917 C C . ASP A 1 369 ? -9.397 0.270 -26.942 1.00 14.76 369 ASP A C 1
ATOM 5918 O O . ASP A 1 369 ? -8.501 -0.301 -26.314 1.00 16.43 369 ASP A O 1
ATOM 5927 N N . LYS A 1 370 ? -9.310 1.531 -27.361 1.00 15.04 370 LYS A N 1
ATOM 5928 C CA . LYS A 1 370 ? -8.126 2.358 -27.138 1.00 14.21 370 LYS A CA 1
ATOM 5929 C C . LYS A 1 370 ? -8.540 3.776 -26.771 1.00 14.19 370 LYS A C 1
ATOM 5930 O O . LYS A 1 370 ? -9.230 4.440 -27.541 1.00 14.85 370 LYS A O 1
ATOM 5949 N N . ILE A 1 371 ? -8.112 4.237 -25.600 1.00 13.56 371 ILE A N 1
ATOM 5950 C CA . ILE A 1 371 ? -8.471 5.570 -25.122 1.00 12.73 371 ILE A CA 1
ATOM 5951 C C . ILE A 1 371 ? -7.247 6.318 -24.616 1.00 14.06 371 ILE A C 1
ATOM 5952 O O . ILE A 1 371 ? -6.316 5.716 -24.083 1.00 14.62 371 ILE A O 1
ATOM 5968 N N . ILE A 1 372 ? -7.258 7.632 -24.813 1.00 14.17 372 ILE A N 1
ATOM 5969 C CA . ILE A 1 372 ? -6.311 8.540 -24.186 1.00 13.61 372 ILE A CA 1
ATOM 5970 C C . ILE A 1 372 ? -7.095 9.408 -23.222 1.00 15.47 372 ILE A C 1
ATOM 5971 O O . ILE A 1 372 ? -7.987 10.148 -23.644 1.00 16.84 372 ILE A O 1
ATOM 5987 N N . ILE A 1 373 ? -6.784 9.309 -21.935 1.00 13.43 373 ILE A N 1
ATOM 5988 C CA . ILE A 1 373 ? -7.462 10.091 -20.919 1.00 14.04 373 ILE A CA 1
ATOM 5989 C C . ILE A 1 373 ? -6.657 11.345 -20.641 1.00 14.15 373 ILE A C 1
ATOM 5990 O O . ILE A 1 373 ? -5.481 11.274 -20.271 1.00 16.18 373 ILE A O 1
ATOM 6006 N N . HIS A 1 374 ? -7.295 12.488 -20.859 1.00 15.01 374 HIS A N 1
ATOM 6007 C CA . HIS A 1 374 ? -6.710 13.777 -20.529 1.00 14.83 374 HIS A CA 1
ATOM 6008 C C . HIS A 1 374 ? -7.093 14.064 -19.095 1.00 15.65 374 HIS A C 1
ATOM 6009 O O . HIS A 1 374 ? -8.247 14.388 -18.815 1.00 18.25 374 HIS A O 1
ATOM 6023 N N . VAL A 1 375 ? -6.146 13.927 -18.178 1.00 17.02 375 VAL A N 1
ATOM 6024 C CA . VAL A 1 375 ? -6.475 14.061 -16.765 1.00 18.98 375 VAL A CA 1
ATOM 6025 C C . VAL A 1 375 ? -6.747 15.513 -16.401 1.00 21.46 375 VAL A C 1
ATOM 6026 O O . VAL A 1 375 ? -6.385 16.437 -17.134 1.00 23.64 375 VAL A O 1
ATOM 6039 N N . SER A 1 376 ? -7.401 15.698 -15.261 1.00 22.18 376 SER A N 1
ATOM 6040 C CA . SER A 1 376 ? -7.774 17.020 -14.785 1.00 21.05 376 SER A CA 1
ATOM 6041 C C . SER A 1 376 ? -7.518 17.097 -13.292 1.00 23.18 376 SER A C 1
ATOM 6042 O O . SER A 1 376 ? -7.612 16.090 -12.587 1.00 21.67 376 SER A O 1
ATOM 6050 N N . HIS A 1 377 ? -7.183 18.291 -12.814 1.00 22.32 377 HIS A N 1
ATOM 6051 C CA . HIS A 1 377 ? -7.037 18.520 -11.382 1.00 20.90 377 HIS A CA 1
ATOM 6052 C C . HIS A 1 377 ? -8.337 19.034 -10.775 1.00 17.25 377 HIS A C 1
ATOM 6053 O O . HIS A 1 377 ? -8.386 19.350 -9.587 1.00 22.43 377 HIS A O 1
ATOM 6067 N N . THR A 1 378 ? -9.393 19.094 -11.587 1.00 17.85 378 THR A N 1
ATOM 6068 C CA . THR A 1 378 ? -10.708 19.515 -11.116 1.00 21.84 378 THR A CA 1
ATOM 6069 C C . THR A 1 378 ? -11.805 18.539 -11.550 1.00 18.39 378 THR A C 1
ATOM 6070 O O . THR A 1 378 ? -12.912 18.948 -11.890 1.00 19.62 378 THR A O 1
ATOM 6081 N N . PHE A 1 379 ? -11.500 17.243 -11.532 1.00 17.41 379 PHE A N 1
ATOM 6082 C CA . PHE A 1 379 ? -12.517 16.231 -11.796 1.00 15.62 379 PHE A CA 1
ATOM 6083 C C . PHE A 1 379 ? -13.642 16.350 -10.777 1.00 16.76 379 PHE A C 1
ATOM 6084 O O . PHE A 1 379 ? -13.416 16.755 -9.639 1.00 19.34 379 PHE A O 1
ATOM 6101 N N . CYS A 1 380 ? -14.844 15.976 -11.199 1.00 14.83 380 CYS A N 1
ATOM 6102 C CA . CYS A 1 380 ? -15.989 15.820 -10.306 1.00 16.98 380 CYS A CA 1
ATOM 6103 C C . CYS A 1 380 ? -16.158 14.336 -9.993 1.00 15.12 380 CYS A C 1
ATOM 6104 O O . CYS A 1 380 ? -15.525 13.494 -10.634 1.00 14.20 380 CYS A O 1
ATOM 6112 N N . PRO A 1 381 ? -16.997 14.007 -8.999 1.00 15.66 381 PRO A N 1
ATOM 6113 C CA . PRO A 1 381 ? -17.161 12.601 -8.628 1.00 12.93 381 PRO A CA 1
ATOM 6114 C C . PRO A 1 381 ? -17.558 11.729 -9.812 1.00 13.14 381 PRO A C 1
ATOM 6115 O O . PRO A 1 381 ? -18.449 12.082 -10.590 1.00 14.20 381 PRO A O 1
ATOM 6126 N N . GLY A 1 382 ? -16.859 10.612 -9.948 1.00 13.09 382 GLY A N 1
ATOM 6127 C CA . GLY A 1 382 ? -17.188 9.617 -10.944 1.00 12.77 382 GLY A CA 1
ATOM 6128 C C . GLY A 1 382 ? -16.548 9.824 -12.299 1.00 12.07 382 GLY A C 1
ATOM 6129 O O . GLY A 1 382 ? -16.537 8.890 -13.098 1.00 12.44 382 GLY A O 1
ATOM 6133 N N . GLN A 1 383 ? -15.993 11.001 -12.566 1.00 11.43 383 GLN A N 1
ATOM 6134 C CA . GLN A 1 383 ? -15.536 11.290 -13.922 1.00 11.39 383 GLN A CA 1
ATOM 6135 C C . GLN A 1 383 ? -14.348 10.433 -14.346 1.00 11.22 383 GLN A C 1
ATOM 6136 O O . GLN A 1 383 ? -14.348 9.880 -15.443 1.00 12.60 383 GLN A O 1
ATOM 6150 N N . LEU A 1 384 ? -13.335 10.314 -13.490 1.00 11.42 384 LEU A N 1
ATOM 6151 C CA . LEU A 1 384 ? -12.201 9.457 -13.818 1.00 13.11 384 LEU A CA 1
ATOM 6152 C C . LEU A 1 384 ? -12.647 7.996 -13.967 1.00 12.39 384 LEU A C 1
ATOM 6153 O O . LEU A 1 384 ? -12.186 7.293 -14.869 1.00 12.48 384 LEU A O 1
ATOM 6169 N N . TYR A 1 385 ? -13.528 7.548 -13.076 1.00 11.85 385 TYR A N 1
ATOM 6170 C CA . TYR A 1 385 ? -14.064 6.193 -13.139 1.00 11.07 385 TYR A CA 1
ATOM 6171 C C . TYR A 1 385 ? -14.759 5.920 -14.474 1.00 11.04 385 TYR A C 1
ATOM 6172 O O . TYR A 1 385 ? -14.537 4.873 -15.087 1.00 10.76 385 TYR A O 1
ATOM 6190 N N . VAL A 1 386 ? -15.596 6.854 -14.917 1.00 10.38 386 VAL A N 1
ATOM 6191 C CA . VAL A 1 386 ? -16.261 6.707 -16.205 1.00 10.08 386 VAL A CA 1
ATOM 6192 C C . VAL A 1 386 ? -15.211 6.596 -17.313 1.00 10.30 386 VAL A C 1
ATOM 6193 O O . VAL A 1 386 ? -15.270 5.689 -18.134 1.00 10.51 386 VAL A O 1
ATOM 6206 N N . ALA A 1 387 ? -14.235 7.496 -17.321 1.00 10.80 387 ALA A N 1
ATOM 6207 C CA . ALA A 1 387 ? -13.212 7.475 -18.359 1.00 12.17 387 ALA A CA 1
ATOM 6208 C C . ALA A 1 387 ? -12.472 6.132 -18.408 1.00 12.30 387 ALA A C 1
ATOM 6209 O O . ALA A 1 387 ? -12.392 5.497 -19.457 1.00 12.63 387 ALA A O 1
ATOM 6216 N N . LEU A 1 388 ? -11.960 5.680 -17.268 1.00 12.01 388 LEU A N 1
ATOM 6217 C CA . LEU A 1 388 ? -11.191 4.435 -17.228 1.00 11.94 388 LEU A CA 1
ATOM 6218 C C . LEU A 1 388 ? -12.036 3.236 -17.633 1.00 11.77 388 LEU A C 1
ATOM 6219 O O . LEU A 1 388 ? -11.583 2.340 -18.347 1.00 12.96 388 LEU A O 1
ATOM 6235 N N . SER A 1 389 ? -13.285 3.227 -17.185 1.00 11.17 389 SER A N 1
ATOM 6236 C CA . SER A 1 389 ? -14.146 2.064 -17.372 1.00 11.03 389 SER A CA 1
ATOM 6237 C C . SER A 1 389 ? -14.759 1.980 -18.766 1.00 10.80 389 SER A C 1
ATOM 6238 O O . SER A 1 389 ? -15.517 1.049 -19.054 1.00 11.04 389 SER A O 1
ATOM 6246 N N . ARG A 1 390 ? -14.430 2.928 -19.644 1.00 11.64 390 ARG A N 1
ATOM 6247 C CA . ARG A 1 390 ? -14.822 2.801 -21.046 1.00 10.95 390 ARG A CA 1
ATOM 6248 C C . ARG A 1 390 ? -14.015 1.726 -21.769 1.00 11.22 390 ARG A C 1
ATOM 6249 O O . ARG A 1 390 ? -14.471 1.178 -22.763 1.00 11.76 390 ARG A O 1
ATOM 6270 N N . CYS A 1 391 ? -12.798 1.457 -21.307 1.00 11.77 391 CYS A N 1
ATOM 6271 C CA . CYS A 1 391 ? -11.886 0.617 -22.078 1.00 12.02 391 CYS A CA 1
ATOM 6272 C C . CYS A 1 391 ? -11.990 -0.859 -21.719 1.00 12.52 391 CYS A C 1
ATOM 6273 O O . CYS A 1 391 ? -12.150 -1.216 -20.554 1.00 14.28 391 CYS A O 1
ATOM 6281 N N . ARG A 1 392 ? -11.869 -1.726 -22.727 1.00 13.54 392 ARG A N 1
ATOM 6282 C CA . ARG A 1 392 ? -11.977 -3.168 -22.493 1.00 15.81 392 ARG A CA 1
ATOM 6283 C C . ARG A 1 392 ? -10.794 -3.741 -21.716 1.00 16.89 392 ARG A C 1
ATOM 6284 O O . ARG A 1 392 ? -10.961 -4.676 -20.936 1.00 16.83 392 ARG A O 1
ATOM 6305 N N . THR A 1 393 ? -9.600 -3.189 -21.938 1.00 16.60 393 THR A N 1
ATOM 6306 C CA . THR A 1 393 ? -8.379 -3.716 -21.321 1.00 17.64 393 THR A CA 1
ATOM 6307 C C . THR A 1 393 ? -7.469 -2.599 -20.840 1.00 17.29 393 THR A C 1
ATOM 6308 O O . THR A 1 393 ? -7.518 -1.477 -21.350 1.00 18.62 393 THR A O 1
ATOM 6319 N N . LEU A 1 394 ? -6.629 -2.913 -19.859 1.00 19.15 394 LEU A N 1
ATOM 6320 C CA . LEU A 1 394 ? -5.642 -1.961 -19.354 1.00 21.25 394 LEU A CA 1
ATOM 6321 C C . LEU A 1 394 ? -4.687 -1.495 -20.439 1.00 19.99 394 LEU A C 1
ATOM 6322 O O . LEU A 1 394 ? -4.326 -0.318 -20.481 1.00 22.37 394 LEU A O 1
ATOM 6338 N N . GLU A 1 395 ? -4.283 -2.413 -21.312 1.00 18.72 395 GLU A N 1
ATOM 6339 C CA . GLU A 1 395 ? -3.309 -2.106 -22.353 1.00 20.27 395 GLU A CA 1
ATOM 6340 C C . GLU A 1 395 ? -3.808 -1.023 -23.306 1.00 18.54 395 GLU A C 1
ATOM 6341 O O . GLU A 1 395 ? -3.016 -0.321 -23.928 1.00 21.68 395 GLU A O 1
ATOM 6353 N N . GLY A 1 396 ? -5.124 -0.897 -23.430 1.00 17.75 396 GLY A N 1
ATOM 6354 C CA . GLY A 1 396 ? -5.709 0.072 -24.339 1.00 16.03 396 GLY A CA 1
ATOM 6355 C C . GLY A 1 396 ? -5.778 1.486 -23.791 1.00 14.80 396 GLY A C 1
ATOM 6356 O O . GLY A 1 396 ? -6.169 2.403 -24.512 1.00 15.23 396 GLY A O 1
ATOM 6360 N N . ILE A 1 397 ? -5.412 1.665 -22.525 1.00 16.36 397 ILE A N 1
ATOM 6361 C CA . ILE A 1 397 ? -5.507 2.970 -21.872 1.00 16.11 397 ILE A CA 1
ATOM 6362 C C . ILE A 1 397 ? -4.161 3.683 -21.824 1.00 16.78 397 ILE A C 1
ATOM 6363 O O . ILE A 1 397 ? -3.154 3.117 -21.390 1.00 17.88 397 ILE A O 1
ATOM 6379 N N . VAL A 1 398 ? -4.168 4.935 -22.266 1.00 15.27 398 VAL A N 1
ATOM 6380 C CA . VAL A 1 398 ? -3.043 5.836 -22.108 1.00 15.69 398 VAL A CA 1
ATOM 6381 C C . VAL A 1 398 ? -3.536 7.082 -21.390 1.00 15.33 398 VAL A C 1
ATOM 6382 O O . VAL A 1 398 ? -4.663 7.505 -21.619 1.00 15.67 398 VAL A O 1
ATOM 6395 N N . SER A 1 399 ? -2.713 7.661 -20.520 1.00 16.67 399 SER A N 1
ATOM 6396 C CA . SER A 1 399 ? -3.027 8.958 -19.921 1.00 16.16 399 SER A CA 1
ATOM 6397 C C . SER A 1 399 ? -1.918 9.968 -20.238 1.00 17.42 399 SER A C 1
ATOM 6398 O O . SER A 1 399 ? -0.785 9.589 -20.544 1.00 18.95 399 SER A O 1
ATOM 6406 N N . ASP A 1 400 ? -2.255 11.253 -20.172 1.00 18.97 400 ASP A N 1
ATOM 6407 C CA . ASP A 1 400 ? -1.284 12.308 -20.466 1.00 18.06 400 ASP A CA 1
ATOM 6408 C C . ASP A 1 400 ? -0.484 12.750 -19.240 1.00 23.82 400 ASP A C 1
ATOM 6409 O O . ASP A 1 400 ? 0.479 13.511 -19.361 1.00 32.14 400 ASP A O 1
ATOM 6418 N N . ALA A 1 401 ? -0.873 12.252 -18.074 1.00 20.74 401 ALA A N 1
ATOM 6419 C CA . ALA A 1 401 ? -0.157 12.503 -16.831 1.00 27.93 401 ALA A CA 1
ATOM 6420 C C . ALA A 1 401 ? -0.522 11.379 -15.870 1.00 22.81 401 ALA A C 1
ATOM 6421 O O . ALA A 1 401 ? -1.458 10.621 -16.134 1.00 23.26 401 ALA A O 1
ATOM 6428 N N . PHE A 1 402 ? 0.208 11.253 -14.767 1.00 26.41 402 PHE A N 1
ATOM 6429 C CA . PHE A 1 402 ? -0.067 10.194 -13.807 1.00 20.42 402 PHE A CA 1
ATOM 6430 C C . PHE A 1 402 ? -1.427 10.412 -13.171 1.00 25.02 402 PHE A C 1
ATOM 6431 O O . PHE A 1 402 ? -1.795 11.533 -12.824 1.00 31.36 402 PHE A O 1
ATOM 6448 N N . ILE A 1 403 ? -2.178 9.330 -13.036 1.00 23.60 403 ILE A N 1
ATOM 6449 C CA . ILE A 1 403 ? -3.422 9.357 -12.296 1.00 21.72 403 ILE A CA 1
ATOM 6450 C C . ILE A 1 403 ? -3.086 9.342 -10.807 1.00 27.57 403 ILE A C 1
ATOM 6451 O O . ILE A 1 403 ? -2.181 8.619 -10.388 1.00 30.58 403 ILE A O 1
ATOM 6467 N N . THR A 1 404 ? -3.799 10.145 -10.015 1.00 23.71 404 THR A N 1
ATOM 6468 C CA . THR A 1 404 ? -3.557 10.217 -8.568 1.00 25.36 404 THR A CA 1
ATOM 6469 C C . THR A 1 404 ? -4.849 10.226 -7.766 1.00 24.10 404 THR A C 1
ATOM 6470 O O . THR A 1 404 ? -5.935 10.372 -8.327 1.00 18.94 404 THR A O 1
ATOM 6481 N N . LYS A 1 405 ? -4.720 10.099 -6.445 1.00 25.12 405 LYS A N 1
ATOM 6482 C CA . LYS A 1 405 ? -5.878 10.060 -5.558 1.00 22.56 405 LYS A CA 1
ATOM 6483 C C . LYS A 1 405 ? -6.661 11.360 -5.583 1.00 17.72 405 LYS A C 1
ATOM 6484 O O . LYS A 1 405 ? -7.849 11.375 -5.273 1.00 20.85 405 LYS A O 1
ATOM 6503 N N . GLN A 1 406 ? -6.004 12.455 -5.949 1.00 17.67 406 GLN A N 1
ATOM 6504 C CA . GLN A 1 406 ? -6.690 13.734 -6.016 1.00 16.59 406 GLN A CA 1
ATOM 6505 C C . GLN A 1 406 ? -7.786 13.723 -7.087 1.00 17.25 406 GLN A C 1
ATOM 6506 O O . GLN A 1 406 ? -8.719 14.520 -7.044 1.00 18.53 406 GLN A O 1
ATOM 6520 N N . MET A 1 407 ? -7.684 12.792 -8.034 1.00 15.33 407 MET A N 1
ATOM 6521 C CA . MET A 1 407 ? -8.615 12.720 -9.148 1.00 16.20 407 MET A CA 1
ATOM 6522 C C . MET A 1 407 ? -9.862 11.900 -8.826 1.00 14.69 407 MET A C 1
ATOM 6523 O O . MET A 1 407 ? -10.781 11.837 -9.644 1.00 15.43 407 MET A O 1
ATOM 6537 N N . ILE A 1 408 ? -9.880 11.273 -7.648 1.00 15.46 408 ILE A N 1
ATOM 6538 C CA . ILE A 1 408 ? -11.009 10.466 -7.184 1.00 17.31 408 ILE A CA 1
ATOM 6539 C C . ILE A 1 408 ? -11.728 11.188 -6.058 1.00 21.40 408 ILE A C 1
ATOM 6540 O O . ILE A 1 408 ? -11.338 11.057 -4.893 1.00 34.26 408 ILE A O 1
ATOM 6556 N N . ILE A 1 409 ? -12.762 11.948 -6.401 1.00 18.59 409 ILE A N 1
ATOM 6557 C CA . ILE A 1 409 ? -13.533 12.726 -5.434 1.00 19.57 409 ILE A CA 1
ATOM 6558 C C . ILE A 1 409 ? -14.652 11.880 -4.850 1.00 17.52 409 ILE A C 1
ATOM 6559 O O . ILE A 1 409 ? -15.514 11.427 -5.590 1.00 17.70 409 ILE A O 1
ATOM 6575 N N . PRO A 1 410 ? -14.669 11.669 -3.527 1.00 14.41 410 PRO A N 1
ATOM 6576 C CA . PRO A 1 410 ? -15.762 10.861 -2.968 1.00 13.76 410 PRO A CA 1
ATOM 6577 C C . PRO A 1 410 ? -17.074 11.617 -2.772 1.00 18.41 410 PRO A C 1
ATOM 6578 O O . PRO A 1 410 ? -17.069 12.822 -2.535 1.00 19.84 410 PRO A O 1
ATOM 6589 N N . GLU A 1 411 ? -18.182 10.886 -2.865 1.00 16.78 411 GLU A N 1
ATOM 6590 C CA . GLU A 1 411 ? -19.496 11.346 -2.422 1.00 14.87 411 GLU A CA 1
ATOM 6591 C C . GLU A 1 411 ? -19.910 10.427 -1.297 1.00 16.83 411 GLU A C 1
ATOM 6592 O O . GLU A 1 411 ? -20.405 9.326 -1.541 1.00 15.20 411 GLU A O 1
ATOM 6604 N N . TYR A 1 412 ? -19.706 10.848 -0.060 1.00 15.96 412 TYR A N 1
ATOM 6605 C CA . TYR A 1 412 ? -19.944 9.944 1.050 1.00 15.68 412 TYR A CA 1
ATOM 6606 C C . TYR A 1 412 ? -21.426 9.617 1.224 1.00 15.24 412 TYR A C 1
ATOM 6607 O O . TYR A 1 412 ? -21.760 8.570 1.770 1.00 15.87 412 TYR A O 1
ATOM 6625 N N . ALA A 1 413 ? -22.313 10.477 0.728 1.00 15.80 413 ALA A N 1
ATOM 6626 C CA . ALA A 1 413 ? -23.741 10.169 0.759 1.00 13.80 413 ALA A CA 1
ATOM 6627 C C . ALA A 1 413 ? -24.032 8.885 -0.015 1.00 12.75 413 ALA A C 1
ATOM 6628 O O . ALA A 1 413 ? -24.940 8.135 0.337 1.00 12.90 413 ALA A O 1
ATOM 6635 N N . LEU A 1 414 ? -23.271 8.636 -1.072 1.00 13.12 414 LEU A N 1
ATOM 6636 C CA . LEU A 1 414 ? -23.469 7.444 -1.878 1.00 12.24 414 LEU A CA 1
ATOM 6637 C C . LEU A 1 414 ? -22.930 6.200 -1.178 1.00 12.28 414 LEU A C 1
ATOM 6638 O O . LEU A 1 414 ? -23.528 5.129 -1.258 1.00 12.91 414 LEU A O 1
ATOM 6654 N N . ILE A 1 415 ? -21.800 6.347 -0.498 1.00 12.64 415 ILE A N 1
ATOM 6655 C CA . ILE A 1 415 ? -21.261 5.271 0.321 1.00 13.68 415 ILE A CA 1
ATOM 6656 C C . ILE A 1 415 ? -22.272 4.902 1.403 1.00 13.06 415 ILE A C 1
ATOM 6657 O O . ILE A 1 415 ? -22.555 3.727 1.629 1.00 14.52 415 ILE A O 1
ATOM 6673 N N . ASP A 1 416 ? -22.826 5.910 2.066 1.00 13.20 416 ASP A N 1
ATOM 6674 C CA . ASP A 1 416 ? -23.786 5.672 3.137 1.00 13.68 416 ASP A CA 1
ATOM 6675 C C . ASP A 1 416 ? -25.073 5.019 2.627 1.00 11.96 416 ASP A C 1
ATOM 6676 O O . ASP A 1 416 ? -25.643 4.154 3.296 1.00 13.16 416 ASP A O 1
ATOM 6685 N N . PHE A 1 417 ? -25.534 5.450 1.457 1.00 11.62 417 PHE A N 1
ATOM 6686 C CA . PHE A 1 417 ? -26.746 4.890 0.847 1.00 11.38 417 PHE A CA 1
ATOM 6687 C C . PHE A 1 417 ? -26.582 3.398 0.581 1.00 11.30 417 PHE A C 1
ATOM 6688 O O . PHE A 1 417 ? -27.430 2.590 0.963 1.00 11.39 417 PHE A O 1
ATOM 6705 N N . GLU A 1 418 ? -25.469 3.037 -0.047 1.00 11.21 418 GLU A N 1
ATOM 6706 C CA . GLU A 1 418 ? -25.155 1.646 -0.318 1.00 12.21 418 GLU A CA 1
ATOM 6707 C C . GLU A 1 418 ? -25.128 0.816 0.961 1.00 11.84 418 GLU A C 1
ATOM 6708 O O . GLU A 1 418 ? -25.710 -0.262 1.033 1.00 12.38 418 GLU A O 1
ATOM 6720 N N . ARG A 1 419 ? -24.461 1.324 1.991 1.00 11.87 419 ARG A N 1
ATOM 6721 C CA . ARG A 1 419 ? -24.394 0.607 3.255 1.00 12.88 419 ARG A CA 1
ATOM 6722 C C . ARG A 1 419 ? -25.778 0.471 3.878 1.00 13.52 419 ARG A C 1
ATOM 6723 O O . ARG A 1 419 ? -26.124 -0.575 4.430 1.00 15.27 419 ARG A O 1
ATOM 6744 N N . ALA A 1 420 ? -26.562 1.540 3.812 1.00 12.35 420 ALA A N 1
ATOM 6745 C CA . ALA A 1 420 ? -27.898 1.536 4.400 1.00 13.03 420 ALA A CA 1
ATOM 6746 C C . ALA A 1 420 ? -28.791 0.482 3.761 1.00 12.21 420 ALA A C 1
ATOM 6747 O O . ALA A 1 420 ? -29.424 -0.310 4.460 1.00 13.54 420 ALA A O 1
ATOM 6754 N N . TYR A 1 421 ? -28.874 0.461 2.435 1.00 11.87 421 TYR A N 1
ATOM 6755 C CA . TYR A 1 421 ? -29.793 -0.487 1.827 1.00 11.84 421 TYR A CA 1
ATOM 6756 C C . TYR A 1 421 ? -29.316 -1.925 1.989 1.00 12.03 421 TYR A C 1
ATOM 6757 O O . TYR A 1 421 ? -30.129 -2.834 2.166 1.00 12.41 421 TYR A O 1
ATOM 6775 N N . LYS A 1 422 ? -28.006 -2.139 2.007 1.00 12.04 422 LYS A N 1
ATOM 6776 C CA . LYS A 1 422 ? -27.502 -3.484 2.231 1.00 12.31 422 LYS A CA 1
ATOM 6777 C C . LYS A 1 422 ? -27.853 -3.980 3.629 1.00 12.72 422 LYS A C 1
ATOM 6778 O O . LYS A 1 422 ? -28.137 -5.157 3.806 1.00 15.79 422 LYS A O 1
ATOM 6797 N N . SER A 1 423 ? -27.843 -3.082 4.610 1.00 13.37 423 SER A N 1
ATOM 6798 C CA . SER A 1 423 ? -28.128 -3.453 5.991 1.00 15.21 423 SER A CA 1
ATOM 6799 C C . SER A 1 423 ? -29.601 -3.788 6.205 1.00 15.72 423 SER A C 1
ATOM 6800 O O . SER A 1 423 ? -29.954 -4.397 7.205 1.00 18.05 423 SER A O 1
ATOM 6808 N N . GLU A 1 424 ? -30.452 -3.399 5.259 1.00 16.41 424 GLU A N 1
ATOM 6809 C CA . GLU A 1 424 ? -31.889 -3.640 5.350 1.00 17.90 424 GLU A CA 1
ATOM 6810 C C . GLU A 1 424 ? -32.383 -4.653 4.316 1.00 17.61 424 GLU A C 1
ATOM 6811 O O . GLU A 1 424 ? -33.523 -4.582 3.853 1.00 20.84 424 GLU A O 1
ATOM 6823 N N . GLY A 1 425 ? -31.534 -5.611 3.964 1.00 16.42 425 GLY A N 1
ATOM 6824 C CA . GLY A 1 425 ? -31.928 -6.673 3.057 1.00 17.82 425 GLY A CA 1
ATOM 6825 C C . GLY A 1 425 ? -32.079 -6.192 1.623 1.00 14.68 425 GLY A C 1
ATOM 6826 O O . GLY A 1 425 ? -32.974 -6.633 0.900 1.00 16.98 425 GLY A O 1
ATOM 6830 N N . ASN A 1 426 ? -31.190 -5.298 1.204 1.00 13.18 426 ASN A N 1
ATOM 6831 C CA . ASN A 1 426 ? -31.234 -4.709 -0.132 1.00 12.33 426 ASN A CA 1
ATOM 6832 C C . ASN A 1 426 ? -32.568 -4.031 -0.413 1.00 12.20 426 ASN A C 1
ATOM 6833 O O . ASN A 1 426 ? -33.225 -4.304 -1.422 1.00 12.39 426 ASN A O 1
ATOM 6844 N N . TYR A 1 427 ? -32.942 -3.136 0.498 1.00 12.23 427 TYR A N 1
ATOM 6845 C CA . TYR A 1 427 ? -34.194 -2.405 0.418 1.00 12.62 427 TYR A CA 1
ATOM 6846 C C . TYR A 1 427 ? -33.953 -1.027 1.017 1.00 12.19 427 TYR A C 1
ATOM 6847 O O . TYR A 1 427 ? -33.181 -0.888 1.967 1.00 12.78 427 TYR A O 1
ATOM 6865 N N . TYR A 1 428 ? -34.601 -0.013 0.459 1.00 12.08 428 TYR A N 1
ATOM 6866 C CA . TYR A 1 428 ? -34.483 1.352 0.958 1.00 12.06 428 TYR A CA 1
ATOM 6867 C C . TYR A 1 428 ? -35.863 1.971 1.042 1.00 12.41 428 TYR A C 1
ATOM 6868 O O . TYR A 1 428 ? -36.678 1.820 0.131 1.00 12.72 428 TYR A O 1
ATOM 6886 N N . GLY A 1 429 ? -36.127 2.665 2.140 1.00 12.63 429 GLY A N 1
ATOM 6887 C CA . GLY A 1 429 ? -37.394 3.348 2.333 1.00 12.98 429 GLY A CA 1
ATOM 6888 C C . GLY A 1 429 ? -38.357 2.571 3.196 1.00 14.11 429 GLY A C 1
ATOM 6889 O O . GLY A 1 429 ? -37.976 1.625 3.889 1.00 15.52 429 GLY A O 1
ATOM 6893 N N . LYS A 1 430 ? -39.619 2.970 3.152 1.00 14.56 430 LYS A N 1
ATOM 6894 C CA . LYS A 1 430 ? -40.622 2.354 3.996 1.00 17.80 430 LYS A CA 1
ATOM 6895 C C . LYS A 1 430 ? -41.017 0.988 3.459 1.00 14.44 430 LYS A C 1
ATOM 6896 O O . LYS A 1 430 ? -41.312 0.840 2.278 1.00 17.77 430 LYS A O 1
ATOM 6915 N N . ARG A 1 431 ? -41.031 -0.005 4.344 1.00 17.74 431 ARG A N 1
ATOM 6916 C CA . ARG A 1 431 ? -41.465 -1.346 3.979 1.00 21.98 431 ARG A CA 1
ATOM 6917 C C . ARG A 1 431 ? -42.984 -1.448 4.005 1.00 27.67 431 ARG A C 1
ATOM 6918 O O . ARG A 1 431 ? -43.586 -2.190 3.226 1.00 35.88 431 ARG A O 1
ATOM 6939 N N . LEU A 1 432 ? -43.637 -0.782 4.806 1.00 26.22 432 LEU A N 1
#

B-factor: mean 25.35, std 13.41, range [7.07, 90.92]

Foldseek 3Di:
DDDCDPLNVVVVVQVVPLLAAEEEEAAQQLCLVVSLQVCVVVPDFQEAEEEQFQQVQLSSVGYYLCVLQVDDPAADAPPRDDPPDDDPQSLLSLVLRQEYEYEALQQDWQRSLVSQQVSCCVSLVHPAGSNNHHYYYYHYNQARHHDDDPVRCVVCVVPFPDTGNLRHPSLQRPWHFYGYRYDHDLADDVLLSVQLVCLSALVHDQVSLVVQQVQADQVVLPDLLDQAFEEAADPVVQVCSLDVVQDDPAKDKDAKDKWADDDPRNDQADRIAIHHQFFKKFFCADDVPQPDHGGWIFTFHDDDDFWTWTQTPVRDIGTWGKDKGFDWHWGDDPSGIDIDTRMMMIGTRMHGTSYDYLVVLASAADAAYEYEADLDADRNSVSSRSSNHHDSVRHHYNGRDGSSNHDDDVVVVVVVVVCVVVVRMGGDD

Secondary structure (P-SEA, 3-state):
cccccaaaaaaaaaaccccbbbbbbbcccccaaaaaaaaaaaccccbbbbcccaaaaaaacbbbcccccccccccccccccccccccaaaaaaaaaccbbbbcccccccaaaaaaaaaaaaaaaccccccccbbbbbbbbcccbbbbbcaaaaaaaccccccccccccccccccbbbbbbbccccccccaaaaaaaaaaaaccccccccccccccccccccccccccbbbbbccaaaaaaaaaaaacccbbbbbbbbbcccccccccccccbbbbcccbbbbbcccccccccccbbbbbbccccccbbbbbccccccccccbbbbbbbbbbbcccccccccccccccccccccccccccccccccccbbbbbcccccccaaaaaaaacccccccbbbccccccccccccaaaaaaaaaaaaaccccccc

Solvent-accessible surface area: 20900 Å² total

Sequence (429 aa):
DMILTEEMQKIMNLIQDDENNVFVTGKAGSGKTTFLKYLIEKSGKNCIVAAPTGIAAINAGGVTLHSLFGIPFGPITPYDRLENKFSEYKVELLLKMELLIIDEISMVRPDILDTIDRKLRWVYESDEPFGGVQVIMFGDLFQLPPVTKKQEREILSDFYDGFFFFNALVFKRTGFHIVELTKIFRQTEPEFINVLNNIRNYQVTSDELDLLSELKDRKISSSYDNEYIHICTHKADVEKINADKLGEQEIRNYDIVIKDKFPESSIPCDLHLKLRVGARVMSLVNDSLKGYYNGMLGIVTALEDNVITVRMDNGRTIKFERYTWSNTQYTLKDNEIVKEEIGSCTQFPLTLAWAITIHKSQGLTFDKIIIHVSHTFCPGQLYVALSRCRTLEGIVSDAFITKQMIIPEYALIDFERAYKSEGNYYGKR